Protein AF-A0A015JFB5-F1 (afdb_monomer)

Nearest PDB structures (foldseek):
  8e73-assembly1_S3  TM=3.493E-01  e=9.780E+00  Vigna radiata

pLDDT: mean 80.17, std 15.46, range [28.77, 97.81]

Mean predicted aligned error: 11.9 Å

Organism: Rhizophagus irregularis (strain DAOM 197198w) (NCBI:txid1432141)

Sequence (399 aa):
MDDSTLIASSKRGIEDRLSITAEFYTLNNTQANSAKYILLSSEQFSQTVMFDLSPSPLISSPTLTLKALALSTSFRFLGVWFCLSASSRFVHNQTTSMVKDMAALLSPKKLLAQHVAYLYNIVLLLRLEFRLQTTLFAESTINRMVSPMLSLIRQKAGFVSVTPLSALFTLLPFSIQQAFGRFLSSHVASWQKIFSHPSYKLFANYMITYLQGFLDCDACPSTIDLESWSHTFSLRTHSLFNSLLFSSRLNFTWSLLFRPPRKDLHPAIPLRSILPKELFTSMKNVRKNFGTHFLAQLVTPCSSRLLSWKDLRFLKRVSNKGSVPAWFNYLFNFVVISNSSFFVLPQFRIPNSHTVASISFIDISRNYLFNPQWAISFNRNTNSFLVGRVIIKDPGNSI

Structure (mmCIF, N/CA/C/O backbone):
data_AF-A0A015JFB5-F1
#
_entry.id   AF-A0A015JFB5-F1
#
loop_
_atom_site.group_PDB
_atom_site.id
_atom_site.type_symbol
_atom_site.label_atom_id
_atom_site.label_alt_id
_atom_site.label_comp_id
_atom_site.label_asym_id
_atom_site.label_entity_id
_atom_site.label_seq_id
_atom_site.pdbx_PDB_ins_code
_atom_site.Cartn_x
_atom_site.Cartn_y
_atom_site.Cartn_z
_atom_site.occupancy
_atom_site.B_iso_or_equiv
_atom_site.auth_seq_id
_atom_site.auth_comp_id
_atom_site.auth_asym_id
_atom_site.auth_atom_id
_atom_site.pdbx_PDB_model_num
ATOM 1 N N . MET A 1 1 ? -7.478 25.020 6.096 1.00 69.38 1 MET A N 1
ATOM 2 C CA . MET A 1 1 ? -6.453 23.998 6.397 1.00 69.38 1 MET A CA 1
ATOM 3 C C . MET A 1 1 ? -5.099 24.648 6.209 1.00 69.38 1 MET A C 1
ATOM 5 O O . MET A 1 1 ? -4.966 25.429 5.278 1.00 69.38 1 MET A O 1
ATOM 9 N N . ASP A 1 2 ? -4.164 24.373 7.107 1.00 82.75 2 ASP A N 1
ATOM 10 C CA . ASP A 1 2 ? -2.807 24.931 7.173 1.00 82.75 2 ASP A CA 1
ATOM 11 C C . ASP A 1 2 ? -1.736 23.963 6.632 1.00 82.75 2 ASP A C 1
ATOM 13 O O . ASP A 1 2 ? -0.718 24.401 6.095 1.00 82.75 2 ASP A O 1
ATOM 17 N N . ASP A 1 3 ? -1.982 22.651 6.708 1.00 84.31 3 ASP A N 1
ATOM 18 C CA . ASP A 1 3 ? -1.095 21.622 6.152 1.00 84.31 3 ASP A CA 1
ATOM 19 C C . ASP A 1 3 ? -0.935 21.775 4.625 1.00 84.31 3 ASP A C 1
ATOM 21 O O . ASP A 1 3 ? -1.873 21.560 3.855 1.00 84.31 3 ASP A O 1
ATOM 25 N N . SER A 1 4 ? 0.284 22.101 4.186 1.00 88.19 4 SER A N 1
ATOM 26 C CA . SER A 1 4 ? 0.643 22.303 2.776 1.00 88.19 4 SER A CA 1
ATOM 27 C C . SER A 1 4 ? 1.738 21.331 2.333 1.00 88.19 4 SER A C 1
ATOM 29 O O . SER A 1 4 ? 2.554 20.878 3.134 1.00 88.19 4 SER A O 1
ATOM 31 N N . THR A 1 5 ? 1.768 20.976 1.047 1.00 91.06 5 THR A N 1
ATOM 32 C CA . THR A 1 5 ? 2.774 20.060 0.482 1.00 91.06 5 THR A CA 1
ATOM 33 C C . THR A 1 5 ? 3.370 20.639 -0.791 1.00 91.06 5 THR A C 1
ATOM 35 O O . THR A 1 5 ? 2.648 20.989 -1.721 1.00 91.06 5 THR A O 1
ATOM 38 N N . LEU A 1 6 ? 4.700 20.703 -0.839 1.00 92.00 6 LEU A N 1
ATOM 39 C CA . LEU A 1 6 ? 5.461 21.137 -2.006 1.00 92.00 6 LEU A CA 1
ATOM 40 C C . LEU A 1 6 ? 6.078 19.912 -2.686 1.00 92.00 6 LEU A C 1
ATOM 42 O O . LEU A 1 6 ? 6.686 19.073 -2.027 1.00 92.00 6 LEU A O 1
ATOM 46 N N . ILE A 1 7 ? 5.911 19.806 -4.004 1.00 92.69 7 ILE A N 1
ATOM 47 C CA . ILE A 1 7 ? 6.423 18.690 -4.806 1.00 92.69 7 ILE A CA 1
ATOM 48 C C . ILE A 1 7 ? 7.187 19.269 -5.988 1.00 92.69 7 ILE A C 1
ATOM 50 O O . ILE A 1 7 ? 6.615 20.018 -6.774 1.00 92.69 7 ILE A O 1
ATOM 54 N N . ALA A 1 8 ? 8.451 18.895 -6.152 1.00 92.94 8 ALA A N 1
ATOM 55 C CA . ALA A 1 8 ? 9.225 19.202 -7.347 1.00 92.94 8 ALA A CA 1
ATOM 56 C C . ALA A 1 8 ? 10.105 18.009 -7.726 1.00 92.94 8 ALA A C 1
ATOM 58 O O . ALA A 1 8 ? 10.381 17.139 -6.904 1.00 92.94 8 ALA A O 1
ATOM 59 N N . SER A 1 9 ? 10.534 17.976 -8.985 1.00 91.12 9 SER A N 1
ATOM 60 C CA . SER A 1 9 ? 11.420 16.939 -9.521 1.00 91.12 9 SER A CA 1
ATOM 61 C C . SER A 1 9 ? 12.900 17.173 -9.201 1.00 91.12 9 SER A C 1
ATOM 63 O O . SER A 1 9 ? 13.720 16.317 -9.510 1.00 91.12 9 SER A O 1
ATOM 65 N N . SER A 1 10 ? 13.260 18.324 -8.625 1.00 91.44 10 SER A N 1
ATOM 66 C CA . SER A 1 10 ? 14.645 18.695 -8.331 1.00 91.44 10 SER A CA 1
ATOM 67 C C . SER A 1 10 ? 14.747 19.571 -7.083 1.00 91.44 10 SER A C 1
ATOM 69 O O . SER A 1 10 ? 13.777 20.226 -6.692 1.00 91.44 10 SER A O 1
ATOM 71 N N . LYS A 1 11 ? 15.948 19.619 -6.489 1.00 91.25 11 LYS A N 1
ATOM 72 C CA . LYS A 1 11 ? 16.266 20.515 -5.365 1.00 91.25 11 LYS A CA 1
ATOM 73 C C . LYS A 1 11 ? 15.951 21.971 -5.710 1.00 91.25 11 LYS A C 1
ATOM 75 O O . LYS A 1 11 ? 15.215 22.611 -4.971 1.00 91.25 11 LYS A O 1
ATOM 80 N N . ARG A 1 12 ? 16.415 22.438 -6.873 1.00 91.69 12 ARG A N 1
ATOM 81 C CA . ARG A 1 12 ? 16.170 23.800 -7.365 1.00 91.69 12 ARG A CA 1
ATOM 82 C C . ARG A 1 12 ? 14.680 24.122 -7.466 1.00 91.69 12 ARG A C 1
ATOM 84 O O . ARG A 1 12 ? 14.242 25.168 -7.021 1.00 91.69 12 ARG A O 1
ATOM 91 N N . GLY A 1 13 ? 13.876 23.179 -7.959 1.00 93.56 13 GLY A N 1
ATOM 92 C CA . GLY A 1 13 ? 12.427 23.368 -8.006 1.00 93.56 13 GLY A CA 1
ATOM 93 C C . GLY A 1 13 ? 11.766 23.440 -6.622 1.00 93.56 13 GLY A C 1
ATOM 94 O O . GLY A 1 13 ? 10.714 24.062 -6.490 1.00 93.56 13 GLY A O 1
ATOM 95 N N . ILE A 1 14 ? 12.345 22.811 -5.590 1.00 93.38 14 ILE A N 1
ATOM 96 C CA . ILE A 1 14 ? 11.908 22.992 -4.197 1.00 93.38 14 ILE A CA 1
ATOM 97 C C . ILE A 1 14 ? 12.354 24.355 -3.659 1.00 93.38 14 ILE A C 1
ATOM 99 O O . ILE A 1 14 ? 11.543 25.005 -3.008 1.00 93.38 14 ILE A O 1
ATOM 103 N N . GLU A 1 15 ? 13.579 24.801 -3.946 1.00 93.56 15 GLU A N 1
ATOM 104 C CA . GLU A 1 15 ? 14.087 26.136 -3.575 1.00 93.56 15 GLU A CA 1
ATOM 105 C C . GLU A 1 15 ? 13.179 27.237 -4.128 1.00 93.56 15 GLU A C 1
ATOM 107 O O . GLU A 1 15 ? 12.653 28.034 -3.354 1.00 93.56 15 GLU A O 1
ATOM 112 N N . ASP A 1 16 ? 12.868 27.188 -5.426 1.00 93.19 16 ASP A N 1
ATOM 113 C CA . ASP A 1 16 ? 11.967 28.142 -6.083 1.00 93.19 16 ASP A CA 1
ATOM 114 C C . ASP A 1 16 ? 10.581 28.168 -5.410 1.00 93.19 16 ASP A C 1
ATOM 116 O O . ASP A 1 16 ? 10.011 29.225 -5.133 1.00 93.19 16 ASP A O 1
ATOM 120 N N . ARG A 1 17 ? 10.022 26.991 -5.094 1.00 94.25 17 ARG A N 1
ATOM 121 C CA . ARG A 1 17 ? 8.718 26.886 -4.419 1.00 94.25 17 ARG A CA 1
ATOM 122 C C . ARG A 1 17 ? 8.766 27.394 -2.985 1.00 94.25 17 ARG A C 1
ATOM 124 O O . ARG A 1 17 ? 7.794 28.003 -2.541 1.00 94.25 17 ARG A O 1
ATOM 131 N N . LEU A 1 18 ? 9.848 27.131 -2.255 1.00 92.69 18 LEU A N 1
ATOM 132 C CA . LEU A 1 18 ? 10.040 27.630 -0.897 1.00 92.69 18 LEU A CA 1
ATOM 133 C C . LEU A 1 18 ? 10.179 29.153 -0.893 1.00 92.69 18 LEU A C 1
ATOM 135 O O . LEU A 1 18 ? 9.577 29.780 -0.028 1.00 92.69 18 LEU A O 1
ATOM 139 N N . SER A 1 19 ? 10.875 29.740 -1.873 1.00 91.81 19 SER A N 1
ATOM 140 C CA . SER A 1 19 ? 10.961 31.194 -2.049 1.00 91.81 19 SER A CA 1
ATOM 141 C C . SER A 1 19 ? 9.584 31.820 -2.225 1.00 91.81 19 SER A C 1
ATOM 143 O O . SER A 1 19 ? 9.193 32.673 -1.434 1.00 91.81 19 SER A O 1
ATOM 145 N N . ILE A 1 20 ? 8.811 31.333 -3.203 1.00 91.38 20 ILE A N 1
ATOM 146 C CA . ILE A 1 20 ? 7.451 31.828 -3.473 1.00 91.38 20 ILE A CA 1
ATOM 147 C C . ILE A 1 20 ? 6.571 31.688 -2.225 1.00 91.38 20 ILE A C 1
ATOM 149 O O . ILE A 1 20 ? 5.802 32.581 -1.882 1.00 91.38 20 ILE A O 1
ATOM 153 N N . THR A 1 21 ? 6.696 30.559 -1.527 1.00 91.06 21 THR A N 1
ATOM 154 C CA . THR A 1 21 ? 5.931 30.284 -0.308 1.00 91.06 21 THR A CA 1
ATOM 155 C C . THR A 1 21 ? 6.319 31.237 0.827 1.00 91.06 21 THR A C 1
ATOM 157 O O . THR A 1 21 ? 5.443 31.719 1.541 1.00 91.06 21 THR A O 1
ATOM 160 N N . ALA A 1 22 ? 7.610 31.533 0.993 1.00 89.56 22 ALA A N 1
ATOM 161 C CA . ALA A 1 22 ? 8.101 32.464 2.002 1.00 89.56 22 ALA A CA 1
ATOM 162 C C . ALA A 1 22 ? 7.602 33.891 1.736 1.00 89.56 22 ALA A C 1
ATOM 164 O O . ALA A 1 22 ? 7.057 34.515 2.642 1.00 89.56 22 ALA A O 1
ATOM 165 N N . GLU A 1 23 ? 7.698 34.370 0.493 1.00 90.69 23 GLU A N 1
ATOM 166 C CA . GLU A 1 23 ? 7.167 35.681 0.099 1.00 90.69 23 GLU A CA 1
ATOM 167 C C . GLU A 1 23 ? 5.657 35.766 0.319 1.00 90.69 23 GLU A C 1
ATOM 169 O O . GLU A 1 23 ? 5.168 36.727 0.913 1.00 90.69 23 GLU A O 1
ATOM 174 N N . PHE A 1 24 ? 4.917 34.734 -0.097 1.00 90.56 24 PHE A N 1
ATOM 175 C CA . PHE A 1 24 ? 3.476 34.657 0.112 1.00 90.56 24 PHE A CA 1
ATOM 176 C C . PHE A 1 24 ? 3.116 34.732 1.599 1.00 90.56 24 PHE A C 1
ATOM 178 O O . PHE A 1 24 ? 2.200 35.466 1.971 1.00 90.56 24 PHE A O 1
ATOM 185 N N . TYR A 1 25 ? 3.829 34.010 2.465 1.00 89.94 25 TYR A N 1
ATOM 186 C CA . TYR A 1 25 ? 3.555 34.044 3.898 1.00 89.94 25 TYR A CA 1
ATOM 187 C C . TYR A 1 25 ? 3.854 35.408 4.519 1.00 89.94 25 TYR A C 1
ATOM 189 O O . TYR A 1 25 ? 3.000 35.915 5.252 1.00 89.94 25 TYR A O 1
ATOM 197 N N . THR A 1 26 ? 4.979 36.035 4.158 1.00 89.75 26 THR A N 1
ATOM 198 C CA . THR A 1 26 ? 5.319 37.394 4.603 1.00 89.75 26 THR A CA 1
ATOM 199 C C . THR A 1 26 ? 4.257 38.405 4.167 1.00 89.75 26 THR A C 1
ATOM 201 O O . THR A 1 26 ? 3.778 39.172 4.997 1.00 89.75 26 THR A O 1
ATOM 204 N N . LEU A 1 27 ? 3.825 38.376 2.899 1.00 91.56 27 LEU A N 1
ATOM 205 C CA . LEU A 1 27 ? 2.796 39.289 2.376 1.00 91.56 27 LEU A CA 1
ATOM 206 C C . LEU A 1 27 ? 1.452 39.155 3.100 1.00 91.56 27 LEU A C 1
ATOM 208 O O . LEU A 1 27 ? 0.731 40.136 3.257 1.00 91.56 27 LEU A O 1
ATOM 212 N N . ASN A 1 28 ? 1.116 37.945 3.547 1.00 91.31 28 ASN A N 1
ATOM 213 C CA . ASN A 1 28 ? -0.134 37.668 4.249 1.00 91.31 28 ASN A CA 1
ATOM 214 C C . ASN A 1 28 ? -0.016 37.784 5.778 1.00 91.31 28 ASN A C 1
ATOM 216 O O . ASN A 1 28 ? -0.959 37.418 6.477 1.00 91.31 28 ASN A O 1
ATOM 220 N N . ASN A 1 29 ? 1.112 38.268 6.316 1.00 89.38 29 ASN A N 1
ATOM 221 C CA . ASN A 1 29 ? 1.380 38.313 7.760 1.00 89.38 29 ASN A CA 1
ATOM 222 C C . ASN A 1 29 ? 1.165 36.952 8.449 1.00 89.38 29 ASN A C 1
ATOM 224 O O . ASN A 1 29 ? 0.634 36.855 9.556 1.00 89.38 29 ASN A O 1
ATOM 228 N N . THR A 1 30 ? 1.575 35.882 7.773 1.00 88.00 30 THR A N 1
ATOM 229 C CA . THR A 1 30 ? 1.537 34.511 8.289 1.00 88.00 30 THR A CA 1
ATOM 230 C C . THR A 1 30 ? 2.953 33.969 8.410 1.00 88.00 30 THR A C 1
ATOM 232 O O . THR A 1 30 ? 3.861 34.406 7.709 1.00 88.00 30 THR A O 1
ATOM 235 N N . GLN A 1 31 ? 3.165 33.007 9.307 1.00 83.19 31 GLN A N 1
ATOM 236 C CA . GLN A 1 31 ? 4.473 32.386 9.490 1.00 83.19 31 GLN A CA 1
ATOM 237 C C . GLN A 1 31 ? 4.342 30.869 9.466 1.00 83.19 31 GLN A C 1
ATOM 239 O O . GLN A 1 31 ? 3.556 30.280 10.209 1.00 83.19 31 GLN A O 1
ATOM 244 N N . ALA A 1 32 ? 5.154 30.226 8.632 1.00 83.12 32 ALA A N 1
ATOM 245 C CA . ALA A 1 32 ? 5.254 28.780 8.632 1.00 83.12 32 ALA A CA 1
ATOM 246 C C . ALA A 1 32 ? 6.200 28.285 9.724 1.00 83.12 32 ALA A C 1
ATOM 248 O O . ALA A 1 32 ? 7.299 28.804 9.922 1.00 83.12 32 ALA A O 1
ATOM 249 N N . ASN A 1 33 ? 5.790 27.216 10.404 1.00 86.56 33 ASN A N 1
ATOM 250 C CA . ASN A 1 33 ? 6.630 26.538 11.377 1.00 86.56 33 ASN A CA 1
ATOM 251 C C . ASN A 1 33 ? 7.601 25.589 10.657 1.00 86.56 33 ASN A C 1
ATOM 253 O O . ASN A 1 33 ? 7.277 24.425 10.407 1.00 86.56 33 ASN A O 1
ATOM 257 N N . SER A 1 34 ? 8.799 26.087 10.351 1.00 82.69 34 SER A N 1
ATOM 258 C CA . SER A 1 34 ? 9.862 25.326 9.682 1.00 82.69 34 SER A CA 1
ATOM 259 C C . SER A 1 34 ? 10.282 24.063 10.446 1.00 82.69 34 SER A C 1
ATOM 261 O O . SER A 1 34 ? 10.664 23.078 9.820 1.00 82.69 34 SER A O 1
ATOM 263 N N . ALA A 1 35 ? 10.127 24.021 11.776 1.00 85.06 35 ALA A N 1
ATOM 264 C CA . ALA A 1 35 ? 10.430 22.831 12.578 1.00 85.06 35 ALA A CA 1
ATOM 265 C C . ALA A 1 35 ? 9.459 21.663 12.325 1.00 85.06 35 ALA A C 1
ATOM 267 O O . ALA A 1 35 ? 9.771 20.518 12.650 1.00 85.06 35 ALA A O 1
ATOM 268 N N . LYS A 1 36 ? 8.282 21.931 11.742 1.00 87.88 36 LYS A N 1
ATOM 269 C CA . LYS A 1 36 ? 7.314 20.897 11.341 1.00 87.88 36 LYS A CA 1
ATOM 270 C C . LYS A 1 36 ? 7.528 20.389 9.915 1.00 87.88 36 LYS A C 1
ATOM 272 O O . LYS A 1 36 ? 6.840 19.452 9.511 1.00 87.88 36 LYS A O 1
ATOM 277 N N . TYR A 1 37 ? 8.436 20.986 9.144 1.00 89.94 37 TYR A N 1
ATOM 278 C CA . TYR A 1 37 ? 8.673 20.561 7.770 1.00 89.94 37 TYR A CA 1
ATOM 279 C C . TYR A 1 37 ? 9.312 19.175 7.734 1.00 89.94 37 TYR A C 1
ATOM 281 O O . TYR A 1 37 ? 10.240 18.864 8.478 1.00 89.94 37 TYR A O 1
ATOM 289 N N . ILE A 1 38 ? 8.814 18.338 6.827 1.00 90.19 38 ILE A N 1
ATOM 290 C CA . ILE A 1 38 ? 9.340 16.998 6.586 1.00 90.19 38 ILE A CA 1
ATOM 291 C C . ILE A 1 38 ? 9.849 16.966 5.152 1.00 90.19 38 ILE A C 1
ATOM 293 O O . ILE A 1 38 ? 9.070 17.119 4.212 1.00 90.19 38 ILE A O 1
ATOM 297 N N . LEU A 1 39 ? 11.153 16.744 4.984 1.00 91.94 39 LEU A N 1
ATOM 298 C CA . LEU A 1 39 ? 11.756 16.580 3.668 1.00 91.94 39 LEU A CA 1
ATOM 299 C C . LEU A 1 39 ? 11.725 15.108 3.252 1.00 91.94 39 LEU A C 1
ATOM 301 O O . LEU A 1 39 ? 12.311 14.245 3.910 1.00 91.94 39 LEU A O 1
ATOM 305 N N . LEU A 1 40 ? 11.081 14.841 2.120 1.00 90.69 40 LEU A N 1
ATOM 306 C CA . LEU A 1 40 ? 11.119 13.555 1.435 1.00 90.69 40 LEU A CA 1
ATOM 307 C C . LEU A 1 40 ? 11.966 13.711 0.173 1.00 90.69 40 LEU A C 1
ATOM 309 O O . LEU A 1 40 ? 11.692 14.582 -0.648 1.00 90.69 40 LEU A O 1
ATOM 313 N N . SER A 1 41 ? 12.982 12.868 0.018 1.00 85.69 41 SER A N 1
ATOM 314 C CA . SER A 1 41 ? 13.833 12.826 -1.173 1.00 85.69 41 SER A CA 1
ATOM 315 C C . SER A 1 41 ? 13.999 11.383 -1.630 1.00 85.69 41 SER A C 1
ATOM 317 O O . SER A 1 41 ? 13.978 10.459 -0.818 1.00 85.69 41 SER A O 1
ATOM 319 N N . SER A 1 42 ? 14.116 11.196 -2.942 1.00 79.38 42 SER A N 1
ATOM 320 C CA . SER A 1 42 ? 14.409 9.914 -3.588 1.00 79.38 42 SER A CA 1
ATOM 321 C C . SER A 1 42 ? 15.907 9.651 -3.757 1.00 79.38 42 SER A C 1
ATOM 323 O O . SER A 1 42 ? 16.278 8.534 -4.102 1.00 79.38 42 SER A O 1
ATOM 325 N N . GLU A 1 43 ? 16.756 10.658 -3.543 1.00 77.31 43 GLU A N 1
ATOM 326 C CA . GLU A 1 43 ? 18.205 10.581 -3.783 1.00 77.31 43 GLU A CA 1
ATOM 327 C C . GLU A 1 43 ? 19.012 10.673 -2.486 1.00 77.31 43 GLU A C 1
ATOM 329 O O . GLU A 1 43 ? 20.005 9.969 -2.310 1.00 77.31 43 GLU A O 1
ATOM 334 N N . GLN A 1 44 ? 18.571 11.527 -1.560 1.00 77.06 44 GLN A N 1
ATOM 335 C CA . GLN A 1 44 ? 19.266 11.817 -0.309 1.00 77.06 44 GLN A CA 1
ATOM 336 C C . GLN A 1 44 ? 18.432 11.321 0.871 1.00 77.06 44 GLN A C 1
ATOM 338 O O . GLN A 1 44 ? 17.271 11.692 1.027 1.00 77.06 44 GLN A O 1
ATOM 343 N N . PHE A 1 45 ? 19.028 10.494 1.730 1.00 80.06 45 PHE A N 1
ATOM 344 C CA . PHE A 1 45 ? 18.334 9.870 2.860 1.00 80.06 45 PHE A CA 1
ATOM 345 C C . PHE A 1 45 ? 19.085 10.120 4.158 1.00 80.06 45 PHE A C 1
ATOM 347 O O . PHE A 1 45 ? 20.302 9.952 4.205 1.00 80.06 45 PHE A O 1
ATOM 354 N N . SER A 1 46 ? 18.369 10.490 5.224 1.00 81.00 46 SER A N 1
ATOM 355 C CA . SER A 1 46 ? 18.945 10.793 6.549 1.00 81.00 46 SER A CA 1
ATOM 356 C C . SER A 1 46 ? 19.975 11.934 6.569 1.00 81.00 46 SER A C 1
ATOM 358 O O . SER A 1 46 ? 20.581 12.180 7.613 1.00 81.00 46 SER A O 1
ATOM 360 N N . GLN A 1 47 ? 20.172 12.619 5.442 1.00 85.06 47 GLN A N 1
ATOM 361 C CA . GLN A 1 47 ? 21.138 13.696 5.264 1.00 85.06 47 GLN A CA 1
ATOM 362 C C . GLN A 1 47 ? 20.489 15.051 5.517 1.00 85.06 47 GLN A C 1
ATOM 364 O O . GLN A 1 47 ? 19.306 15.259 5.247 1.00 85.06 47 GLN A O 1
ATOM 369 N N . THR A 1 48 ? 21.283 15.977 6.037 1.00 88.50 48 THR A N 1
ATOM 370 C CA . THR A 1 48 ? 20.884 17.372 6.176 1.00 88.50 48 THR A CA 1
ATOM 371 C C . THR A 1 48 ? 21.091 18.076 4.843 1.00 88.50 48 THR A C 1
ATOM 373 O O . THR A 1 48 ? 22.190 18.051 4.295 1.00 88.50 48 THR A O 1
ATOM 376 N N . VAL A 1 49 ? 20.032 18.688 4.327 1.00 88.75 49 VAL A N 1
ATOM 377 C CA . VAL A 1 49 ? 20.018 19.401 3.052 1.00 88.75 49 VAL A CA 1
ATOM 378 C C . VAL A 1 49 ? 19.774 20.875 3.336 1.00 88.75 49 VAL A C 1
ATOM 380 O O . VAL A 1 49 ? 18.814 21.230 4.023 1.00 88.75 49 VAL A O 1
ATOM 383 N N . MET A 1 50 ? 20.660 21.718 2.817 1.00 91.06 50 MET A N 1
ATOM 384 C CA . MET A 1 50 ? 20.519 23.169 2.851 1.00 91.06 50 MET A CA 1
ATOM 385 C C . MET A 1 50 ? 19.838 23.631 1.565 1.00 91.06 50 MET A C 1
ATOM 387 O O . MET A 1 50 ? 20.251 23.230 0.475 1.00 91.06 50 MET A O 1
ATOM 391 N N . PHE A 1 51 ? 18.791 24.433 1.704 1.00 90.50 51 PHE A N 1
ATOM 392 C CA . PHE A 1 51 ? 18.055 25.069 0.620 1.00 90.50 51 PHE A CA 1
ATOM 393 C C . PHE A 1 51 ? 18.349 26.559 0.642 1.00 90.50 51 PHE A C 1
ATOM 395 O O . PHE A 1 51 ? 18.165 27.203 1.680 1.00 90.50 51 PHE A O 1
ATOM 402 N N . ASP A 1 52 ? 18.766 27.075 -0.506 1.00 91.00 52 ASP A N 1
ATOM 403 C CA . ASP A 1 52 ? 19.052 28.491 -0.685 1.00 91.00 52 ASP A CA 1
ATOM 404 C C . ASP A 1 52 ? 17.836 29.149 -1.334 1.00 91.00 52 ASP A C 1
ATOM 406 O O . ASP A 1 52 ? 17.410 28.770 -2.425 1.00 91.00 52 ASP A O 1
ATOM 410 N N . LEU A 1 53 ? 17.236 30.102 -0.629 1.00 88.56 53 LEU A N 1
ATOM 411 C CA . LEU A 1 53 ? 16.115 30.887 -1.118 1.00 88.56 53 LEU A CA 1
ATOM 412 C C . LEU A 1 53 ? 16.643 32.048 -1.955 1.00 88.56 53 LEU A C 1
ATOM 414 O O . LEU A 1 53 ? 17.673 32.656 -1.655 1.00 88.56 53 LEU A O 1
ATOM 418 N N . SER A 1 54 ? 15.897 32.380 -3.001 1.00 87.31 54 SER A N 1
ATOM 419 C CA . SER A 1 54 ? 16.151 33.570 -3.809 1.00 87.31 54 SER A CA 1
ATOM 420 C C . SER A 1 54 ? 16.157 34.833 -2.935 1.00 87.31 54 SER A C 1
ATOM 422 O O . SER A 1 54 ? 15.256 35.003 -2.109 1.00 87.31 54 SER A O 1
ATOM 424 N N . PRO A 1 55 ? 17.128 35.743 -3.120 1.00 81.62 55 PRO A N 1
ATOM 425 C CA . PRO A 1 55 ? 17.200 36.971 -2.342 1.00 81.62 55 PRO A CA 1
ATOM 426 C C . PRO A 1 55 ? 15.971 37.842 -2.621 1.00 81.62 55 PRO A C 1
ATOM 428 O O . PRO A 1 55 ? 15.675 38.163 -3.769 1.00 81.62 55 PRO A O 1
ATOM 431 N N . SER A 1 56 ? 15.262 38.220 -1.560 1.00 82.56 56 SER A N 1
ATOM 432 C CA . SER A 1 56 ? 14.048 39.032 -1.624 1.00 82.56 56 SER A CA 1
ATOM 433 C C . SER A 1 56 ? 13.945 39.883 -0.358 1.00 82.56 56 SER A C 1
ATOM 435 O O . SER A 1 56 ? 14.247 39.376 0.725 1.00 82.56 56 SER A O 1
ATOM 437 N N . PRO A 1 57 ? 13.504 41.153 -0.442 1.00 81.69 57 PRO A N 1
ATOM 438 C CA . PRO A 1 57 ? 13.338 42.008 0.738 1.00 81.69 57 PRO A CA 1
ATOM 439 C C . PRO A 1 57 ? 12.281 41.471 1.716 1.00 81.69 57 PRO A C 1
ATOM 441 O O . PRO A 1 57 ? 12.254 41.867 2.877 1.00 81.69 57 PRO A O 1
ATOM 444 N N . LEU A 1 58 ? 11.421 40.559 1.254 1.00 81.25 58 LEU A N 1
ATOM 445 C CA . LEU A 1 58 ? 10.370 39.913 2.040 1.00 81.25 58 LEU A CA 1
ATOM 446 C C . LEU A 1 58 ? 10.857 38.658 2.787 1.00 81.25 58 LEU A C 1
ATOM 448 O O . LEU A 1 58 ? 10.085 38.053 3.534 1.00 81.25 58 LEU A O 1
ATOM 452 N N . ILE A 1 59 ? 12.112 38.243 2.586 1.00 79.69 59 ILE A N 1
ATOM 453 C CA . ILE A 1 59 ? 12.692 37.036 3.180 1.00 79.69 59 ILE A CA 1
ATOM 454 C C . ILE A 1 59 ? 13.810 37.447 4.142 1.00 79.69 59 ILE A C 1
ATOM 456 O O . ILE A 1 59 ? 14.876 37.895 3.733 1.00 79.69 59 ILE A O 1
ATOM 460 N N . SER A 1 60 ? 13.578 37.264 5.441 1.00 71.62 60 SER A N 1
ATOM 461 C CA . SER A 1 60 ? 14.535 37.607 6.502 1.00 71.62 60 SER A CA 1
ATOM 462 C C . SER A 1 60 ? 15.661 36.581 6.672 1.00 71.62 60 SER A C 1
ATOM 464 O O . SER A 1 60 ? 16.777 36.946 7.032 1.00 71.62 60 SER A O 1
ATOM 466 N N . SER A 1 61 ? 15.395 35.301 6.393 1.00 76.00 61 SER A N 1
ATOM 467 C CA . SER A 1 61 ? 16.383 34.216 6.437 1.00 76.00 61 SER A CA 1
ATOM 468 C C . SER A 1 61 ? 16.485 33.536 5.066 1.00 76.00 61 SER A C 1
ATOM 470 O O . SER A 1 61 ? 15.572 32.788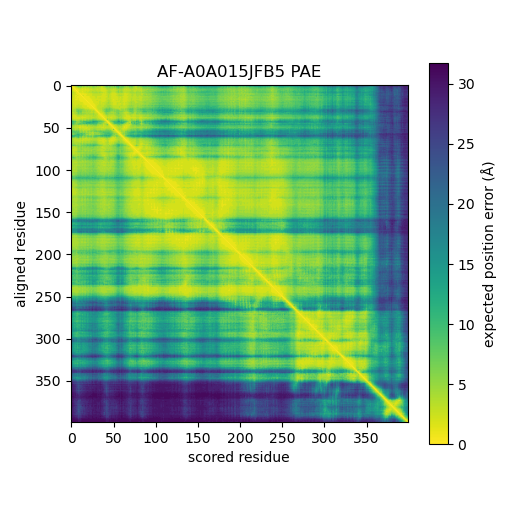 4.709 1.00 76.00 61 SER A O 1
ATOM 472 N N . PRO A 1 62 ? 17.565 33.752 4.294 1.00 82.56 62 PRO A N 1
ATOM 473 C CA . PRO A 1 62 ? 17.676 33.240 2.928 1.00 82.56 62 PRO A CA 1
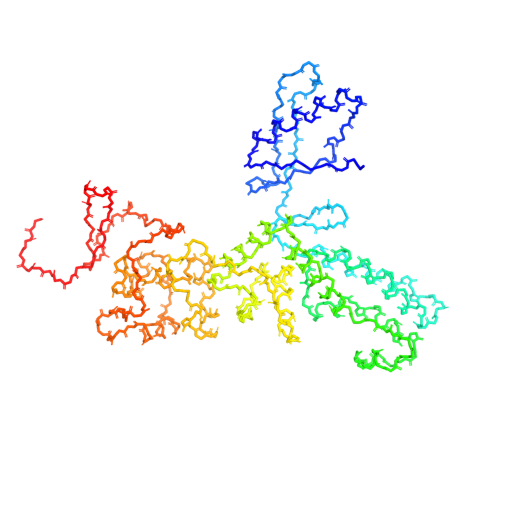ATOM 474 C C . PRO A 1 62 ? 18.032 31.750 2.861 1.00 82.56 62 PRO A C 1
ATOM 476 O O . PRO A 1 62 ? 18.097 31.195 1.773 1.00 82.56 62 PRO A O 1
ATOM 479 N N . THR A 1 63 ? 18.275 31.082 3.989 1.00 87.12 63 THR A N 1
ATOM 480 C CA . THR A 1 63 ? 18.643 29.664 4.014 1.00 87.12 63 THR A CA 1
ATOM 481 C C . THR A 1 63 ? 17.707 28.864 4.909 1.00 87.12 63 THR A C 1
ATOM 483 O O . THR A 1 63 ? 17.323 29.290 6.000 1.00 87.12 63 THR A O 1
ATOM 486 N N . LEU A 1 64 ? 17.344 27.667 4.448 1.00 89.19 64 LEU A N 1
ATOM 487 C CA . LEU A 1 64 ? 16.541 26.710 5.199 1.00 89.19 64 LEU A CA 1
ATOM 488 C C . LEU A 1 64 ? 17.249 25.361 5.222 1.00 89.19 64 LEU A C 1
ATOM 490 O O . LEU A 1 64 ? 17.557 24.783 4.185 1.00 89.19 64 LEU A O 1
ATOM 494 N N . THR A 1 65 ? 17.469 24.823 6.415 1.00 90.00 65 THR A N 1
ATOM 495 C CA . THR A 1 65 ? 18.123 23.523 6.582 1.00 90.00 65 THR A CA 1
ATOM 496 C C . THR A 1 65 ? 17.107 22.488 7.044 1.00 90.00 65 THR A C 1
ATOM 498 O O . THR A 1 65 ? 16.485 22.654 8.091 1.00 90.00 65 THR A O 1
ATOM 501 N N . LEU A 1 66 ? 16.943 21.407 6.278 1.00 90.06 66 LEU A N 1
ATOM 502 C CA . LEU A 1 66 ? 16.020 20.316 6.594 1.00 90.06 66 LEU A CA 1
ATOM 503 C C . LEU A 1 66 ? 16.751 18.980 6.598 1.00 90.06 66 LEU A C 1
ATOM 505 O O . LEU A 1 66 ? 17.605 18.709 5.757 1.00 90.06 66 LEU A O 1
ATOM 509 N N . LYS A 1 67 ? 16.371 18.099 7.522 1.00 88.69 67 LYS A N 1
ATOM 510 C CA . LYS A 1 67 ? 16.853 16.720 7.524 1.00 88.69 67 LYS A CA 1
ATOM 511 C C . LYS A 1 67 ? 15.950 15.859 6.648 1.00 88.69 67 LYS A C 1
ATOM 513 O O . LYS A 1 67 ? 14.759 15.724 6.928 1.00 88.69 67 LYS A O 1
ATOM 518 N N . ALA A 1 68 ? 16.523 15.260 5.609 1.00 89.81 68 ALA A N 1
ATOM 519 C CA . ALA A 1 68 ? 15.834 14.299 4.765 1.00 89.81 68 ALA A CA 1
ATOM 520 C C . ALA A 1 68 ? 15.447 13.058 5.574 1.00 89.81 68 ALA A C 1
ATOM 522 O O . ALA A 1 68 ? 16.245 12.504 6.338 1.00 89.81 68 ALA A O 1
ATOM 523 N N . LEU A 1 69 ? 14.211 12.608 5.388 1.00 90.31 69 LEU A N 1
ATOM 524 C CA . LEU A 1 69 ? 13.682 11.429 6.053 1.00 90.31 69 LEU A CA 1
ATOM 525 C C . LEU A 1 69 ? 14.390 10.153 5.551 1.00 90.31 69 LEU A C 1
ATOM 527 O O . LEU A 1 69 ? 14.740 10.035 4.376 1.00 90.31 69 LEU A O 1
ATOM 531 N N . ALA A 1 70 ? 14.601 9.174 6.432 1.00 87.31 70 ALA A N 1
ATOM 532 C CA . ALA A 1 70 ? 15.164 7.888 6.031 1.00 87.31 70 ALA A CA 1
ATOM 533 C C . ALA A 1 70 ? 14.139 7.060 5.231 1.00 87.31 70 ALA A C 1
ATOM 535 O O . ALA A 1 70 ? 12.933 7.121 5.481 1.00 87.31 70 ALA A O 1
ATOM 536 N N . LEU A 1 71 ? 14.612 6.194 4.328 1.00 83.62 71 LEU A N 1
ATOM 537 C CA . LEU A 1 71 ? 13.744 5.317 3.522 1.00 83.62 71 LEU A CA 1
ATOM 538 C C . LEU A 1 71 ? 12.812 4.431 4.360 1.00 83.62 71 LEU A C 1
ATOM 540 O O . LEU A 1 71 ? 11.671 4.166 3.978 1.00 83.62 71 LEU A O 1
ATOM 544 N N . SER A 1 72 ? 13.319 3.926 5.483 1.00 83.31 72 SER A N 1
ATOM 545 C CA . SER A 1 72 ? 12.613 3.004 6.375 1.00 83.31 72 SER A CA 1
ATOM 546 C C . SER A 1 72 ? 11.717 3.700 7.396 1.00 83.31 72 SER A C 1
ATOM 548 O O . SER A 1 72 ? 10.904 3.034 8.040 1.00 83.31 72 SER A O 1
ATOM 550 N N . THR A 1 73 ? 11.843 5.018 7.557 1.00 87.12 73 THR A N 1
ATOM 551 C CA . THR A 1 73 ? 11.016 5.768 8.501 1.00 87.12 73 THR A CA 1
ATOM 552 C C . THR A 1 73 ? 9.682 6.125 7.871 1.00 87.12 73 THR A C 1
ATOM 554 O O . THR A 1 73 ? 9.585 6.423 6.679 1.00 87.12 73 THR A O 1
ATOM 557 N N . SER A 1 74 ? 8.632 6.049 8.680 1.00 88.62 74 SER A N 1
ATOM 558 C CA . SER A 1 74 ? 7.283 6.396 8.263 1.00 88.62 74 SER A CA 1
ATOM 559 C C . SER A 1 74 ? 6.970 7.847 8.595 1.00 88.62 74 SER A C 1
ATOM 561 O O . SER A 1 74 ? 7.315 8.314 9.679 1.00 88.62 74 SER A O 1
ATOM 563 N N . PHE A 1 75 ? 6.249 8.528 7.713 1.00 89.62 75 PHE A N 1
ATOM 564 C CA . PHE A 1 75 ? 5.725 9.871 7.951 1.00 89.62 75 PHE A CA 1
ATOM 565 C C . PHE A 1 75 ? 4.200 9.872 7.903 1.00 89.62 75 PHE A C 1
ATOM 567 O O . PHE A 1 75 ? 3.579 8.969 7.341 1.00 89.62 75 PHE A O 1
ATOM 574 N N . ARG A 1 76 ? 3.596 10.885 8.523 1.00 89.81 76 ARG A N 1
ATOM 575 C CA . ARG A 1 76 ? 2.146 11.038 8.630 1.00 89.81 76 ARG A CA 1
ATOM 576 C C . ARG A 1 76 ? 1.676 12.135 7.683 1.00 89.81 76 ARG A C 1
ATOM 578 O O . ARG A 1 76 ? 2.180 13.247 7.763 1.00 89.81 76 ARG A O 1
ATOM 585 N N . PHE A 1 77 ? 0.669 11.844 6.871 1.00 88.12 77 PHE A N 1
ATOM 586 C CA . PHE A 1 77 ? -0.016 12.815 6.024 1.00 88.12 77 PHE A CA 1
ATOM 587 C C . PHE A 1 77 ? -1.527 12.659 6.203 1.00 88.12 77 PHE A C 1
ATOM 589 O O . PHE A 1 77 ? -2.053 11.557 6.052 1.00 88.12 77 PHE A O 1
ATOM 596 N N . LEU A 1 78 ? -2.207 13.734 6.622 1.00 88.19 78 LEU A N 1
ATOM 597 C CA . LEU A 1 78 ? -3.644 13.749 6.945 1.00 88.19 78 LEU A CA 1
ATOM 598 C C . LEU A 1 78 ? -4.094 12.599 7.869 1.00 88.19 78 LEU A C 1
ATOM 600 O O . LEU A 1 78 ? -5.195 12.076 7.763 1.00 88.19 78 LEU A O 1
ATOM 604 N N . GLY A 1 79 ? -3.226 12.163 8.787 1.00 85.00 79 GLY A N 1
ATOM 605 C CA . GLY A 1 79 ? -3.519 11.050 9.694 1.00 85.00 79 GLY A CA 1
ATOM 606 C C . GLY A 1 79 ? -3.286 9.647 9.115 1.00 85.00 79 GLY A C 1
ATOM 607 O O . GLY A 1 79 ? -3.399 8.677 9.863 1.00 85.00 79 GLY A O 1
ATOM 608 N N . VAL A 1 80 ? -2.878 9.504 7.860 1.00 89.44 80 VAL A N 1
ATOM 609 C CA . VAL A 1 80 ? -2.445 8.225 7.275 1.00 89.44 80 VAL A CA 1
ATOM 610 C C . VAL A 1 80 ? -0.919 8.160 7.268 1.00 89.44 80 VAL A C 1
ATOM 612 O O . VAL A 1 80 ? -0.247 9.185 7.160 1.00 89.44 80 VAL A O 1
ATOM 615 N N . TRP A 1 81 ? -0.355 6.967 7.452 1.00 89.75 81 TRP A N 1
ATOM 616 C CA . TRP A 1 81 ? 1.093 6.776 7.524 1.00 89.75 81 TRP A CA 1
ATOM 617 C C . TRP A 1 81 ? 1.640 6.169 6.236 1.00 89.75 81 TRP A C 1
ATOM 619 O O . TRP A 1 81 ? 1.104 5.192 5.716 1.00 89.75 81 TRP A O 1
ATOM 629 N N . PHE A 1 82 ? 2.738 6.741 5.760 1.00 87.75 82 PHE A N 1
ATOM 630 C CA . PHE A 1 82 ? 3.420 6.383 4.522 1.00 87.75 82 PHE A CA 1
ATOM 631 C C . PHE A 1 82 ? 4.883 6.065 4.807 1.00 87.75 82 PHE A C 1
ATOM 633 O O . PHE A 1 82 ? 5.445 6.536 5.794 1.00 87.75 82 PHE A O 1
ATOM 640 N N . CYS A 1 83 ? 5.515 5.273 3.945 1.00 86.69 83 CYS A N 1
ATOM 641 C CA . CYS A 1 83 ? 6.932 4.944 4.038 1.00 86.69 83 CYS A CA 1
ATOM 642 C C . CYS A 1 83 ? 7.532 4.868 2.631 1.00 86.69 83 CYS A C 1
ATOM 644 O O . CYS A 1 83 ? 6.962 4.211 1.760 1.00 86.69 83 CYS A O 1
ATOM 646 N N . LEU A 1 84 ? 8.685 5.509 2.417 1.00 82.12 84 LEU A N 1
ATOM 647 C CA . LEU A 1 84 ? 9.337 5.572 1.102 1.00 82.12 84 LEU A CA 1
ATOM 648 C C . LEU A 1 84 ? 9.833 4.195 0.631 1.00 82.12 84 LEU A C 1
ATOM 650 O O . LEU A 1 84 ? 9.796 3.893 -0.555 1.00 82.12 84 LEU A O 1
ATOM 654 N N . SER A 1 85 ? 10.223 3.320 1.562 1.00 79.19 85 SER A N 1
ATOM 655 C CA . SER A 1 85 ? 10.599 1.925 1.274 1.00 79.19 85 SER A CA 1
ATOM 656 C C . SER A 1 85 ? 9.410 0.977 1.055 1.00 79.19 85 SER A C 1
ATOM 658 O O . SER A 1 85 ? 9.602 -0.238 1.011 1.00 79.19 85 SER A O 1
ATOM 660 N N . ALA A 1 86 ? 8.180 1.503 0.969 1.00 76.75 86 ALA A N 1
ATOM 661 C CA . ALA A 1 86 ? 6.938 0.727 0.900 1.00 76.75 86 ALA A CA 1
ATOM 662 C C . ALA A 1 86 ? 6.752 -0.274 2.066 1.00 76.75 86 ALA A C 1
ATOM 664 O O . ALA A 1 86 ? 6.017 -1.256 1.958 1.00 76.75 86 ALA A O 1
ATOM 665 N N . SER A 1 87 ? 7.407 -0.033 3.207 1.00 84.56 87 SER A N 1
ATOM 666 C CA . SER A 1 87 ? 7.255 -0.856 4.407 1.00 84.56 87 SER A CA 1
ATOM 667 C C . SER A 1 87 ? 5.917 -0.592 5.096 1.00 84.56 87 SER A C 1
ATOM 669 O O . SER A 1 87 ? 5.608 0.531 5.492 1.00 84.56 87 SER A O 1
ATOM 671 N N . SER A 1 88 ? 5.147 -1.653 5.332 1.00 88.19 88 SER A N 1
ATOM 672 C CA . SER A 1 88 ? 3.879 -1.605 6.067 1.00 88.19 88 SER A CA 1
ATOM 673 C C . SER A 1 88 ? 4.033 -1.884 7.568 1.00 88.19 88 SER A C 1
ATOM 675 O O . SER A 1 88 ? 3.034 -2.013 8.277 1.00 88.19 88 SER A O 1
ATOM 677 N N . ARG A 1 89 ? 5.269 -2.043 8.070 1.00 90.31 89 ARG A N 1
ATOM 678 C CA . ARG A 1 89 ? 5.538 -2.497 9.449 1.00 90.31 89 ARG A CA 1
ATOM 679 C C . ARG A 1 89 ? 4.982 -1.530 10.488 1.00 90.31 89 ARG A C 1
ATOM 681 O O . ARG A 1 89 ? 4.375 -1.968 11.461 1.00 90.31 89 ARG A O 1
ATOM 688 N N . PHE A 1 90 ? 5.164 -0.230 10.265 1.00 91.44 90 PHE A N 1
ATOM 689 C CA . PHE A 1 90 ? 4.642 0.795 11.162 1.00 91.44 90 PHE A CA 1
ATOM 690 C C . PHE A 1 90 ? 3.111 0.738 11.236 1.00 91.44 90 PHE A C 1
ATOM 692 O O . PHE A 1 90 ? 2.557 0.629 12.326 1.00 91.44 90 PHE A O 1
ATOM 699 N N . VAL A 1 91 ? 2.435 0.725 10.080 1.00 92.25 91 VAL A N 1
ATOM 700 C CA . VAL A 1 91 ? 0.966 0.668 10.001 1.00 92.25 91 VAL A CA 1
ATOM 701 C C . VAL A 1 91 ? 0.431 -0.614 10.640 1.00 92.25 91 VAL A C 1
ATOM 703 O O . VAL A 1 91 ? -0.515 -0.563 11.424 1.00 92.25 91 VAL A O 1
ATOM 706 N N . HIS A 1 92 ? 1.071 -1.759 10.384 1.00 93.88 92 HIS A N 1
ATOM 707 C CA . HIS A 1 92 ? 0.727 -3.033 11.019 1.00 93.88 92 HIS A CA 1
ATOM 708 C C . HIS A 1 92 ? 0.847 -2.962 12.550 1.00 93.88 92 HIS A C 1
ATOM 710 O O . HIS A 1 92 ? -0.052 -3.398 13.269 1.00 93.88 92 HIS A O 1
ATOM 716 N N . ASN A 1 93 ? 1.947 -2.412 13.066 1.00 94.75 93 ASN A N 1
ATOM 717 C CA . ASN A 1 93 ? 2.168 -2.300 14.507 1.00 94.75 93 ASN A CA 1
ATOM 718 C C . ASN A 1 93 ? 1.176 -1.332 15.158 1.00 94.75 93 ASN A C 1
ATOM 720 O O . ASN A 1 93 ? 0.599 -1.660 16.191 1.00 94.75 93 ASN A O 1
ATOM 724 N N . GLN A 1 94 ? 0.934 -0.182 14.529 1.00 94.12 94 GLN A N 1
ATOM 725 C CA . GLN A 1 94 ? -0.027 0.813 14.995 1.00 94.12 94 GLN A CA 1
ATOM 726 C C . GLN A 1 94 ? -1.436 0.225 15.090 1.00 94.12 94 GLN A C 1
ATOM 728 O O . GLN A 1 94 ? -2.079 0.325 16.130 1.00 94.12 94 GLN A O 1
ATOM 733 N N . THR A 1 95 ? -1.911 -0.407 14.020 1.00 95.31 95 THR A N 1
ATOM 734 C CA . THR A 1 95 ? -3.251 -1.009 13.978 1.00 95.31 95 THR A CA 1
ATOM 735 C C . THR A 1 95 ? -3.386 -2.156 14.977 1.00 95.31 95 THR A C 1
ATOM 737 O O . THR A 1 95 ? -4.376 -2.222 15.701 1.00 95.31 95 THR A O 1
ATOM 740 N N . THR A 1 96 ? -2.358 -2.998 15.111 1.00 96.88 96 THR A N 1
ATOM 741 C CA . THR A 1 96 ? -2.327 -4.061 16.127 1.00 96.88 96 THR A CA 1
ATOM 742 C C . THR A 1 96 ? -2.376 -3.498 17.550 1.00 96.88 96 THR A C 1
ATOM 744 O O . THR A 1 96 ? -3.110 -4.033 18.379 1.00 96.88 96 THR A O 1
ATOM 747 N N . SER A 1 97 ? -1.629 -2.425 17.842 1.00 97.12 97 SER A N 1
ATOM 748 C CA . SER A 1 97 ? -1.688 -1.743 19.144 1.00 97.12 97 SER A CA 1
ATOM 749 C C . SER A 1 97 ? -3.088 -1.207 19.399 1.00 97.12 97 SER A C 1
ATOM 751 O O . SER A 1 97 ? -3.692 -1.567 20.396 1.00 97.12 97 SER A O 1
ATOM 753 N N . MET A 1 98 ? -3.671 -0.473 18.445 1.00 96.69 98 MET A N 1
ATOM 754 C CA . MET A 1 98 ? -5.013 0.102 18.587 1.00 96.69 98 MET A CA 1
ATOM 755 C C . MET A 1 98 ? -6.083 -0.944 18.930 1.00 96.69 98 MET A C 1
ATOM 757 O O . MET A 1 98 ? -6.947 -0.683 19.767 1.00 96.69 98 MET A O 1
ATOM 761 N N . VAL A 1 99 ? -6.033 -2.126 18.302 1.00 97.81 99 VAL A N 1
ATOM 762 C CA . VAL A 1 99 ? -6.952 -3.227 18.627 1.00 97.81 99 VAL A CA 1
ATOM 763 C C . VAL A 1 99 ? -6.711 -3.739 20.047 1.00 97.81 99 VAL A C 1
ATOM 765 O O . VAL A 1 99 ? -7.669 -3.929 20.797 1.00 97.81 99 VAL A O 1
ATOM 768 N N . LYS A 1 100 ? -5.447 -3.970 20.423 1.00 97.62 100 LYS A N 1
ATOM 769 C CA . LYS A 1 100 ? -5.078 -4.462 21.758 1.00 97.62 100 LYS A CA 1
ATOM 770 C C . LYS A 1 100 ? -5.464 -3.474 22.855 1.00 97.62 100 LYS A C 1
ATOM 772 O O . LYS A 1 100 ? -6.053 -3.891 23.845 1.00 97.62 100 LYS A O 1
ATOM 777 N N . ASP A 1 101 ? -5.199 -2.191 22.648 1.00 97.50 101 ASP A N 1
ATOM 778 C CA . ASP A 1 101 ? -5.492 -1.116 23.594 1.00 97.50 101 ASP A CA 1
ATOM 779 C C . ASP A 1 101 ? -7.003 -1.004 23.825 1.00 97.50 101 ASP A C 1
ATOM 781 O O . ASP A 1 101 ? -7.466 -0.914 24.962 1.00 97.50 101 ASP A O 1
ATOM 785 N N . MET A 1 102 ? -7.801 -1.096 22.756 1.00 97.06 102 MET A N 1
ATOM 786 C CA . MET A 1 102 ? -9.259 -1.100 22.867 1.00 97.06 102 MET A CA 1
ATOM 787 C C . MET A 1 102 ? -9.787 -2.357 23.569 1.00 97.06 102 MET A C 1
ATOM 789 O O . MET A 1 102 ? -10.668 -2.249 24.422 1.00 97.06 102 MET A O 1
ATOM 793 N N . ALA A 1 103 ? -9.238 -3.535 23.260 1.00 96.81 103 ALA A N 1
ATOM 794 C CA . ALA A 1 103 ? -9.611 -4.774 23.937 1.00 96.81 103 ALA A CA 1
ATOM 795 C C . ALA A 1 103 ? -9.280 -4.715 25.437 1.00 96.81 103 ALA A C 1
ATOM 797 O O . ALA A 1 103 ? -10.129 -5.043 26.264 1.00 96.81 103 ALA A O 1
ATOM 798 N N . ALA A 1 104 ? -8.089 -4.229 25.796 1.00 97.25 104 ALA A N 1
ATOM 799 C CA . ALA A 1 104 ? -7.665 -4.045 27.182 1.00 97.25 104 ALA A CA 1
ATOM 800 C C . ALA A 1 104 ? -8.561 -3.044 27.926 1.00 97.25 104 ALA A C 1
ATOM 802 O O . ALA A 1 104 ? -8.979 -3.308 29.050 1.00 97.25 104 ALA A O 1
ATOM 803 N N . LEU A 1 105 ? -8.930 -1.936 27.276 1.00 97.12 105 LEU A N 1
ATOM 804 C CA . LEU A 1 105 ? -9.806 -0.913 27.847 1.00 97.12 105 LEU A CA 1
ATOM 805 C C . LEU A 1 105 ? -11.236 -1.419 28.089 1.00 97.12 105 LEU A C 1
ATOM 807 O O . LEU A 1 105 ? -11.881 -1.004 29.053 1.00 97.12 105 LEU A O 1
ATOM 811 N N . LEU A 1 106 ? -11.761 -2.281 27.215 1.00 96.50 106 LEU A N 1
ATOM 812 C CA . LEU A 1 106 ? -13.132 -2.798 27.310 1.00 96.50 106 LEU A CA 1
ATOM 813 C C . LEU A 1 106 ? -13.247 -4.067 28.163 1.00 96.50 106 LEU A C 1
ATOM 815 O O . LEU A 1 106 ? -14.313 -4.317 28.724 1.00 96.50 106 LEU A O 1
ATOM 819 N N . SER A 1 107 ? -12.170 -4.844 28.291 1.00 95.38 107 SER A N 1
ATOM 820 C CA . SER A 1 107 ? -12.135 -6.104 29.044 1.00 95.38 107 SER A CA 1
ATOM 821 C C . SER A 1 107 ? -12.700 -6.004 30.473 1.00 95.38 107 SER A C 1
ATOM 823 O O . SER A 1 107 ? -13.658 -6.732 30.773 1.00 95.38 107 SER A O 1
ATOM 825 N N . PRO A 1 108 ? -12.240 -5.071 31.337 1.00 96.25 108 PRO A N 1
ATOM 826 C CA . PRO A 1 108 ? -12.722 -4.985 32.718 1.00 96.25 108 PRO A CA 1
ATOM 827 C C . PRO A 1 108 ? -14.138 -4.401 32.835 1.00 96.25 108 PRO A C 1
ATOM 829 O O . PRO A 1 108 ? -14.746 -4.454 33.902 1.00 96.25 108 PRO A O 1
ATOM 832 N N . LYS A 1 109 ? -14.695 -3.828 31.760 1.00 94.75 109 LYS A N 1
ATOM 833 C CA . LYS A 1 109 ? -15.990 -3.146 31.819 1.00 94.75 109 LYS A CA 1
ATOM 834 C C . LYS A 1 109 ? -17.143 -4.154 31.830 1.00 94.75 109 LYS A C 1
ATOM 836 O O . LYS A 1 109 ? -17.140 -5.145 31.088 1.00 94.75 109 LYS A O 1
ATOM 841 N N . LYS A 1 110 ? -18.173 -3.875 32.637 1.00 93.62 110 LYS A N 1
ATOM 842 C CA . LYS A 1 110 ? -19.437 -4.635 32.691 1.00 93.62 110 LYS A CA 1
ATOM 843 C C . LYS A 1 110 ? -20.321 -4.304 31.478 1.00 93.62 110 LYS A C 1
ATOM 845 O O . LYS A 1 110 ? -21.359 -3.668 31.601 1.00 93.62 110 LYS A O 1
ATOM 850 N N . LEU A 1 111 ? -19.857 -4.677 30.288 1.00 93.88 111 LEU A N 1
ATOM 851 C CA . LEU A 1 111 ? -20.550 -4.468 29.018 1.00 93.88 111 LEU A CA 1
ATOM 852 C C . LEU A 1 111 ? -21.127 -5.785 28.501 1.00 93.88 111 LEU A C 1
ATOM 854 O O . LEU A 1 111 ? -20.462 -6.818 28.561 1.00 93.88 111 LEU A O 1
ATOM 858 N N . LEU A 1 112 ? -22.329 -5.719 27.929 1.00 93.00 112 LEU A N 1
ATOM 859 C CA . LEU A 1 112 ? -22.902 -6.812 27.150 1.00 93.00 112 LEU A CA 1
ATOM 860 C C . LEU A 1 112 ? -22.123 -7.003 25.842 1.00 93.00 112 LEU A C 1
ATOM 862 O O . LEU A 1 112 ? -21.584 -6.044 25.281 1.00 93.00 112 LEU A O 1
ATOM 866 N N . ALA A 1 113 ? -22.120 -8.230 25.318 1.00 92.31 113 ALA A N 1
ATOM 867 C CA . ALA A 1 113 ? -21.451 -8.561 24.061 1.00 92.31 113 ALA A CA 1
ATOM 868 C C . ALA A 1 113 ? -21.916 -7.683 22.886 1.00 92.31 113 ALA A C 1
ATOM 870 O O . ALA A 1 113 ? -21.086 -7.242 22.093 1.00 92.31 113 ALA A O 1
ATOM 871 N N . GLN A 1 114 ? -23.207 -7.332 22.837 1.00 93.19 114 GLN A N 1
ATOM 872 C CA . GLN A 1 114 ? -23.772 -6.429 21.829 1.00 93.19 114 GLN A CA 1
ATOM 873 C C . GLN A 1 114 ? -23.147 -5.022 21.859 1.00 93.19 114 GLN A C 1
ATOM 875 O O . GLN A 1 114 ? -22.885 -4.440 20.809 1.00 93.19 114 GLN A O 1
ATOM 880 N N . HIS A 1 115 ? -22.829 -4.486 23.046 1.00 94.00 115 HIS A N 1
ATOM 881 C CA . HIS A 1 115 ? -22.189 -3.172 23.173 1.00 94.00 115 HIS A CA 1
ATOM 882 C C . HIS A 1 115 ? -20.744 -3.222 22.666 1.00 94.00 115 HIS A C 1
ATOM 884 O O . HIS A 1 115 ? -20.283 -2.305 21.987 1.00 94.00 115 HIS A O 1
ATOM 890 N N . VAL A 1 116 ? -20.028 -4.314 22.952 1.00 95.12 116 VAL A N 1
ATOM 891 C CA . VAL A 1 116 ? -18.663 -4.520 22.446 1.00 95.12 116 VAL A CA 1
ATOM 892 C C . VAL A 1 116 ? -18.672 -4.724 20.928 1.00 95.12 116 VAL A C 1
ATOM 894 O O . VAL A 1 116 ? -17.835 -4.144 20.239 1.00 95.12 116 VAL A O 1
ATOM 897 N N . ALA A 1 117 ? -19.636 -5.479 20.394 1.00 94.19 117 ALA A N 1
ATOM 898 C CA . ALA A 1 117 ? -19.815 -5.675 18.956 1.00 94.19 117 ALA A CA 1
ATOM 899 C C . ALA A 1 117 ? -20.142 -4.361 18.228 1.00 94.19 117 ALA A C 1
ATOM 901 O O . ALA A 1 117 ? -19.569 -4.083 17.176 1.00 94.19 117 ALA A O 1
ATOM 902 N N . TYR A 1 118 ? -20.986 -3.509 18.817 1.00 94.69 118 TYR A N 1
ATOM 903 C CA . TYR A 1 118 ? -21.255 -2.169 18.297 1.00 94.69 118 TYR A CA 1
ATOM 904 C C . TYR A 1 118 ? -19.978 -1.320 18.226 1.00 94.69 118 TYR A C 1
ATOM 906 O O . TYR A 1 118 ? -19.646 -0.779 17.170 1.00 94.69 118 TYR A O 1
ATOM 914 N N . LEU A 1 119 ? -19.214 -1.252 19.321 1.00 95.56 119 LEU A N 1
ATOM 915 C CA . LEU A 1 119 ? -17.951 -0.508 19.363 1.00 95.56 119 LEU A CA 1
ATOM 916 C C . LEU A 1 119 ? -16.920 -1.063 18.372 1.00 95.56 119 LEU A C 1
ATOM 918 O O . LEU A 1 119 ? -16.187 -0.297 17.748 1.00 95.56 119 LEU A O 1
ATOM 922 N N . TYR A 1 120 ? -16.877 -2.381 18.194 1.00 95.69 120 TYR A N 1
ATOM 923 C CA . TYR A 1 120 ? -16.053 -3.023 17.179 1.00 95.69 120 TYR A CA 1
ATOM 924 C C . TYR A 1 120 ? -16.449 -2.565 15.765 1.00 95.69 120 TYR A C 1
ATOM 926 O O . TYR A 1 120 ? -15.612 -2.026 15.041 1.00 95.69 120 TYR A O 1
ATOM 934 N N . ASN A 1 121 ? -17.724 -2.704 15.395 1.00 94.06 121 ASN A N 1
ATOM 935 C CA . ASN A 1 121 ? -18.210 -2.401 14.049 1.00 94.06 121 ASN A CA 1
ATOM 936 C C . ASN A 1 121 ? -18.142 -0.910 13.702 1.00 94.06 121 ASN A C 1
ATOM 938 O O . ASN A 1 121 ? -17.753 -0.547 12.593 1.00 94.06 121 ASN A O 1
ATOM 942 N N . ILE A 1 122 ? -18.562 -0.041 14.620 1.00 93.88 122 ILE A N 1
ATOM 943 C CA . ILE A 1 122 ? -18.721 1.386 14.333 1.00 93.88 122 ILE A CA 1
ATOM 944 C C . ILE A 1 122 ? -17.447 2.152 14.653 1.00 93.88 122 ILE A C 1
ATOM 946 O O . ILE A 1 122 ? -17.017 2.964 13.850 1.00 93.88 122 ILE A O 1
ATOM 950 N N . VAL A 1 123 ? -16.784 1.888 15.778 1.00 95.06 123 VAL A N 1
ATOM 951 C CA . VAL A 1 123 ? -15.623 2.695 16.180 1.00 95.06 123 VAL A CA 1
ATOM 952 C C . VAL A 1 123 ? -14.325 2.085 15.669 1.00 95.06 123 VAL A C 1
ATOM 954 O O . VAL A 1 123 ? -13.549 2.754 14.985 1.00 95.06 123 VAL A O 1
ATOM 957 N N . LEU A 1 124 ? -14.057 0.821 16.000 1.00 96.44 124 LEU A N 1
ATOM 958 C CA . LEU A 1 124 ? -12.754 0.225 15.718 1.00 96.44 124 LEU A CA 1
ATOM 959 C C . LEU A 1 124 ? -12.536 0.009 14.226 1.00 96.44 124 LEU A C 1
ATOM 961 O O . LEU A 1 124 ? -11.505 0.431 13.706 1.00 96.44 124 LEU A O 1
ATOM 965 N N . LEU A 1 125 ? -13.492 -0.621 13.538 1.00 95.94 125 LEU A N 1
ATOM 966 C CA . LEU A 1 125 ? -13.349 -0.900 12.113 1.00 95.94 125 LEU A CA 1
ATOM 967 C C . LEU A 1 125 ? -13.213 0.386 11.294 1.00 95.94 125 LEU A C 1
ATOM 969 O O . LEU A 1 125 ? -12.322 0.431 10.456 1.00 95.94 125 LEU A O 1
ATOM 973 N N . LEU A 1 126 ? -13.979 1.448 11.585 1.00 95.25 126 LEU A N 1
ATOM 974 C CA . LEU A 1 126 ? -13.808 2.747 10.912 1.00 95.25 126 LEU A CA 1
ATOM 975 C C . LEU A 1 126 ? -12.409 3.334 11.138 1.00 95.25 126 LEU A C 1
ATOM 977 O O . LEU A 1 126 ? -11.767 3.811 10.204 1.00 95.25 126 LEU A O 1
ATOM 981 N N . ARG A 1 127 ? -11.902 3.279 12.376 1.00 95.38 127 ARG A N 1
ATOM 982 C CA . ARG A 1 127 ? -10.554 3.778 12.686 1.00 95.38 127 ARG A CA 1
ATOM 983 C C . ARG A 1 127 ? -9.471 2.968 11.981 1.00 95.38 127 ARG A C 1
ATOM 985 O O . ARG A 1 127 ? -8.494 3.554 11.523 1.00 95.38 127 ARG A O 1
ATOM 992 N N . LEU A 1 128 ? -9.616 1.647 11.911 1.00 95.94 128 LEU A N 1
ATOM 993 C CA . LEU A 1 128 ? -8.677 0.777 11.203 1.00 95.94 128 LEU A CA 1
ATOM 994 C C . LEU A 1 128 ? -8.737 1.008 9.694 1.00 95.94 128 LEU A C 1
ATOM 996 O O . LEU A 1 128 ? -7.692 1.178 9.078 1.00 95.94 128 LEU A O 1
ATOM 1000 N N . GLU A 1 129 ? -9.937 1.087 9.126 1.00 94.50 129 GLU A N 1
ATOM 1001 C CA . GLU A 1 129 ? -10.185 1.377 7.713 1.00 94.50 129 GLU A CA 1
ATOM 1002 C C . GLU A 1 129 ? -9.489 2.677 7.297 1.00 94.50 129 GLU A C 1
ATOM 1004 O O . GLU A 1 129 ? -8.728 2.686 6.333 1.00 94.50 129 GLU A O 1
ATOM 1009 N N . PHE A 1 130 ? -9.633 3.736 8.099 1.00 94.38 130 PHE A N 1
ATOM 1010 C CA . PHE A 1 130 ? -8.940 5.005 7.882 1.00 94.38 130 PHE A CA 1
ATOM 1011 C C . PHE A 1 130 ? -7.407 4.868 7.903 1.00 94.38 130 PHE A C 1
ATOM 1013 O O . PHE A 1 130 ? -6.719 5.409 7.041 1.00 94.38 130 PHE A O 1
ATOM 1020 N N . ARG A 1 131 ? -6.836 4.121 8.859 1.00 92.25 131 ARG A N 1
ATOM 1021 C CA . ARG A 1 131 ? -5.371 3.924 8.936 1.00 92.25 131 ARG A CA 1
ATOM 1022 C C . ARG A 1 131 ? -4.830 3.016 7.829 1.00 92.25 131 ARG A C 1
ATOM 1024 O O . ARG A 1 131 ? -3.659 3.134 7.479 1.00 92.25 131 ARG A O 1
ATOM 1031 N N . LEU A 1 132 ? -5.665 2.129 7.292 1.00 93.38 132 LEU A N 1
ATOM 1032 C CA . LEU A 1 132 ? -5.326 1.136 6.271 1.00 93.38 132 LEU A CA 1
ATOM 1033 C C . LEU A 1 132 ? -5.662 1.586 4.842 1.00 93.38 132 LEU A C 1
ATOM 1035 O O . LEU A 1 132 ? -5.514 0.795 3.914 1.00 93.38 132 LEU A O 1
ATOM 1039 N N . GLN A 1 133 ? -6.055 2.844 4.620 1.00 89.88 133 GLN A N 1
ATOM 1040 C CA . GLN A 1 133 ? -6.448 3.358 3.296 1.00 89.88 133 GLN A CA 1
ATOM 1041 C C . GLN A 1 133 ? -5.417 3.112 2.185 1.00 89.88 133 GLN A C 1
ATOM 1043 O O . GLN A 1 133 ? -5.771 2.968 1.020 1.00 89.88 133 GLN A O 1
ATOM 1048 N N . THR A 1 134 ? -4.132 3.041 2.526 1.00 86.94 134 THR A N 1
ATOM 1049 C CA . THR A 1 134 ? -3.034 2.870 1.561 1.00 86.94 134 THR A CA 1
ATOM 1050 C C . THR A 1 134 ? -2.422 1.473 1.591 1.00 86.94 134 THR A C 1
ATOM 1052 O O . THR A 1 134 ? -1.603 1.144 0.736 1.00 86.94 134 THR A O 1
ATOM 1055 N N . THR A 1 135 ? -2.821 0.631 2.551 1.00 91.31 135 THR A N 1
ATOM 1056 C CA . THR A 1 135 ? -2.239 -0.696 2.775 1.00 91.31 135 THR A CA 1
ATOM 1057 C C . THR A 1 135 ? -3.329 -1.738 2.989 1.00 91.31 135 THR A C 1
ATOM 1059 O O . THR A 1 135 ? -4.039 -1.731 3.990 1.00 91.31 135 THR A O 1
ATOM 1062 N N . LEU A 1 136 ? -3.442 -2.676 2.052 1.00 93.56 136 LEU A N 1
ATOM 1063 C CA . LEU A 1 136 ? -4.377 -3.792 2.165 1.00 93.56 136 LEU A CA 1
ATOM 1064 C C . LEU A 1 136 ? -3.596 -5.054 2.525 1.00 93.56 136 LEU A C 1
ATOM 1066 O O . LEU A 1 136 ? -2.747 -5.488 1.755 1.00 93.56 136 LEU A O 1
ATOM 1070 N N . PHE A 1 137 ? -3.843 -5.628 3.699 1.00 94.00 137 PHE A N 1
ATOM 1071 C CA . PHE A 1 137 ? -3.181 -6.856 4.147 1.00 94.00 137 PHE A CA 1
ATOM 1072 C C . PHE A 1 137 ? -3.932 -8.111 3.682 1.00 94.00 137 PHE A C 1
ATOM 1074 O O . PHE A 1 137 ? -5.116 -8.057 3.366 1.00 94.00 137 PHE A O 1
ATOM 1081 N N . ALA A 1 138 ? -3.250 -9.261 3.686 1.00 92.75 138 ALA A N 1
ATOM 1082 C CA . ALA A 1 138 ? -3.903 -10.552 3.482 1.00 92.75 138 ALA A CA 1
ATOM 1083 C C . ALA A 1 138 ? -4.882 -10.874 4.623 1.00 92.75 138 ALA A C 1
ATOM 1085 O O . ALA A 1 138 ? -4.650 -10.499 5.777 1.00 92.75 138 ALA A O 1
ATOM 1086 N N . GLU A 1 139 ? -5.925 -11.640 4.310 1.00 93.75 139 GLU A N 1
ATOM 1087 C CA . GLU A 1 139 ? -6.995 -12.006 5.242 1.00 93.75 139 GLU A CA 1
ATOM 1088 C C . GLU A 1 139 ? -6.479 -12.599 6.560 1.00 93.75 139 GLU A C 1
ATOM 1090 O O . GLU A 1 139 ? -6.873 -12.153 7.635 1.00 93.75 139 GLU A O 1
ATOM 1095 N N . SER A 1 140 ? -5.519 -13.527 6.507 1.00 92.75 140 SER A N 1
ATOM 1096 C CA . SER A 1 140 ? -4.920 -14.128 7.707 1.00 92.75 140 SER A CA 1
ATOM 1097 C C . SER A 1 140 ? -4.263 -13.096 8.631 1.00 92.75 140 SER A C 1
ATOM 1099 O O . SER A 1 140 ? -4.360 -13.195 9.855 1.00 92.75 140 SER A O 1
ATOM 1101 N N . THR A 1 141 ? -3.633 -12.067 8.056 1.00 94.44 141 THR A N 1
ATOM 1102 C CA . THR A 1 141 ? -3.020 -10.969 8.816 1.00 94.44 141 THR A CA 1
ATOM 1103 C C . THR A 1 141 ? -4.088 -10.108 9.482 1.00 94.44 141 THR A C 1
ATOM 1105 O O . THR A 1 141 ? -3.946 -9.778 10.659 1.00 94.44 141 THR A O 1
ATOM 1108 N N . ILE A 1 142 ? -5.167 -9.780 8.763 1.00 95.19 142 ILE A N 1
ATOM 1109 C CA . ILE A 1 142 ? -6.281 -8.982 9.296 1.00 95.19 142 ILE A CA 1
ATOM 1110 C C . ILE A 1 142 ? -7.018 -9.746 10.395 1.00 95.19 142 ILE A C 1
ATOM 1112 O O . ILE A 1 142 ? -7.219 -9.197 11.475 1.00 95.19 142 ILE A O 1
ATOM 1116 N N . ASN A 1 143 ? -7.329 -11.025 10.180 1.00 94.19 143 ASN A N 1
ATOM 1117 C CA . ASN A 1 143 ? -7.990 -11.869 11.174 1.00 94.19 143 ASN A CA 1
ATOM 1118 C C . ASN A 1 143 ? -7.146 -11.994 12.450 1.00 94.19 143 ASN A C 1
ATOM 1120 O O . ASN A 1 143 ? -7.669 -11.852 13.554 1.00 94.19 143 ASN A O 1
ATOM 1124 N N . ARG A 1 144 ? -5.821 -12.156 12.320 1.00 95.19 144 ARG A N 1
ATOM 1125 C CA . ARG A 1 144 ? -4.904 -12.137 13.470 1.00 95.19 144 ARG A CA 1
ATOM 1126 C C . ARG A 1 144 ? -4.886 -10.780 14.177 1.00 95.19 144 ARG A C 1
ATOM 1128 O O . ARG A 1 144 ? -4.837 -10.741 15.402 1.00 95.19 144 ARG A O 1
ATOM 1135 N N . MET A 1 145 ? -4.926 -9.685 13.421 1.00 96.44 145 MET A N 1
ATOM 1136 C CA . MET A 1 145 ? -4.918 -8.323 13.957 1.00 96.44 145 MET A CA 1
ATOM 1137 C C . MET A 1 145 ? -6.168 -8.027 14.790 1.00 96.44 145 MET A C 1
ATOM 1139 O O . MET A 1 145 ? -6.033 -7.484 15.881 1.00 96.44 145 MET A O 1
ATOM 1143 N N . VAL A 1 146 ? -7.363 -8.406 14.317 1.00 96.00 146 VAL A N 1
ATOM 1144 C CA . VAL A 1 146 ? -8.636 -8.143 15.020 1.00 96.00 146 VAL A CA 1
ATOM 1145 C C . VAL A 1 146 ? -9.005 -9.200 16.068 1.00 96.00 146 VAL A C 1
ATOM 1147 O O . VAL A 1 146 ? -9.910 -8.973 16.872 1.00 96.00 146 VAL A O 1
ATOM 1150 N N . SER A 1 147 ? -8.289 -10.329 16.096 1.00 94.19 147 SER A N 1
ATOM 1151 C CA . SER A 1 147 ? -8.523 -11.454 17.010 1.00 94.19 147 SER A CA 1
ATOM 1152 C C . SER A 1 147 ? -8.710 -11.058 18.486 1.00 94.19 147 SER A C 1
ATOM 1154 O O . SER A 1 147 ? -9.662 -11.554 19.087 1.00 94.19 147 SER A O 1
ATOM 1156 N N . PRO A 1 148 ? -7.926 -10.129 19.083 1.00 95.88 148 PRO A N 1
ATOM 1157 C CA . PRO A 1 148 ? -8.126 -9.743 20.484 1.00 95.88 148 PRO A CA 1
ATOM 1158 C C . PRO A 1 148 ? -9.538 -9.216 20.780 1.00 95.88 148 PRO A C 1
ATOM 1160 O O . PRO A 1 148 ? -10.131 -9.559 21.800 1.00 95.88 148 PRO A O 1
ATOM 1163 N N . MET A 1 149 ? -10.112 -8.432 19.865 1.00 95.44 149 MET A N 1
ATOM 1164 C CA . MET A 1 149 ? -11.470 -7.905 20.015 1.00 95.44 149 MET A CA 1
ATOM 1165 C C . MET A 1 149 ? -12.537 -8.969 19.768 1.00 95.44 149 MET A C 1
ATOM 1167 O O . MET A 1 149 ? -13.520 -9.024 20.500 1.00 95.44 149 MET A O 1
ATOM 1171 N N . LEU A 1 150 ? -12.333 -9.848 18.783 1.00 93.12 150 LEU A N 1
ATOM 1172 C CA . LEU A 1 150 ? -13.252 -10.963 18.532 1.00 93.12 150 LEU A CA 1
ATOM 1173 C C . LEU A 1 150 ? -13.263 -11.955 19.705 1.00 93.12 150 LEU A C 1
ATOM 1175 O O . LEU A 1 150 ? -14.324 -12.442 20.091 1.00 93.12 150 LEU A O 1
ATOM 1179 N N . SER A 1 151 ? -12.105 -12.190 20.327 1.00 92.75 151 SER A N 1
ATOM 1180 C CA . SER A 1 151 ? -11.980 -12.978 21.555 1.00 92.75 151 SER A CA 1
ATOM 1181 C C . SER A 1 151 ? -12.725 -12.333 22.722 1.00 92.75 151 SER A C 1
ATOM 1183 O O . SER A 1 151 ? -13.395 -13.033 23.477 1.00 92.75 151 SER A O 1
ATOM 1185 N N . LEU A 1 152 ? -12.650 -11.006 22.864 1.00 93.75 152 LEU A N 1
ATOM 1186 C CA . LEU A 1 152 ? -13.393 -10.292 23.900 1.00 93.75 152 LEU A CA 1
ATOM 1187 C C . LEU A 1 152 ? -14.909 -10.404 23.687 1.00 93.75 152 LEU A C 1
ATOM 1189 O O . LEU A 1 152 ? -15.639 -10.679 24.636 1.00 93.75 152 LEU A O 1
ATOM 1193 N N . ILE A 1 153 ? -15.392 -10.233 22.452 1.00 92.81 153 ILE A N 1
ATOM 1194 C CA . ILE A 1 153 ? -16.822 -10.384 22.142 1.00 92.81 153 ILE A CA 1
ATOM 1195 C C . ILE A 1 153 ? -17.286 -11.811 22.451 1.00 92.81 153 ILE A C 1
ATOM 1197 O O . ILE A 1 153 ? -18.312 -11.988 23.103 1.00 92.81 153 ILE A O 1
ATOM 1201 N N . ARG A 1 154 ? -16.494 -12.817 22.060 1.00 91.31 154 ARG A N 1
ATOM 1202 C CA . ARG A 1 154 ? -16.744 -14.232 22.369 1.00 91.31 154 ARG A CA 1
ATOM 1203 C C . ARG A 1 154 ? -16.873 -14.468 23.874 1.00 91.31 154 ARG A C 1
ATOM 1205 O O . ARG A 1 154 ? -17.850 -15.067 24.310 1.00 91.31 154 ARG A O 1
ATOM 1212 N N . GLN A 1 155 ? -15.931 -13.943 24.659 1.00 91.75 155 GLN A N 1
ATOM 1213 C CA . GLN A 1 155 ? -15.941 -14.060 26.117 1.00 91.75 155 GLN A CA 1
ATOM 1214 C C . GLN A 1 155 ? -17.183 -13.401 26.731 1.00 91.75 155 GLN A C 1
ATOM 1216 O O . GLN A 1 155 ? -17.840 -13.996 27.579 1.00 91.75 155 GLN A O 1
ATOM 1221 N N . LYS A 1 156 ? -17.535 -12.185 26.293 1.00 91.62 156 LYS A N 1
ATOM 1222 C CA . LYS A 1 156 ? -18.714 -11.461 26.801 1.00 91.62 156 LYS A CA 1
ATOM 1223 C C . LYS A 1 156 ? -20.036 -12.105 26.371 1.00 91.62 156 LYS A C 1
ATOM 1225 O O . LYS A 1 156 ? -21.046 -11.873 27.024 1.00 91.62 156 LYS A O 1
ATOM 1230 N N . ALA A 1 157 ? -20.039 -12.881 25.287 1.00 89.75 157 ALA A N 1
ATOM 1231 C CA . ALA A 1 157 ? -21.198 -13.636 24.813 1.00 89.75 157 ALA A CA 1
ATOM 1232 C C . ALA A 1 157 ? -21.365 -14.999 25.512 1.00 89.75 157 ALA A C 1
ATOM 1234 O O . ALA A 1 157 ? -22.340 -15.692 25.246 1.00 89.75 157 ALA A O 1
ATOM 1235 N N . GLY A 1 158 ? -20.430 -15.396 26.385 1.00 88.56 158 GLY A N 1
ATOM 1236 C CA . GLY A 1 158 ? -20.477 -16.686 27.081 1.00 88.56 158 GLY A CA 1
ATOM 1237 C C . GLY A 1 158 ? -20.041 -17.884 26.231 1.00 88.56 158 GLY A C 1
ATOM 1238 O O . GLY A 1 158 ? -20.258 -19.025 26.626 1.00 88.56 158 GLY A O 1
ATOM 1239 N N . PHE A 1 159 ? -19.413 -17.656 25.075 1.00 87.12 159 PHE A N 1
ATOM 1240 C CA . PHE A 1 159 ? -18.916 -18.736 24.225 1.00 87.12 159 PHE A CA 1
ATOM 1241 C C . PHE A 1 159 ? -17.562 -19.279 24.691 1.00 87.12 159 PHE A C 1
ATOM 1243 O O . PHE A 1 159 ? -16.704 -18.545 25.187 1.00 87.12 159 PHE A O 1
ATOM 1250 N N . VAL A 1 160 ? -17.326 -20.567 24.427 1.00 83.12 160 VAL A N 1
ATOM 1251 C CA . VAL A 1 160 ? -16.045 -21.233 24.702 1.00 83.12 160 VAL A CA 1
ATOM 1252 C C . VAL A 1 160 ? -14.955 -20.682 23.781 1.00 83.12 160 VAL A C 1
ATOM 1254 O O . VAL A 1 160 ? -15.204 -20.413 22.604 1.00 83.12 160 VAL A O 1
ATOM 1257 N N . SER A 1 161 ? -13.724 -20.555 24.280 1.00 76.81 161 SER A N 1
ATOM 1258 C CA . SER A 1 161 ? -12.571 -20.005 23.549 1.00 76.81 161 SER A CA 1
ATOM 1259 C C . SER A 1 161 ? -12.300 -20.666 22.190 1.00 76.81 161 SER A C 1
ATOM 1261 O O . SER A 1 161 ? -11.832 -19.978 21.285 1.00 76.81 161 SER A O 1
ATOM 1263 N N . VAL A 1 162 ? -12.642 -21.946 22.015 1.00 82.00 162 VAL A N 1
ATOM 1264 C CA . VAL A 1 162 ? -12.456 -22.725 20.773 1.00 82.00 162 VAL A CA 1
ATOM 1265 C C . VAL A 1 162 ? -13.546 -22.517 19.715 1.00 82.00 162 VAL A C 1
ATOM 1267 O O . VAL A 1 162 ? -13.455 -23.089 18.632 1.00 82.00 162 VAL A O 1
ATOM 1270 N N . THR A 1 163 ? -14.560 -21.689 19.986 1.00 82.44 163 THR A N 1
ATOM 1271 C CA . THR A 1 163 ? -15.657 -21.440 19.036 1.00 82.44 163 THR A CA 1
ATOM 1272 C C . THR A 1 163 ? -15.110 -20.932 17.691 1.00 82.44 163 THR A C 1
ATOM 1274 O O . THR A 1 163 ? -14.400 -19.915 17.679 1.00 82.44 163 THR A O 1
ATOM 1277 N N . PRO A 1 164 ? -15.434 -21.594 16.560 1.00 83.06 164 PRO A N 1
ATOM 1278 C CA . PRO A 1 164 ? -14.976 -21.181 15.237 1.00 83.06 164 PRO A CA 1
ATOM 1279 C C . PRO A 1 164 ? -15.338 -19.727 14.918 1.00 83.06 164 PRO A C 1
ATOM 1281 O O . PRO A 1 164 ? -16.378 -19.217 15.333 1.00 83.06 164 PRO A O 1
ATOM 1284 N N . LEU A 1 165 ? -14.492 -19.044 14.144 1.00 81.19 165 LEU A N 1
ATOM 1285 C CA . LEU A 1 165 ? -14.739 -17.648 13.768 1.00 81.19 165 LEU A CA 1
ATOM 1286 C C . LEU A 1 165 ? -16.013 -17.493 12.924 1.00 81.19 165 LEU A C 1
ATOM 1288 O O . LEU A 1 165 ? -16.754 -16.536 13.109 1.00 81.19 165 LEU A O 1
ATOM 1292 N N . SER A 1 166 ? -16.296 -18.464 12.053 1.00 80.19 166 SER A N 1
ATOM 1293 C CA . SER A 1 166 ? -17.531 -18.524 11.264 1.00 80.19 166 SER A CA 1
ATOM 1294 C C . SER A 1 166 ? -18.776 -18.533 12.149 1.00 80.19 166 SER A C 1
ATOM 1296 O O . SER A 1 166 ? -19.704 -17.773 11.896 1.00 80.19 166 SER A O 1
ATOM 1298 N N . ALA A 1 167 ? -18.755 -19.314 13.230 1.00 80.06 167 ALA A N 1
ATOM 1299 C CA . ALA A 1 167 ? -19.846 -19.405 14.192 1.00 80.06 167 ALA A CA 1
ATOM 1300 C C . ALA A 1 167 ? -20.108 -18.068 14.909 1.00 80.06 167 ALA A C 1
ATOM 1302 O O . ALA A 1 167 ? -21.258 -17.730 15.165 1.00 80.06 167 ALA A O 1
ATOM 1303 N N . LEU A 1 168 ? -19.074 -17.256 15.170 1.00 81.00 168 LEU A N 1
ATOM 1304 C CA . LEU A 1 168 ? -19.274 -15.908 15.720 1.00 81.00 168 LEU A CA 1
ATOM 1305 C C . LEU A 1 168 ? -20.040 -14.986 14.766 1.00 81.00 168 LEU A C 1
ATOM 1307 O O . LEU A 1 168 ? -20.790 -14.131 15.226 1.00 81.00 168 LEU A O 1
ATOM 1311 N N . PHE A 1 169 ? -19.842 -15.131 13.457 1.00 81.62 169 PHE A N 1
ATOM 1312 C CA . PHE A 1 169 ? -20.514 -14.287 12.470 1.00 81.62 169 PHE A CA 1
ATOM 1313 C C . PHE A 1 169 ? -21.952 -14.727 12.185 1.00 81.62 169 PHE A C 1
ATOM 1315 O O . PHE A 1 169 ? -22.744 -13.901 11.744 1.00 81.62 169 PHE A O 1
ATOM 1322 N N . THR A 1 170 ? -22.290 -15.998 12.424 1.00 79.25 170 THR A N 1
ATOM 1323 C CA . THR A 1 170 ? -23.602 -16.565 12.077 1.00 79.25 170 THR A CA 1
ATOM 1324 C C . THR A 1 170 ? -24.523 -16.800 13.271 1.00 79.25 170 THR A C 1
ATOM 1326 O O . THR A 1 170 ? -25.732 -16.679 13.117 1.00 79.25 170 THR A O 1
ATOM 1329 N N . LEU A 1 171 ? -23.987 -17.144 14.448 1.00 73.88 171 LEU A N 1
ATOM 1330 C CA . LEU A 1 171 ? -24.793 -17.556 15.607 1.00 73.88 171 LEU A CA 1
ATOM 1331 C C . LEU A 1 171 ? -25.170 -16.406 16.542 1.00 73.88 171 LEU A C 1
ATOM 1333 O O . LEU A 1 171 ? -26.028 -16.576 17.405 1.00 73.88 171 LEU A O 1
ATOM 1337 N N . LEU A 1 172 ? -24.509 -15.253 16.430 1.00 77.56 172 LEU A N 1
ATOM 1338 C CA . LEU A 1 172 ? -24.804 -1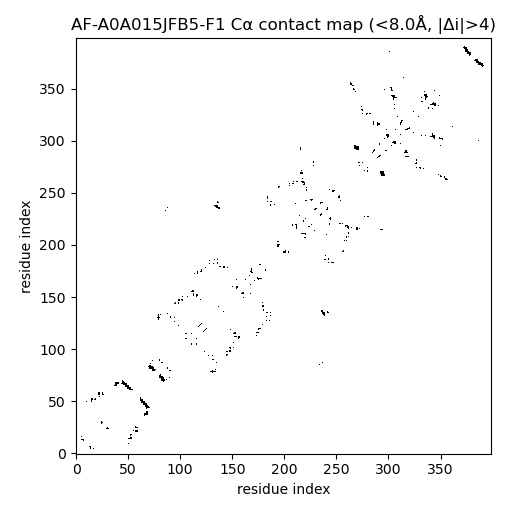4.118 17.295 1.00 77.56 172 LEU A CA 1
ATOM 1339 C C . LEU A 1 172 ? -26.016 -13.338 16.774 1.00 77.56 172 LEU A C 1
ATOM 1341 O O . LEU A 1 172 ? -26.052 -12.998 15.592 1.00 77.56 172 LEU A O 1
ATOM 1345 N N . PRO A 1 173 ? -26.975 -12.975 17.650 1.00 71.19 173 PRO A N 1
ATOM 1346 C CA . PRO A 1 173 ? -28.161 -12.216 17.249 1.00 71.19 173 PRO A CA 1
ATOM 1347 C C . PRO A 1 173 ? -27.830 -10.772 16.839 1.00 71.19 173 PRO A C 1
ATOM 1349 O O . PRO A 1 173 ? -28.660 -10.079 16.260 1.00 71.19 173 PRO A O 1
ATOM 1352 N N . PHE A 1 174 ? -26.613 -10.307 17.131 1.00 77.88 174 PHE A N 1
ATOM 1353 C CA . PHE A 1 174 ? -26.084 -9.020 16.699 1.00 77.88 174 PHE A CA 1
ATOM 1354 C C . PHE A 1 174 ? -24.973 -9.233 15.664 1.00 77.88 174 PHE A C 1
ATOM 1356 O O . PHE A 1 174 ? -24.031 -9.994 15.882 1.00 77.88 174 PHE A O 1
ATOM 1363 N N . SER A 1 175 ? -25.068 -8.533 14.530 1.00 80.56 175 SER A N 1
ATOM 1364 C CA . SER A 1 175 ? -24.173 -8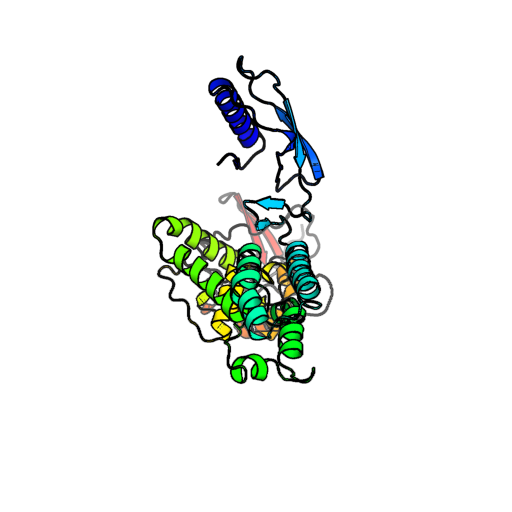.730 13.387 1.00 80.56 175 SER A CA 1
ATOM 1365 C C . SER A 1 175 ? -22.754 -8.242 13.691 1.00 80.56 175 SER A C 1
ATOM 1367 O O . SER A 1 175 ? -22.536 -7.037 13.830 1.00 80.56 175 SER A O 1
ATOM 1369 N N . ILE A 1 176 ? -21.767 -9.136 13.738 1.00 88.31 176 ILE A N 1
ATOM 1370 C CA . ILE A 1 176 ? -20.346 -8.759 13.739 1.00 88.31 176 ILE A CA 1
ATOM 1371 C C . ILE A 1 176 ? -19.857 -8.724 12.293 1.00 88.31 176 ILE A C 1
ATOM 1373 O O . ILE A 1 176 ? -20.015 -9.693 11.555 1.00 88.31 176 ILE A O 1
ATOM 1377 N N . GLN A 1 177 ? -19.242 -7.618 11.881 1.00 88.81 177 GLN A N 1
ATOM 1378 C CA . GLN A 1 177 ? -18.724 -7.498 10.523 1.00 88.81 177 GLN A CA 1
ATOM 1379 C C . GLN A 1 177 ? -17.384 -8.218 10.353 1.00 88.81 177 GLN A C 1
ATOM 1381 O O . GLN A 1 177 ? -16.500 -8.143 11.208 1.00 88.81 177 GLN A O 1
ATOM 1386 N N . GLN A 1 178 ? -17.196 -8.862 9.201 1.00 91.06 178 GLN A N 1
ATOM 1387 C CA . GLN A 1 178 ? -15.904 -9.425 8.825 1.00 91.06 178 GLN A CA 1
ATOM 1388 C C . GLN A 1 178 ? -14.937 -8.303 8.425 1.00 91.06 178 GLN A C 1
ATOM 1390 O O . GLN A 1 178 ? -15.136 -7.623 7.416 1.00 91.06 178 GLN A O 1
ATOM 1395 N N . ALA A 1 179 ? -13.867 -8.123 9.204 1.00 93.88 179 ALA A N 1
ATOM 1396 C CA . ALA A 1 179 ? -12.898 -7.046 8.992 1.00 93.88 179 ALA A CA 1
ATOM 1397 C C . ALA A 1 179 ? -12.261 -7.075 7.593 1.00 93.88 179 ALA A C 1
ATOM 1399 O O . ALA A 1 179 ? -12.162 -6.035 6.947 1.00 93.88 179 ALA A O 1
ATOM 1400 N N . PHE A 1 180 ? -11.860 -8.258 7.108 1.00 94.44 180 PHE A N 1
ATOM 1401 C CA . PHE A 1 180 ? -11.246 -8.391 5.785 1.00 94.44 180 PHE A CA 1
ATOM 1402 C C . PHE A 1 180 ? -12.196 -7.953 4.669 1.00 94.44 180 PHE A C 1
ATOM 1404 O O . PHE A 1 180 ? -11.824 -7.105 3.860 1.00 94.44 180 PHE A O 1
ATOM 1411 N N . GLY A 1 181 ? -13.430 -8.467 4.669 1.00 92.56 181 GLY A N 1
ATOM 1412 C CA . GLY A 1 181 ? -14.445 -8.103 3.679 1.00 92.56 181 GLY A CA 1
ATOM 1413 C C . GLY A 1 181 ? -14.740 -6.604 3.676 1.00 92.56 181 GLY A C 1
ATOM 1414 O O . GLY A 1 181 ? -14.787 -5.989 2.613 1.00 92.56 181 GLY A O 1
ATOM 1415 N N . ARG A 1 182 ? -14.834 -5.982 4.860 1.00 92.75 182 ARG A N 1
ATOM 1416 C CA . ARG A 1 182 ? -15.026 -4.531 4.975 1.00 92.75 182 ARG A CA 1
ATOM 1417 C C . ARG A 1 182 ? -13.861 -3.738 4.386 1.00 92.75 182 ARG A C 1
ATOM 1419 O O . ARG A 1 182 ? -14.085 -2.816 3.605 1.00 92.75 182 ARG A O 1
ATOM 1426 N N . PHE A 1 183 ? -12.623 -4.084 4.739 1.00 95.31 183 PHE A N 1
ATOM 1427 C CA . PHE A 1 183 ? -11.453 -3.371 4.225 1.00 95.31 183 PHE A CA 1
ATOM 1428 C C . PHE A 1 183 ? -11.298 -3.568 2.717 1.00 95.31 183 PHE A C 1
ATOM 1430 O O . PHE A 1 183 ? -11.053 -2.596 2.007 1.00 95.31 183 PHE A O 1
ATOM 1437 N N . LEU A 1 184 ? -11.512 -4.786 2.211 1.00 94.88 184 LEU A N 1
ATOM 1438 C CA . LEU A 1 184 ? -11.509 -5.050 0.776 1.00 94.88 184 LEU A CA 1
ATOM 1439 C C . LEU A 1 184 ? -12.577 -4.213 0.062 1.00 94.88 184 LEU A C 1
ATOM 1441 O O . LEU A 1 184 ? -12.253 -3.532 -0.903 1.00 94.88 184 LEU A O 1
ATOM 1445 N N . SER A 1 185 ? -13.812 -4.189 0.571 1.00 93.06 185 SER A N 1
ATOM 1446 C CA . SER A 1 185 ? -14.900 -3.387 0.000 1.00 93.06 185 SER A CA 1
ATOM 1447 C C . SER A 1 185 ? -14.561 -1.895 -0.051 1.00 93.06 185 SER A C 1
ATOM 1449 O O . SER A 1 185 ? -14.830 -1.244 -1.058 1.00 93.06 185 SER A O 1
ATOM 1451 N N . SER A 1 186 ? -13.954 -1.350 1.005 1.00 93.44 186 SER A N 1
ATOM 1452 C CA . SER A 1 186 ? -13.548 0.061 1.069 1.00 93.44 186 SER A CA 1
ATOM 1453 C C . SER A 1 186 ? -12.465 0.403 0.038 1.00 93.44 186 SER A C 1
ATOM 1455 O O . SER A 1 186 ? -12.562 1.398 -0.690 1.00 93.44 186 SER A O 1
ATOM 1457 N N . HIS A 1 187 ? -11.459 -0.467 -0.098 1.00 94.25 187 HIS A N 1
ATOM 1458 C CA . HIS A 1 187 ? -10.410 -0.330 -1.112 1.00 94.25 187 HIS A CA 1
ATOM 1459 C C . HIS A 1 187 ? -10.970 -0.449 -2.534 1.00 94.25 187 HIS A C 1
ATOM 1461 O O . HIS A 1 187 ? -10.651 0.382 -3.385 1.00 94.25 187 HIS A O 1
ATOM 1467 N N . VAL A 1 188 ? -11.838 -1.435 -2.784 1.00 92.62 188 VAL A N 1
ATOM 1468 C CA . VAL A 1 188 ? -12.497 -1.641 -4.082 1.00 92.62 188 VAL A CA 1
ATOM 1469 C C . VAL A 1 188 ? -13.310 -0.406 -4.467 1.00 92.62 188 VAL A C 1
ATOM 1471 O O . VAL A 1 188 ? -13.111 0.134 -5.553 1.00 92.62 188 VAL A O 1
ATOM 1474 N N . ALA A 1 189 ? -14.153 0.100 -3.563 1.00 92.38 189 ALA A N 1
ATOM 1475 C CA . ALA A 1 189 ? -14.961 1.295 -3.799 1.00 92.38 189 ALA A CA 1
ATOM 1476 C C . ALA A 1 189 ? -14.096 2.535 -4.088 1.00 92.38 189 ALA A C 1
ATOM 1478 O O . ALA A 1 189 ? -14.399 3.315 -4.994 1.00 92.38 189 ALA A O 1
ATOM 1479 N N . SER A 1 190 ? -12.984 2.696 -3.364 1.00 92.00 190 SER A N 1
ATOM 1480 C CA . SER A 1 190 ? -12.042 3.802 -3.569 1.00 92.00 190 SER A CA 1
ATOM 1481 C C . SER A 1 190 ? -11.395 3.749 -4.957 1.00 92.00 190 SER A C 1
ATOM 1483 O O . SER A 1 190 ? -11.393 4.746 -5.681 1.00 92.00 190 SER A O 1
ATOM 1485 N N . TRP A 1 191 ? -10.903 2.578 -5.371 1.00 91.62 191 TRP A N 1
ATOM 1486 C CA . TRP A 1 191 ? -10.329 2.386 -6.705 1.00 91.62 191 TRP A CA 1
ATOM 1487 C C . TRP A 1 191 ? -11.368 2.513 -7.815 1.00 91.62 191 TRP A C 1
ATOM 1489 O O . TRP A 1 191 ? -11.090 3.131 -8.838 1.00 91.62 191 TRP A O 1
ATOM 1499 N N . GLN A 1 192 ? -12.582 2.008 -7.609 1.00 90.44 192 GLN A N 1
ATOM 1500 C CA . GLN A 1 192 ? -13.668 2.155 -8.571 1.00 90.44 192 GLN A CA 1
ATOM 1501 C C . GLN A 1 192 ? -14.034 3.628 -8.783 1.00 90.44 192 GLN A C 1
ATOM 1503 O O . GLN A 1 192 ? -14.198 4.056 -9.922 1.00 90.44 192 GLN A O 1
ATOM 1508 N N . LYS A 1 193 ? -14.067 4.440 -7.719 1.00 90.81 193 LYS A N 1
ATOM 1509 C CA . LYS A 1 193 ? -14.269 5.892 -7.837 1.00 90.81 193 LYS A CA 1
ATOM 1510 C C . LYS A 1 193 ? -13.165 6.557 -8.669 1.00 90.81 193 LYS A C 1
ATOM 1512 O O . LYS A 1 193 ? -13.466 7.391 -9.519 1.00 90.81 193 LYS A O 1
ATOM 1517 N N . ILE A 1 194 ? -11.906 6.164 -8.463 1.00 90.38 194 ILE A N 1
ATOM 1518 C CA . ILE A 1 194 ? -10.756 6.658 -9.240 1.00 90.38 194 ILE A CA 1
ATOM 1519 C C . ILE A 1 194 ? -10.867 6.250 -10.715 1.00 90.38 194 ILE A C 1
ATOM 1521 O O . ILE A 1 194 ? -10.583 7.051 -11.600 1.00 90.38 194 ILE A O 1
ATOM 1525 N N . PHE A 1 195 ? -11.285 5.017 -10.992 1.00 88.19 195 PHE A N 1
ATOM 1526 C CA . PHE A 1 195 ? -11.368 4.484 -12.351 1.00 88.19 195 PHE A CA 1
ATOM 1527 C C . PHE A 1 195 ? -12.574 4.995 -13.143 1.00 88.19 195 PHE A C 1
ATOM 1529 O O . PHE A 1 195 ? -12.484 5.115 -14.364 1.00 88.19 195 PHE A O 1
ATOM 1536 N N . SER A 1 196 ? -13.674 5.332 -12.474 1.00 87.75 196 SER A N 1
ATOM 1537 C CA . SER A 1 196 ? -14.881 5.833 -13.136 1.00 87.75 196 SER A CA 1
ATOM 1538 C C . SER A 1 196 ? -14.871 7.347 -13.355 1.00 87.75 196 SER A C 1
ATOM 1540 O O . SER A 1 196 ? -15.487 7.829 -14.302 1.00 87.75 196 SER A O 1
ATOM 1542 N N . HIS A 1 197 ? -14.203 8.120 -12.494 1.00 88.62 197 HIS A N 1
ATOM 1543 C CA . HIS A 1 197 ? -14.297 9.579 -12.545 1.00 88.62 197 HIS A CA 1
ATOM 1544 C C . HIS A 1 197 ? -13.400 10.186 -13.647 1.00 88.62 197 HIS A C 1
ATOM 1546 O O . HIS A 1 197 ? -12.184 9.960 -13.633 1.00 88.62 197 HIS A O 1
ATOM 1552 N N . PRO A 1 198 ? -13.931 11.036 -14.553 1.00 87.00 198 PRO A N 1
ATOM 1553 C CA . PRO A 1 198 ? -13.173 11.588 -15.683 1.00 87.00 198 PRO A CA 1
ATOM 1554 C C . PRO A 1 198 ? -11.883 12.318 -15.284 1.00 87.00 198 PRO A C 1
ATOM 1556 O O . PRO A 1 198 ? -10.839 12.100 -15.898 1.00 87.00 198 PRO A O 1
ATOM 1559 N N . SER A 1 199 ? -11.920 13.122 -14.215 1.00 89.31 199 SER A N 1
ATOM 1560 C CA . SER A 1 199 ? -10.759 13.897 -13.742 1.00 89.31 199 SER A CA 1
ATOM 1561 C C . SER A 1 199 ? -9.579 13.033 -13.290 1.00 89.31 199 SER A C 1
ATOM 1563 O O . SER A 1 199 ? -8.441 13.492 -13.313 1.00 89.31 199 SER A O 1
ATOM 1565 N N . TYR A 1 200 ? -9.823 11.779 -12.898 1.00 88.19 200 TYR A N 1
ATOM 1566 C CA . TYR A 1 200 ? -8.771 10.866 -12.450 1.00 88.19 200 TYR A CA 1
ATOM 1567 C C . TYR A 1 200 ? -8.302 9.914 -13.549 1.00 88.19 200 TYR A C 1
ATOM 1569 O O . TYR A 1 200 ? -7.387 9.133 -13.308 1.00 88.19 200 TYR A O 1
ATOM 1577 N N . LYS A 1 201 ? -8.844 9.999 -14.772 1.00 86.00 201 LYS A N 1
ATOM 1578 C CA . LYS A 1 201 ? -8.497 9.097 -15.882 1.00 86.00 201 LYS A CA 1
ATOM 1579 C C . LYS A 1 201 ? -6.993 9.058 -16.171 1.00 86.00 201 LYS A C 1
ATOM 1581 O O . LYS A 1 201 ? -6.446 7.986 -16.418 1.00 86.00 201 LYS A O 1
ATOM 1586 N N . LEU A 1 202 ? -6.308 10.205 -16.119 1.00 85.75 202 LEU A N 1
ATOM 1587 C CA . LEU A 1 202 ? -4.856 10.270 -16.329 1.00 85.75 202 LEU A CA 1
ATOM 1588 C C . LEU A 1 202 ? -4.093 9.516 -15.231 1.00 85.75 202 LEU A C 1
ATOM 1590 O O . LEU A 1 202 ? -3.239 8.685 -15.531 1.00 85.75 202 LEU A O 1
ATOM 1594 N N . PHE A 1 203 ? -4.445 9.765 -13.969 1.00 88.44 203 PHE A N 1
ATOM 1595 C CA . PHE A 1 203 ? -3.856 9.082 -12.819 1.00 88.44 203 PHE A CA 1
ATOM 1596 C C . PHE A 1 203 ? -4.149 7.577 -12.842 1.00 88.44 203 PHE A C 1
ATOM 1598 O O . PHE A 1 203 ? -3.256 6.761 -12.646 1.00 88.44 203 PHE A O 1
ATOM 1605 N N . ALA A 1 204 ? -5.385 7.198 -13.150 1.00 88.00 204 ALA A N 1
ATOM 1606 C CA . ALA A 1 204 ? -5.819 5.818 -13.281 1.00 88.00 204 ALA A CA 1
ATOM 1607 C C . ALA A 1 204 ? -5.027 5.061 -14.361 1.00 88.00 204 ALA A C 1
ATOM 1609 O O . ALA A 1 204 ? -4.504 3.976 -14.102 1.00 88.00 204 ALA A O 1
ATOM 1610 N N . ASN A 1 205 ? -4.872 5.666 -15.545 1.00 85.38 205 ASN A N 1
ATOM 1611 C CA . ASN A 1 205 ? -4.023 5.139 -16.613 1.00 85.38 205 ASN A CA 1
ATOM 1612 C C . ASN A 1 205 ? -2.574 4.979 -16.147 1.00 85.38 205 ASN A C 1
ATOM 1614 O O . ASN A 1 205 ? -1.968 3.940 -16.405 1.00 85.38 205 ASN A O 1
ATOM 1618 N N . TYR A 1 206 ? -2.029 5.979 -15.450 1.00 85.31 206 TYR A N 1
ATOM 1619 C CA . TYR A 1 206 ? -0.673 5.923 -14.912 1.00 85.31 206 TYR A CA 1
ATOM 1620 C C . TYR A 1 206 ? -0.507 4.777 -13.910 1.00 85.31 206 TYR A C 1
ATOM 1622 O O . TYR A 1 206 ? 0.420 3.993 -14.053 1.00 85.31 206 TYR A O 1
ATOM 1630 N N . MET A 1 207 ? -1.422 4.614 -12.951 1.00 87.00 207 MET A N 1
ATOM 1631 C CA . MET A 1 207 ? -1.353 3.544 -11.948 1.00 87.00 207 MET A CA 1
ATOM 1632 C C . MET A 1 207 ? -1.440 2.150 -12.572 1.00 87.00 207 MET A C 1
ATOM 1634 O O . MET A 1 207 ? -0.698 1.251 -12.176 1.00 87.00 207 MET A O 1
ATOM 1638 N N . ILE A 1 208 ? -2.316 1.963 -13.566 1.00 86.31 208 ILE A N 1
ATOM 1639 C CA . ILE A 1 208 ? -2.405 0.702 -14.311 1.00 86.31 208 ILE A CA 1
ATOM 1640 C C . ILE A 1 208 ? -1.128 0.464 -15.119 1.00 86.31 208 ILE A C 1
ATOM 1642 O O . ILE A 1 208 ? -0.574 -0.628 -15.035 1.00 86.31 208 ILE A O 1
ATOM 1646 N N . THR A 1 209 ? -0.615 1.479 -15.818 1.00 81.94 209 THR A N 1
ATOM 1647 C CA . THR A 1 209 ? 0.624 1.373 -16.611 1.00 81.94 209 THR A CA 1
ATOM 1648 C C . THR A 1 209 ? 1.839 1.112 -15.725 1.00 81.94 209 THR A C 1
ATOM 1650 O O . THR A 1 209 ? 2.686 0.297 -16.070 1.00 81.94 209 THR A O 1
ATOM 1653 N N . TYR A 1 210 ? 1.906 1.739 -14.551 1.00 83.88 210 TYR A N 1
ATOM 1654 C CA . TYR A 1 210 ? 2.925 1.491 -13.535 1.00 83.88 210 TYR A CA 1
ATOM 1655 C C . TYR A 1 210 ? 2.863 0.044 -13.040 1.00 83.88 210 TYR A C 1
ATOM 1657 O O . TYR A 1 210 ? 3.890 -0.629 -12.964 1.00 83.88 210 TYR A O 1
ATOM 1665 N N . LEU A 1 211 ? 1.661 -0.466 -12.754 1.00 84.81 211 LEU A N 1
ATOM 1666 C CA . LEU A 1 211 ? 1.482 -1.843 -12.304 1.00 84.81 211 LEU A CA 1
ATOM 1667 C C . LEU A 1 211 ? 1.795 -2.853 -13.421 1.00 84.81 211 LEU A C 1
ATOM 1669 O O . LEU A 1 211 ? 2.465 -3.844 -13.156 1.00 84.81 211 LEU A O 1
ATOM 1673 N N . GLN A 1 212 ? 1.393 -2.586 -14.666 1.00 82.12 212 GLN A N 1
ATOM 1674 C CA . GLN A 1 212 ? 1.809 -3.356 -15.849 1.00 82.12 212 GLN A CA 1
ATOM 1675 C C . GLN A 1 212 ? 3.329 -3.355 -15.996 1.00 82.12 212 GLN A C 1
ATOM 1677 O O . GLN A 1 212 ? 3.938 -4.403 -16.206 1.00 82.12 212 GLN A O 1
ATOM 1682 N N . GLY A 1 213 ? 3.913 -2.167 -15.814 1.00 76.88 213 GLY A N 1
ATOM 1683 C CA . GLY A 1 213 ? 5.318 -1.859 -15.594 1.00 76.88 213 GLY A CA 1
ATOM 1684 C C . GLY A 1 213 ? 6.012 -2.889 -14.729 1.00 76.88 213 GLY A C 1
ATOM 1685 O O . GLY A 1 213 ? 6.879 -3.630 -15.180 1.00 76.88 213 GLY A O 1
ATOM 1686 N N . PHE A 1 214 ? 5.549 -2.914 -13.488 1.00 78.19 214 PHE A N 1
ATOM 1687 C CA . PHE A 1 214 ? 6.091 -3.680 -12.384 1.00 78.19 214 PHE A CA 1
ATOM 1688 C C . PHE A 1 214 ? 5.863 -5.195 -12.507 1.00 78.19 214 PHE A C 1
ATOM 1690 O O . PHE A 1 214 ? 6.666 -5.988 -12.016 1.00 78.19 214 PHE A O 1
ATOM 1697 N N . LEU A 1 215 ? 4.744 -5.608 -13.108 1.00 78.88 215 LEU A N 1
ATOM 1698 C CA . LEU A 1 215 ? 4.380 -7.017 -13.281 1.00 78.88 215 LEU A CA 1
ATOM 1699 C C . LEU A 1 215 ? 4.965 -7.638 -14.552 1.00 78.88 215 LEU A C 1
ATOM 1701 O O . LEU A 1 215 ? 4.927 -8.862 -14.682 1.00 78.88 215 LEU A O 1
ATOM 1705 N N . ASP A 1 216 ? 5.494 -6.820 -15.462 1.00 74.44 216 ASP A N 1
ATOM 1706 C CA . ASP A 1 216 ? 5.950 -7.232 -16.792 1.00 74.44 216 ASP A CA 1
ATOM 1707 C C . ASP A 1 216 ? 4.838 -7.859 -17.637 1.00 74.44 216 ASP A C 1
ATOM 1709 O O . ASP A 1 216 ? 5.036 -8.867 -18.318 1.00 74.44 216 ASP A O 1
ATOM 1713 N N . CYS A 1 217 ? 3.637 -7.288 -17.553 1.00 74.31 217 CYS A N 1
ATOM 1714 C CA . CYS A 1 217 ? 2.499 -7.725 -18.348 1.00 74.31 217 CYS A CA 1
ATOM 1715 C C . CYS A 1 217 ? 2.087 -6.665 -19.373 1.00 74.31 217 CYS A C 1
ATOM 1717 O O . CYS A 1 217 ? 2.038 -5.470 -19.079 1.00 74.31 217 CYS A O 1
ATOM 1719 N N . ASP A 1 218 ? 1.750 -7.133 -20.574 1.00 70.38 218 ASP A N 1
ATOM 1720 C CA . ASP A 1 218 ? 1.225 -6.283 -21.649 1.00 70.38 218 ASP A CA 1
ATOM 1721 C C . ASP A 1 218 ? -0.276 -6.034 -21.461 1.00 70.38 218 ASP A C 1
ATOM 1723 O O . ASP A 1 218 ? -0.799 -4.962 -21.766 1.00 70.38 218 ASP A O 1
ATOM 1727 N N . ALA A 1 219 ? -0.971 -7.046 -20.933 1.00 75.81 219 ALA A N 1
ATOM 1728 C CA . ALA A 1 219 ? -2.396 -7.013 -20.651 1.00 75.81 219 ALA A CA 1
ATOM 1729 C C . ALA A 1 219 ? -2.705 -6.230 -19.370 1.00 75.81 219 ALA A C 1
ATOM 1731 O O . ALA A 1 219 ? -1.849 -6.013 -18.510 1.00 75.81 219 ALA A O 1
ATOM 1732 N N . CYS A 1 220 ? -3.961 -5.813 -19.222 1.00 80.62 220 CYS A N 1
ATOM 1733 C CA . CYS A 1 220 ? -4.396 -5.122 -18.018 1.00 80.62 220 CYS A CA 1
ATOM 1734 C C . CYS A 1 220 ? -4.281 -6.055 -16.790 1.00 80.62 220 CYS A C 1
ATOM 1736 O O . CYS A 1 220 ? -4.719 -7.205 -16.867 1.00 80.62 220 CYS A O 1
ATOM 1738 N N . PRO A 1 221 ? -3.768 -5.592 -15.633 1.00 83.25 221 PRO A N 1
ATOM 1739 C CA . PRO A 1 221 ? -3.644 -6.418 -14.431 1.00 83.25 221 PRO A CA 1
ATOM 1740 C C . PRO A 1 221 ? -4.980 -6.983 -13.919 1.00 83.25 221 PRO A C 1
ATOM 1742 O O . PRO A 1 221 ? -4.985 -7.953 -13.174 1.00 83.25 221 PRO A O 1
ATOM 1745 N N . SER A 1 222 ? -6.113 -6.403 -14.330 1.00 81.50 222 SER A N 1
ATOM 1746 C CA . SER A 1 222 ? -7.461 -6.885 -14.000 1.00 81.50 222 SER A CA 1
ATOM 1747 C C . SER A 1 222 ? -7.880 -8.157 -14.744 1.00 81.50 222 SER A C 1
ATOM 1749 O O . SER A 1 222 ? -8.808 -8.828 -14.302 1.00 81.50 222 SER A O 1
ATOM 1751 N N . THR A 1 223 ? -7.236 -8.491 -15.868 1.00 79.06 223 THR A N 1
ATOM 1752 C CA . THR A 1 223 ? -7.623 -9.623 -16.731 1.00 79.06 223 THR A CA 1
ATOM 1753 C C . THR A 1 223 ? -6.695 -10.828 -16.605 1.00 79.06 223 THR A C 1
ATOM 1755 O O . THR A 1 223 ? -6.915 -11.835 -17.269 1.00 79.06 223 THR A O 1
ATOM 1758 N N . ILE A 1 224 ? -5.629 -10.725 -15.809 1.00 78.88 224 ILE A N 1
ATOM 1759 C CA . ILE A 1 224 ? -4.600 -11.762 -15.676 1.00 78.88 224 ILE A CA 1
ATOM 1760 C C . ILE A 1 224 ? -4.653 -12.422 -14.297 1.00 78.88 224 ILE A C 1
ATOM 1762 O O . ILE A 1 224 ? -5.032 -11.794 -13.311 1.00 78.88 224 ILE A O 1
ATOM 1766 N N . ASP A 1 225 ? -4.201 -13.676 -14.211 1.00 82.81 225 ASP A N 1
ATOM 1767 C CA . ASP A 1 225 ? -3.963 -14.325 -12.917 1.00 82.81 225 ASP A CA 1
ATOM 1768 C C . ASP A 1 225 ? -2.761 -13.672 -12.213 1.00 82.81 225 ASP A C 1
ATOM 1770 O O . ASP A 1 225 ? -1.607 -13.888 -12.596 1.00 82.81 225 ASP A O 1
ATOM 1774 N N . LEU A 1 226 ? -3.042 -12.879 -11.175 1.00 86.00 226 LEU A N 1
ATOM 1775 C CA . LEU A 1 226 ? -2.053 -12.146 -10.381 1.00 86.00 226 LEU A CA 1
ATOM 1776 C C . LEU A 1 226 ? -1.330 -13.009 -9.332 1.00 86.00 226 LEU A C 1
ATOM 1778 O O . LEU A 1 226 ? -0.362 -12.544 -8.720 1.00 86.00 226 LEU A O 1
ATOM 1782 N N . GLU A 1 227 ? -1.731 -14.267 -9.130 1.00 85.00 227 GLU A N 1
ATOM 1783 C CA . GLU A 1 227 ? -1.158 -15.129 -8.089 1.00 85.00 227 GLU A CA 1
ATOM 1784 C C . GLU A 1 227 ? 0.352 -15.344 -8.234 1.00 85.00 227 GLU A C 1
ATOM 1786 O O . GLU A 1 227 ? 1.056 -15.477 -7.233 1.00 85.00 227 GLU A O 1
ATOM 1791 N N . SER A 1 228 ? 0.892 -15.318 -9.458 1.00 80.00 228 SER A N 1
ATOM 1792 C CA . SER A 1 228 ? 2.338 -15.471 -9.690 1.00 80.00 228 SER A CA 1
ATOM 1793 C C . SER A 1 228 ? 3.199 -14.389 -9.026 1.00 80.00 228 SER A C 1
ATOM 1795 O O . SER A 1 228 ? 4.404 -14.587 -8.858 1.00 80.00 228 SER A O 1
ATOM 1797 N N . TRP A 1 229 ? 2.612 -13.255 -8.632 1.00 81.81 229 TRP A N 1
ATOM 1798 C CA . TRP A 1 229 ? 3.324 -12.156 -7.976 1.00 81.81 229 TRP A CA 1
ATOM 1799 C C . TRP A 1 229 ? 2.952 -11.977 -6.499 1.00 81.81 229 TRP A C 1
ATOM 1801 O O . TRP A 1 229 ? 3.518 -11.096 -5.851 1.00 81.81 229 TRP A O 1
ATOM 1811 N N . SER A 1 230 ? 2.100 -12.835 -5.928 1.00 80.38 230 SER A N 1
ATOM 1812 C CA . SER A 1 230 ? 1.676 -12.754 -4.518 1.00 80.38 230 SER A CA 1
ATOM 1813 C C . SER A 1 230 ? 2.852 -12.853 -3.527 1.00 80.38 230 SER A C 1
ATOM 1815 O O . SER A 1 230 ? 2.857 -12.231 -2.463 1.00 80.38 230 SER A O 1
ATOM 1817 N N . HIS A 1 231 ? 3.919 -13.569 -3.899 1.00 76.94 231 HIS A N 1
ATOM 1818 C CA . HIS A 1 231 ? 5.139 -13.708 -3.097 1.00 76.94 231 HIS A CA 1
ATOM 1819 C C . HIS A 1 231 ? 6.115 -12.521 -3.212 1.00 76.94 231 HIS A C 1
ATOM 1821 O O . HIS A 1 231 ? 7.189 -12.539 -2.590 1.00 76.94 231 HIS A O 1
ATOM 1827 N N . THR A 1 232 ? 5.808 -11.510 -4.026 1.00 77.50 232 THR A N 1
ATOM 1828 C CA . THR A 1 232 ? 6.677 -10.349 -4.246 1.00 77.50 232 THR A CA 1
ATOM 1829 C C . THR A 1 232 ? 6.560 -9.377 -3.080 1.00 77.50 232 THR A C 1
ATOM 1831 O O . THR A 1 232 ? 5.494 -8.829 -2.827 1.00 77.50 232 THR A O 1
ATOM 1834 N N . PHE A 1 233 ? 7.666 -9.155 -2.363 1.00 73.94 233 PHE A N 1
ATOM 1835 C CA . PHE A 1 233 ? 7.674 -8.394 -1.109 1.00 73.94 233 PHE A CA 1
ATOM 1836 C C . PHE A 1 233 ? 7.080 -6.984 -1.247 1.00 73.94 233 PHE A C 1
ATOM 1838 O O . PHE A 1 233 ? 6.257 -6.607 -0.422 1.00 73.94 233 PHE A O 1
ATOM 1845 N N . SER A 1 234 ? 7.428 -6.250 -2.308 1.00 74.00 234 SER A N 1
ATOM 1846 C CA . SER A 1 234 ? 6.934 -4.887 -2.564 1.00 74.00 234 SER A CA 1
ATOM 1847 C C . SER A 1 234 ? 5.433 -4.810 -2.862 1.00 74.00 234 SER A C 1
ATOM 1849 O O . SER A 1 234 ? 4.826 -3.767 -2.650 1.00 74.00 234 SER A O 1
ATOM 1851 N N . LEU A 1 235 ? 4.824 -5.901 -3.339 1.00 82.00 235 LEU A N 1
ATOM 1852 C CA . LEU A 1 235 ? 3.399 -5.952 -3.676 1.00 82.00 235 LEU A CA 1
ATOM 1853 C C . LEU A 1 235 ? 2.529 -6.469 -2.530 1.00 82.00 235 LEU A C 1
ATOM 1855 O O . LEU A 1 235 ? 1.317 -6.287 -2.571 1.00 82.00 235 LEU A O 1
ATOM 1859 N N . ARG A 1 236 ? 3.127 -7.062 -1.484 1.00 81.44 236 ARG A N 1
ATOM 1860 C CA . ARG A 1 236 ? 2.396 -7.721 -0.384 1.00 81.44 236 ARG A CA 1
ATOM 1861 C C . ARG A 1 236 ? 1.349 -6.845 0.290 1.00 81.44 236 ARG A C 1
ATOM 1863 O O . ARG A 1 236 ? 0.404 -7.388 0.852 1.00 81.44 236 ARG A O 1
ATOM 1870 N N . THR A 1 237 ? 1.528 -5.530 0.271 1.00 80.19 237 THR A N 1
ATOM 1871 C CA . THR A 1 237 ? 0.600 -4.563 0.874 1.00 80.19 237 THR A CA 1
ATOM 1872 C C . THR A 1 237 ? 0.146 -3.479 -0.093 1.00 80.19 237 THR A C 1
ATOM 1874 O O . THR A 1 237 ? -0.476 -2.508 0.334 1.00 80.19 237 THR A O 1
ATOM 1877 N N . HIS A 1 238 ? 0.458 -3.614 -1.384 1.00 88.00 238 HIS A N 1
ATOM 1878 C CA . HIS A 1 238 ? 0.103 -2.619 -2.386 1.00 88.00 238 HIS A CA 1
ATOM 1879 C C . HIS A 1 238 ? -1.416 -2.611 -2.583 1.00 88.00 238 HIS A C 1
ATOM 1881 O O . HIS A 1 238 ? -1.989 -3.611 -3.010 1.00 88.00 238 HIS A O 1
ATOM 1887 N N . SER A 1 239 ? -2.068 -1.474 -2.320 1.00 90.75 239 SER A N 1
ATOM 1888 C CA . SER A 1 239 ? -3.535 -1.370 -2.304 1.00 90.75 239 SER A CA 1
ATOM 1889 C C . SER A 1 239 ? -4.182 -1.810 -3.619 1.00 90.75 239 SER A C 1
ATOM 1891 O O . SER A 1 239 ? -5.025 -2.699 -3.595 1.00 90.75 239 SER A O 1
ATOM 1893 N N . LEU A 1 240 ? -3.758 -1.267 -4.770 1.00 91.50 240 LEU A N 1
ATOM 1894 C CA . LEU A 1 240 ? -4.329 -1.639 -6.075 1.00 91.50 240 LEU A CA 1
ATOM 1895 C C . LEU A 1 240 ? -4.131 -3.124 -6.405 1.00 91.50 240 LEU A C 1
ATOM 1897 O O . LEU A 1 240 ? -5.100 -3.824 -6.680 1.00 91.50 240 LEU A O 1
ATOM 1901 N N . PHE A 1 241 ? -2.886 -3.610 -6.351 1.00 91.44 241 PHE A N 1
ATOM 1902 C CA . PHE A 1 241 ? -2.564 -5.011 -6.630 1.00 91.44 241 PHE A CA 1
ATOM 1903 C C . PHE A 1 241 ? -3.369 -5.971 -5.748 1.00 91.44 241 PHE A C 1
ATOM 1905 O O . PHE A 1 241 ? -4.008 -6.881 -6.267 1.00 91.44 241 PHE A O 1
ATOM 1912 N N . ASN A 1 242 ? -3.400 -5.739 -4.433 1.00 92.50 242 ASN A N 1
ATOM 1913 C CA . ASN A 1 242 ? -4.151 -6.591 -3.516 1.00 92.50 242 ASN A CA 1
ATOM 1914 C C . ASN A 1 242 ? -5.664 -6.456 -3.695 1.00 92.50 242 ASN A C 1
ATOM 1916 O O . ASN A 1 242 ? -6.370 -7.442 -3.520 1.00 92.50 242 ASN A O 1
ATOM 1920 N N . SER A 1 243 ? -6.170 -5.282 -4.082 1.00 93.00 243 SER A N 1
ATOM 1921 C CA . SER A 1 243 ? -7.593 -5.118 -4.405 1.00 93.00 243 SER A CA 1
ATOM 1922 C C . SER A 1 243 ? -7.970 -5.988 -5.598 1.00 93.00 243 SER A C 1
ATOM 1924 O O . SER A 1 243 ? -8.948 -6.723 -5.519 1.00 93.00 243 SER A O 1
ATOM 1926 N N . LEU A 1 244 ? -7.171 -5.972 -6.669 1.00 91.88 244 LEU A N 1
ATOM 1927 C CA . LEU A 1 244 ? -7.389 -6.816 -7.847 1.00 91.88 244 LEU A CA 1
ATOM 1928 C C . LEU A 1 244 ? -7.250 -8.311 -7.509 1.00 91.88 244 LEU A C 1
ATOM 1930 O O . LEU A 1 244 ? -8.142 -9.091 -7.831 1.00 91.88 244 LEU A O 1
ATOM 1934 N N . LEU A 1 245 ? -6.176 -8.698 -6.811 1.00 92.31 245 LEU A N 1
ATOM 1935 C CA . LEU A 1 245 ? -5.887 -10.090 -6.446 1.00 92.31 245 LEU A CA 1
ATOM 1936 C C . LEU A 1 245 ? -6.940 -10.686 -5.502 1.00 92.31 245 LEU A C 1
ATOM 1938 O O . LEU A 1 245 ? -7.374 -11.817 -5.682 1.00 92.31 245 LEU A O 1
ATOM 1942 N N . PHE A 1 246 ? -7.345 -9.963 -4.459 1.00 92.19 246 PHE A N 1
ATOM 1943 C CA . PHE A 1 246 ? -8.325 -10.488 -3.509 1.00 92.19 246 PHE A CA 1
ATOM 1944 C C . PHE A 1 246 ? -9.745 -10.452 -4.068 1.00 92.19 246 PHE A C 1
ATOM 1946 O O . PHE A 1 246 ? -10.525 -11.349 -3.766 1.00 92.19 246 PHE A O 1
ATOM 1953 N N . SER A 1 247 ? -10.063 -9.485 -4.935 1.00 90.62 247 SER A N 1
ATOM 1954 C CA . SER A 1 247 ? -11.327 -9.499 -5.680 1.00 90.62 247 SER A CA 1
ATOM 1955 C C . SER A 1 247 ? -11.421 -10.719 -6.593 1.00 90.62 247 SER A C 1
ATOM 1957 O O . SER A 1 247 ? -12.450 -11.389 -6.598 1.00 90.62 247 SER A O 1
ATOM 1959 N N . SER A 1 248 ? -10.345 -11.059 -7.316 1.00 89.38 248 SER A N 1
ATOM 1960 C CA . SER A 1 248 ? -10.363 -12.207 -8.229 1.00 89.38 248 SER A CA 1
ATOM 1961 C C . SER A 1 248 ? -10.536 -13.539 -7.495 1.00 89.38 248 SER A C 1
ATOM 1963 O O . SER A 1 248 ? -11.265 -14.398 -7.978 1.00 89.38 248 SER A O 1
ATOM 1965 N N . ARG A 1 249 ? -9.964 -13.692 -6.291 1.00 88.75 249 ARG A N 1
ATOM 1966 C CA . ARG A 1 249 ? -10.195 -14.866 -5.421 1.00 88.75 249 ARG A CA 1
ATOM 1967 C C . ARG A 1 249 ? -11.652 -15.036 -4.994 1.00 88.75 249 ARG A C 1
ATOM 1969 O O . ARG A 1 249 ? -12.070 -16.150 -4.701 1.00 88.75 249 ARG A O 1
ATOM 1976 N N . LEU A 1 250 ? -12.405 -13.940 -4.945 1.00 86.12 250 LEU A N 1
ATOM 1977 C CA . LEU A 1 250 ? -13.836 -13.921 -4.640 1.00 86.12 250 LEU A CA 1
ATOM 1978 C C . LEU A 1 250 ? -14.708 -13.944 -5.909 1.00 86.12 250 LEU A C 1
ATOM 1980 O O . LEU A 1 250 ? -15.910 -13.720 -5.821 1.00 86.12 250 LEU A O 1
ATOM 1984 N N . ASN A 1 251 ? -14.117 -14.197 -7.083 1.00 85.69 251 ASN A N 1
ATOM 1985 C CA . ASN A 1 251 ? -14.773 -14.160 -8.395 1.00 85.69 251 ASN A CA 1
ATOM 1986 C C . ASN A 1 251 ? -15.376 -12.791 -8.774 1.00 85.69 251 ASN A C 1
ATOM 1988 O O . ASN A 1 251 ? -16.242 -12.714 -9.644 1.00 85.69 251 ASN A O 1
ATOM 1992 N N . PHE A 1 252 ? -14.899 -11.693 -8.177 1.00 83.88 252 PHE A N 1
ATOM 1993 C CA . PHE A 1 252 ? -15.266 -10.342 -8.602 1.00 83.88 252 PHE A CA 1
ATOM 1994 C C . PHE A 1 252 ? -14.387 -9.883 -9.767 1.00 83.88 252 PHE A C 1
ATOM 1996 O O . PHE A 1 252 ? -13.166 -9.751 -9.644 1.00 83.88 252 PHE A O 1
ATOM 2003 N N . THR A 1 253 ? -15.020 -9.590 -10.902 1.00 79.31 253 THR A N 1
ATOM 2004 C CA . THR A 1 253 ? -14.349 -9.077 -12.099 1.00 79.31 253 THR A CA 1
ATOM 2005 C C . THR A 1 253 ? -14.390 -7.557 -12.159 1.00 79.31 253 THR A C 1
ATOM 2007 O O . THR A 1 253 ? -15.438 -6.944 -11.964 1.00 79.31 253 THR A O 1
ATOM 2010 N N . TRP A 1 254 ? -13.267 -6.941 -12.519 1.00 80.56 254 TRP A N 1
ATOM 2011 C CA . TRP A 1 254 ? -13.177 -5.496 -12.710 1.00 80.56 254 TRP A CA 1
ATOM 2012 C C . TRP A 1 254 ? -13.469 -5.116 -14.166 1.00 80.56 254 TRP A C 1
ATOM 2014 O O . TRP A 1 254 ? -12.686 -5.419 -15.069 1.00 80.56 254 TRP A O 1
ATOM 2024 N N . SER A 1 255 ? -14.567 -4.399 -14.409 1.00 71.75 255 SER A N 1
ATOM 2025 C CA . SER A 1 255 ? -14.855 -3.787 -15.711 1.00 71.75 255 SER A CA 1
ATOM 2026 C C . SER A 1 255 ? -14.229 -2.393 -15.787 1.00 71.75 255 SER A C 1
ATOM 2028 O O . SER A 1 255 ? -14.866 -1.384 -15.483 1.00 71.75 255 SER A O 1
ATOM 2030 N N . LEU A 1 256 ? -12.954 -2.321 -16.165 1.00 74.25 256 LEU A N 1
ATOM 2031 C CA . LEU A 1 256 ? -12.304 -1.034 -16.409 1.00 74.25 256 LEU A CA 1
ATOM 2032 C C . LEU A 1 256 ? -12.746 -0.483 -17.771 1.00 74.25 256 LEU A C 1
ATOM 2034 O O . LEU A 1 256 ? -12.555 -1.143 -18.792 1.00 74.25 256 LEU A O 1
ATOM 2038 N N . LEU A 1 257 ? -13.291 0.741 -17.782 1.00 64.56 257 LEU A N 1
ATOM 2039 C CA . LEU A 1 257 ? -13.672 1.487 -18.998 1.00 64.56 257 LEU A CA 1
ATOM 2040 C C . LEU A 1 257 ? -12.470 1.801 -19.907 1.00 64.56 257 LEU A C 1
ATOM 2042 O O . LEU A 1 257 ? -12.629 2.204 -21.055 1.00 64.56 257 LEU A O 1
ATOM 2046 N N . PHE A 1 258 ? -11.257 1.633 -19.384 1.00 66.81 258 PHE A N 1
ATOM 2047 C CA . PHE A 1 258 ? -10.001 1.808 -20.088 1.00 66.81 258 PHE A CA 1
ATOM 2048 C C . PHE A 1 258 ? -9.120 0.581 -19.822 1.00 66.81 258 PHE A C 1
ATOM 2050 O O . PHE A 1 258 ? -8.882 0.193 -18.679 1.00 66.81 258 PHE A O 1
ATOM 2057 N N . ARG A 1 259 ? -8.628 -0.042 -20.894 1.00 66.81 259 ARG A N 1
ATOM 2058 C CA . ARG A 1 259 ? -7.637 -1.127 -20.841 1.00 66.81 259 ARG A CA 1
ATOM 2059 C C . ARG A 1 259 ? -6.415 -0.684 -21.634 1.00 66.81 259 ARG A C 1
ATOM 2061 O O . ARG A 1 259 ? -6.267 -1.097 -22.781 1.00 66.81 259 ARG A O 1
ATOM 2068 N N . PRO A 1 260 ? -5.601 0.231 -21.083 1.00 65.94 260 PRO A N 1
ATOM 2069 C CA . PRO A 1 260 ? -4.473 0.765 -21.812 1.00 65.94 260 PRO A CA 1
ATOM 2070 C C . PRO A 1 260 ? -3.506 -0.396 -22.072 1.00 65.94 260 PRO A C 1
ATOM 2072 O O . PRO A 1 260 ? -3.076 -1.052 -21.115 1.00 65.94 260 PRO A O 1
ATOM 2075 N N . PRO A 1 261 ? -3.189 -0.703 -23.341 1.00 62.97 261 PRO A N 1
ATOM 2076 C CA . PRO A 1 261 ? -2.039 -1.539 -23.617 1.00 62.97 261 PRO A CA 1
ATOM 2077 C C . PRO A 1 261 ? -0.791 -0.782 -23.158 1.00 62.97 261 PRO A C 1
ATOM 2079 O O . PRO A 1 261 ? -0.744 0.455 -23.189 1.00 62.97 261 PRO A O 1
ATOM 2082 N N . ARG A 1 262 ? 0.219 -1.515 -22.691 1.00 64.19 262 ARG A N 1
ATOM 2083 C CA . ARG A 1 262 ? 1.467 -0.899 -22.247 1.00 64.19 262 ARG A CA 1
ATOM 2084 C C . ARG A 1 262 ? 2.163 -0.243 -23.448 1.00 64.19 262 ARG A C 1
ATOM 2086 O O . ARG A 1 262 ? 2.584 -0.926 -24.376 1.00 64.19 262 ARG A O 1
ATOM 2093 N N . LYS A 1 263 ? 2.267 1.090 -23.418 1.00 56.06 263 LYS A N 1
ATOM 2094 C CA . LYS A 1 263 ? 2.700 1.912 -24.565 1.00 56.06 263 LYS A CA 1
ATOM 2095 C C . LYS A 1 263 ? 4.148 1.661 -25.002 1.00 56.06 263 LYS A C 1
ATOM 2097 O O . LYS A 1 263 ? 4.446 1.810 -26.179 1.00 56.06 263 LYS A O 1
ATOM 2102 N N . ASP A 1 264 ? 5.009 1.231 -24.081 1.00 55.09 264 ASP A N 1
ATOM 2103 C CA . ASP A 1 264 ? 6.455 1.080 -24.315 1.00 55.09 264 ASP A CA 1
ATOM 2104 C C . ASP A 1 264 ? 6.854 -0.298 -24.881 1.00 55.09 264 ASP A C 1
ATOM 2106 O O . ASP A 1 264 ? 8.036 -0.554 -25.095 1.00 55.09 264 ASP A O 1
ATOM 2110 N N . LEU A 1 265 ? 5.897 -1.222 -25.050 1.00 55.88 265 LEU A N 1
ATOM 2111 C CA . LEU A 1 265 ? 6.178 -2.651 -25.263 1.00 55.88 265 LEU A CA 1
ATOM 2112 C C . LEU A 1 265 ? 5.638 -3.247 -26.556 1.00 55.88 265 LEU A C 1
ATOM 2114 O O . LEU A 1 265 ? 5.836 -4.436 -26.778 1.00 55.88 265 LEU A O 1
ATOM 2118 N N . HIS A 1 266 ? 4.971 -2.492 -27.421 1.00 53.53 266 HIS A N 1
ATOM 2119 C CA . HIS A 1 266 ? 4.571 -3.038 -28.717 1.00 53.53 266 HIS A CA 1
ATOM 2120 C C . HIS A 1 266 ? 5.838 -3.263 -29.541 1.00 53.53 266 HIS A C 1
ATOM 2122 O O . HIS A 1 266 ? 6.305 -2.286 -30.129 1.00 53.53 266 HIS A O 1
ATOM 2128 N N . PRO A 1 267 ? 6.467 -4.464 -29.546 1.00 57.78 267 PRO A N 1
ATOM 2129 C CA . PRO A 1 267 ? 5.929 -5.835 -29.699 1.00 57.78 267 PRO A CA 1
ATOM 2130 C C . PRO A 1 267 ? 6.647 -6.965 -28.875 1.00 57.78 267 PRO A C 1
ATOM 2132 O O . PRO A 1 267 ? 6.845 -8.074 -29.372 1.00 57.78 267 PRO A O 1
ATOM 2135 N N . ALA A 1 268 ? 7.124 -6.729 -27.650 1.00 65.69 268 ALA A N 1
ATOM 2136 C CA . ALA A 1 268 ? 7.919 -7.706 -26.892 1.00 65.69 268 ALA A CA 1
ATOM 2137 C C . ALA A 1 268 ? 7.054 -8.729 -26.128 1.00 65.69 268 ALA A C 1
ATOM 2139 O O . ALA A 1 268 ? 6.304 -8.368 -25.234 1.00 65.69 268 ALA A O 1
ATOM 2140 N N . ILE A 1 269 ? 7.214 -10.025 -26.423 1.00 75.69 269 ILE A N 1
ATOM 2141 C CA . ILE A 1 269 ? 6.432 -11.097 -25.783 1.00 75.69 269 ILE A CA 1
ATOM 2142 C C . ILE A 1 269 ? 6.922 -11.329 -24.337 1.00 75.69 269 ILE A C 1
ATOM 2144 O O . ILE A 1 269 ? 8.096 -11.677 -24.149 1.00 75.69 269 ILE A O 1
ATOM 2148 N N . PRO A 1 270 ? 6.072 -11.177 -23.306 1.00 78.31 270 PRO A N 1
ATOM 2149 C CA . PRO A 1 270 ? 6.456 -11.363 -21.914 1.00 78.31 270 PRO A CA 1
ATOM 2150 C C . PRO A 1 270 ? 6.688 -12.841 -21.622 1.00 78.31 270 PRO A C 1
ATOM 2152 O O . PRO A 1 270 ? 5.917 -13.709 -22.022 1.00 78.31 270 PRO A O 1
ATOM 2155 N N . LEU A 1 271 ? 7.715 -13.154 -20.832 1.00 82.31 271 LEU A N 1
ATOM 2156 C CA . LEU A 1 271 ? 8.039 -14.547 -20.497 1.00 82.31 271 LEU A CA 1
ATOM 2157 C C . LEU A 1 271 ? 6.902 -15.247 -19.738 1.00 82.31 271 LEU A C 1
ATOM 2159 O O . LEU A 1 271 ? 6.803 -16.472 -19.761 1.00 82.31 271 LEU A O 1
ATOM 2163 N N . ARG A 1 272 ? 6.009 -14.478 -19.106 1.00 80.44 272 ARG A N 1
ATOM 2164 C CA . ARG A 1 272 ? 4.817 -14.994 -18.430 1.00 80.44 272 ARG A CA 1
ATOM 2165 C C . ARG A 1 272 ? 3.803 -15.639 -19.375 1.00 80.44 272 ARG A C 1
ATOM 2167 O O . ARG A 1 272 ? 3.128 -16.569 -18.938 1.00 80.44 272 ARG A O 1
ATOM 2174 N N . SER A 1 273 ? 3.643 -15.137 -20.601 1.00 80.94 273 SER A N 1
ATOM 2175 C CA . SER A 1 273 ? 2.681 -15.714 -21.553 1.00 80.94 273 SER A CA 1
ATOM 2176 C C . SER A 1 273 ? 3.172 -17.048 -22.119 1.00 80.94 273 SER A C 1
ATOM 2178 O O . SER A 1 273 ? 2.361 -17.872 -22.524 1.00 80.94 273 SER A O 1
ATOM 2180 N N . ILE A 1 274 ? 4.489 -17.272 -22.091 1.00 83.81 274 ILE A N 1
ATOM 2181 C CA . ILE A 1 274 ? 5.148 -18.479 -22.598 1.00 83.81 274 ILE A CA 1
ATOM 2182 C C . ILE A 1 274 ? 5.295 -19.542 -21.499 1.00 83.81 274 ILE A C 1
ATOM 2184 O O . ILE A 1 274 ? 5.078 -20.729 -21.737 1.00 83.81 274 ILE A O 1
ATOM 2188 N N . LEU A 1 275 ? 5.711 -19.135 -20.295 1.00 85.88 275 LEU A N 1
ATOM 2189 C CA . LEU A 1 275 ? 6.102 -20.063 -19.234 1.00 85.88 275 LEU A CA 1
ATOM 2190 C C . LEU A 1 275 ? 4.923 -20.495 -18.344 1.00 85.88 275 LEU A C 1
ATOM 2192 O O . LEU A 1 275 ? 4.154 -19.645 -17.881 1.00 85.88 275 LEU A O 1
ATOM 2196 N N . PRO A 1 276 ? 4.855 -21.789 -17.971 1.00 86.75 276 PRO A N 1
ATOM 2197 C CA . PRO A 1 276 ? 4.017 -22.268 -16.879 1.00 86.75 276 PRO A CA 1
ATOM 2198 C C . PRO A 1 276 ? 4.299 -21.531 -15.562 1.00 86.75 276 PRO A C 1
ATOM 2200 O O . PRO A 1 276 ? 5.426 -21.103 -15.291 1.00 86.75 276 PRO A O 1
ATOM 2203 N N . LYS A 1 277 ? 3.278 -21.431 -14.702 1.00 82.50 277 LYS A N 1
ATOM 2204 C CA . LYS A 1 277 ? 3.308 -20.662 -13.442 1.00 82.50 277 LYS A CA 1
ATOM 2205 C C . LYS A 1 277 ? 4.473 -21.044 -12.520 1.00 82.50 277 LYS A C 1
ATOM 2207 O O . LYS A 1 277 ? 5.131 -20.164 -11.961 1.00 82.50 277 LYS A O 1
ATOM 2212 N N . GLU A 1 278 ? 4.761 -22.335 -12.391 1.00 85.19 278 GLU A N 1
ATOM 2213 C CA . GLU A 1 278 ? 5.851 -22.855 -11.553 1.00 85.19 278 GLU A CA 1
ATOM 2214 C C . GLU A 1 278 ? 7.228 -22.430 -12.082 1.00 85.19 278 GLU A C 1
ATOM 2216 O O . GLU A 1 278 ? 8.047 -21.867 -11.349 1.00 85.19 278 GLU A O 1
ATOM 2221 N N . LEU A 1 279 ? 7.452 -22.595 -13.390 1.00 85.94 279 LEU A N 1
ATOM 2222 C CA . LEU A 1 279 ? 8.701 -22.211 -14.049 1.00 85.94 279 LEU A CA 1
ATOM 2223 C C . LEU A 1 279 ? 8.907 -20.692 -14.027 1.00 85.94 279 LEU A C 1
ATOM 2225 O O . LEU A 1 279 ? 10.008 -20.223 -13.732 1.00 85.94 279 LEU A O 1
ATOM 2229 N N . PHE A 1 280 ? 7.846 -19.911 -14.232 1.00 84.75 280 PHE A N 1
ATOM 2230 C CA . PHE A 1 280 ? 7.890 -18.452 -14.120 1.00 84.75 280 PHE A CA 1
ATOM 2231 C C . PHE A 1 280 ? 8.235 -17.974 -12.696 1.00 84.75 280 PHE A C 1
ATOM 2233 O O . PHE A 1 280 ? 8.952 -16.982 -12.502 1.00 84.75 280 PHE A O 1
ATOM 2240 N N . THR A 1 281 ? 7.766 -18.699 -11.678 1.00 82.31 281 THR A N 1
ATOM 2241 C CA . THR A 1 281 ? 8.093 -18.421 -10.273 1.00 82.31 281 THR A CA 1
ATOM 2242 C C . THR A 1 281 ? 9.559 -18.750 -9.974 1.00 82.31 281 THR A C 1
ATOM 2244 O O . THR A 1 281 ? 10.244 -17.949 -9.336 1.00 82.31 281 THR A O 1
ATOM 2247 N N . SER A 1 282 ? 10.087 -19.855 -10.517 1.00 84.19 282 SER A N 1
ATOM 2248 C CA . SER A 1 282 ? 11.507 -20.233 -10.381 1.00 84.19 282 SER A CA 1
ATOM 2249 C C . SER A 1 282 ? 12.475 -19.176 -10.946 1.00 84.19 282 SER A C 1
ATOM 2251 O O . SER A 1 282 ? 13.571 -18.973 -10.423 1.00 84.19 282 SER A O 1
ATOM 2253 N N . MET A 1 283 ? 12.043 -18.418 -11.961 1.00 82.88 283 MET A N 1
ATOM 2254 C CA . MET A 1 283 ? 12.817 -17.345 -12.597 1.00 82.88 283 MET A CA 1
ATOM 2255 C C . MET A 1 283 ? 12.899 -16.053 -11.753 1.00 82.88 283 MET A C 1
ATOM 2257 O O . MET A 1 283 ? 13.529 -15.082 -12.165 1.00 82.88 283 MET A O 1
ATOM 2261 N N . LYS A 1 284 ? 12.302 -15.989 -10.553 1.00 79.44 284 LYS A N 1
ATOM 2262 C CA . LYS A 1 284 ? 12.244 -14.760 -9.733 1.00 79.44 284 LYS A CA 1
ATOM 2263 C C . LYS A 1 284 ? 13.602 -14.069 -9.539 1.00 79.44 284 LYS A C 1
ATOM 2265 O O . LYS A 1 284 ? 13.677 -12.847 -9.636 1.00 79.44 284 LYS A O 1
ATOM 2270 N N . ASN A 1 285 ? 14.669 -14.832 -9.299 1.00 79.69 285 ASN A N 1
ATOM 2271 C CA . ASN A 1 285 ? 16.013 -14.270 -9.121 1.00 79.69 285 ASN A CA 1
ATOM 2272 C C . ASN A 1 285 ? 16.573 -13.685 -10.419 1.00 79.69 285 ASN A C 1
ATOM 2274 O O . ASN A 1 285 ? 17.251 -12.663 -10.385 1.00 79.69 285 ASN A O 1
ATOM 2278 N N . VAL A 1 286 ? 16.269 -14.312 -11.558 1.00 80.56 286 VAL A N 1
ATOM 2279 C CA . VAL A 1 286 ? 16.729 -13.839 -12.865 1.00 80.56 286 VAL A CA 1
ATOM 2280 C C . VAL A 1 286 ? 16.015 -12.540 -13.241 1.00 80.56 286 VAL A C 1
ATOM 2282 O O . VAL A 1 286 ? 16.673 -11.562 -13.583 1.00 80.56 286 VAL A O 1
ATOM 2285 N N . ARG A 1 287 ? 14.692 -12.487 -13.043 1.00 80.19 287 ARG A N 1
ATOM 2286 C CA . ARG A 1 287 ? 13.889 -11.264 -13.201 1.00 80.19 287 ARG A CA 1
ATOM 2287 C C . ARG A 1 287 ? 14.410 -10.125 -12.331 1.00 80.19 287 ARG A C 1
ATOM 2289 O O . ARG A 1 287 ? 14.662 -9.037 -12.825 1.00 80.19 287 ARG A O 1
ATOM 2296 N N . LYS A 1 288 ? 14.623 -10.386 -11.039 1.00 74.69 288 LYS A N 1
ATOM 2297 C CA . LYS A 1 288 ? 15.029 -9.350 -10.083 1.00 74.69 288 LYS A CA 1
ATOM 2298 C C . LYS A 1 288 ? 16.455 -8.838 -10.311 1.00 74.69 288 LYS A C 1
ATOM 2300 O O . LYS A 1 288 ? 16.681 -7.640 -10.205 1.00 74.69 288 LYS A O 1
ATOM 2305 N N . ASN A 1 289 ? 17.409 -9.732 -10.566 1.00 76.50 289 ASN A N 1
ATOM 2306 C CA . ASN A 1 289 ? 18.828 -9.367 -10.588 1.00 76.50 289 ASN A CA 1
ATOM 2307 C C . ASN A 1 289 ? 19.318 -8.947 -11.977 1.00 76.50 289 ASN A C 1
ATOM 2309 O O . ASN A 1 289 ? 20.288 -8.203 -12.067 1.00 76.50 289 ASN A O 1
ATOM 2313 N N . PHE A 1 290 ? 18.675 -9.432 -13.043 1.00 72.56 290 PHE A N 1
ATOM 2314 C CA . PHE A 1 290 ? 19.118 -9.208 -14.421 1.00 72.56 290 PHE A CA 1
ATOM 2315 C C . PHE A 1 290 ? 18.062 -8.535 -15.302 1.00 72.56 290 PHE A C 1
ATOM 2317 O O . PHE A 1 290 ? 18.277 -8.395 -16.503 1.00 72.56 290 PHE A O 1
ATOM 2324 N N . GLY A 1 291 ? 16.909 -8.152 -14.742 1.00 71.25 291 GLY A N 1
ATOM 2325 C CA . GLY A 1 291 ? 15.866 -7.437 -15.478 1.00 71.25 291 GLY A CA 1
ATOM 2326 C C . GLY A 1 291 ? 15.312 -8.213 -16.677 1.00 71.25 291 GLY A C 1
ATOM 2327 O O . GLY A 1 291 ? 14.928 -7.609 -17.675 1.00 71.25 291 GLY A O 1
ATOM 2328 N N . THR A 1 292 ? 15.349 -9.551 -16.635 1.00 76.75 292 THR A N 1
ATOM 2329 C CA . THR A 1 292 ? 14.936 -10.406 -17.759 1.00 76.75 292 THR A CA 1
ATOM 2330 C C . THR A 1 292 ? 13.464 -10.776 -17.640 1.00 76.75 292 THR A C 1
ATOM 2332 O O . THR A 1 292 ? 13.105 -11.689 -16.902 1.00 76.75 292 THR A O 1
ATOM 2335 N N . HIS A 1 293 ? 12.629 -10.073 -18.386 1.00 75.75 293 HIS A N 1
ATOM 2336 C CA . HIS A 1 293 ? 11.174 -10.090 -18.313 1.00 75.75 293 HIS A CA 1
ATOM 2337 C C . HIS A 1 293 ? 10.512 -10.489 -19.642 1.00 75.75 293 HIS A C 1
ATOM 2339 O O . HIS A 1 293 ? 9.430 -11.080 -19.643 1.00 75.75 293 HIS A O 1
ATOM 2345 N N . PHE A 1 294 ? 11.188 -10.242 -20.768 1.00 78.25 294 PHE A N 1
ATOM 2346 C CA . PHE A 1 294 ? 10.652 -10.426 -22.118 1.00 78.25 294 PHE A CA 1
ATOM 2347 C C . PHE A 1 294 ? 11.518 -11.362 -22.955 1.00 78.25 294 PHE A C 1
ATOM 2349 O O . PHE A 1 294 ? 12.740 -11.416 -22.804 1.00 78.25 294 PHE A O 1
ATOM 2356 N N . LEU A 1 295 ? 10.891 -12.043 -23.915 1.00 79.12 295 LEU A N 1
ATOM 2357 C CA . LEU A 1 295 ? 11.589 -12.889 -24.879 1.00 79.12 295 LEU A CA 1
ATOM 2358 C C . LEU A 1 295 ? 12.607 -12.091 -25.704 1.00 79.12 295 LEU A C 1
ATOM 2360 O O . LEU A 1 295 ? 13.690 -12.599 -25.982 1.00 79.12 295 LEU A O 1
ATOM 2364 N N . ALA A 1 296 ? 12.308 -10.821 -26.005 1.00 76.31 296 ALA A N 1
ATOM 2365 C CA . ALA A 1 296 ? 13.207 -9.892 -26.696 1.00 76.31 296 ALA A CA 1
ATOM 2366 C C . ALA A 1 296 ? 14.605 -9.802 -26.053 1.00 76.31 296 ALA A C 1
ATOM 2368 O O . ALA A 1 296 ? 15.597 -9.550 -26.730 1.00 76.31 296 ALA A O 1
ATOM 2369 N N . GLN A 1 297 ? 14.706 -10.042 -24.743 1.00 77.06 297 GLN A N 1
ATOM 2370 C CA . GLN A 1 297 ? 15.969 -9.988 -24.006 1.00 77.06 297 GLN A CA 1
ATOM 2371 C C . GLN A 1 297 ? 16.762 -11.302 -24.065 1.00 77.06 297 GLN A C 1
ATOM 2373 O O . GLN A 1 297 ? 17.929 -11.336 -23.673 1.00 77.06 297 GLN A O 1
ATOM 2378 N N . LEU A 1 298 ? 16.153 -12.383 -24.544 1.00 80.00 298 LEU A N 1
ATOM 2379 C CA . LEU A 1 298 ? 16.784 -13.695 -24.678 1.00 80.00 298 LEU A CA 1
ATOM 2380 C C . LEU A 1 298 ? 17.127 -14.042 -26.129 1.00 80.00 298 LEU A C 1
ATOM 2382 O O . LEU A 1 298 ? 17.784 -15.051 -26.363 1.00 80.00 298 LEU A O 1
ATOM 2386 N N . VAL A 1 299 ? 16.709 -13.226 -27.095 1.00 76.38 299 VAL A N 1
ATOM 2387 C CA . VAL A 1 299 ? 16.960 -13.435 -28.526 1.00 76.38 299 VAL A CA 1
ATOM 2388 C C . VAL A 1 299 ? 18.031 -12.481 -29.056 1.00 76.38 299 VAL A C 1
ATOM 2390 O O . VAL A 1 299 ? 18.349 -11.458 -28.451 1.00 76.38 299 VAL A O 1
ATOM 2393 N N . THR A 1 300 ? 18.613 -12.831 -30.200 1.00 71.56 300 THR A N 1
ATOM 2394 C CA . THR A 1 300 ? 19.537 -11.970 -30.951 1.00 71.56 300 THR A CA 1
ATOM 2395 C C . THR A 1 300 ? 18.873 -10.645 -31.352 1.00 71.56 300 THR A C 1
ATOM 2397 O O . THR A 1 300 ? 17.659 -10.646 -31.555 1.00 71.56 300 THR A O 1
ATOM 2400 N N . PRO A 1 301 ? 19.633 -9.556 -31.592 1.00 65.88 301 PRO A N 1
ATOM 2401 C CA . PRO A 1 301 ? 19.079 -8.263 -32.020 1.00 65.88 301 PRO A CA 1
ATOM 2402 C C . PRO A 1 301 ? 18.178 -8.329 -33.263 1.00 65.88 301 PRO A C 1
ATOM 2404 O O . PRO A 1 301 ? 17.211 -7.589 -33.363 1.00 65.88 301 PRO A O 1
ATOM 2407 N N . CYS A 1 302 ? 18.451 -9.258 -34.182 1.00 64.00 302 CYS A N 1
ATOM 2408 C CA . CYS A 1 302 ? 17.640 -9.513 -35.377 1.00 64.00 302 CYS A CA 1
ATOM 2409 C C . CYS A 1 302 ? 16.451 -10.469 -35.145 1.00 64.00 302 CYS A C 1
ATOM 2411 O O . CYS A 1 302 ? 15.922 -11.012 -36.110 1.00 64.00 302 CYS A O 1
ATOM 2413 N N . SER A 1 303 ? 16.123 -10.771 -33.880 1.00 69.75 303 SER A N 1
ATOM 2414 C CA . SER A 1 303 ? 15.079 -11.701 -33.403 1.00 69.75 303 SER A CA 1
ATOM 2415 C C . SER A 1 303 ? 15.056 -13.102 -34.041 1.00 69.75 303 SER A C 1
ATOM 2417 O O . SER A 1 303 ? 14.115 -13.869 -33.849 1.00 69.75 303 SER A O 1
ATOM 2419 N N . SER A 1 304 ? 16.117 -13.473 -34.764 1.00 73.12 304 SER A N 1
ATOM 2420 C CA . SER A 1 304 ? 16.177 -14.710 -35.543 1.00 73.12 304 SER A CA 1
ATOM 2421 C C . SER A 1 304 ? 16.530 -15.937 -34.707 1.00 73.12 304 SER A C 1
ATOM 2423 O O . SER A 1 304 ? 16.056 -17.034 -35.011 1.00 73.12 304 SER A O 1
ATOM 2425 N N . ARG A 1 305 ? 17.356 -15.776 -33.664 1.00 77.38 305 ARG A N 1
ATOM 2426 C CA . ARG A 1 305 ? 17.851 -16.885 -32.842 1.00 77.38 305 ARG A CA 1
ATOM 2427 C C . ARG A 1 305 ? 17.723 -16.605 -31.354 1.00 77.38 305 ARG A C 1
ATOM 2429 O O . ARG A 1 305 ? 17.909 -15.475 -30.907 1.00 77.38 305 ARG A O 1
ATOM 2436 N N . LEU A 1 306 ? 17.463 -17.655 -30.584 1.00 82.56 306 LEU A N 1
ATOM 2437 C CA . LEU A 1 306 ? 17.562 -17.620 -29.131 1.00 82.56 306 LEU A CA 1
ATOM 2438 C C . LEU A 1 306 ? 19.043 -17.668 -28.728 1.00 82.56 306 LEU A C 1
ATOM 2440 O O . LEU A 1 306 ? 19.816 -18.460 -29.269 1.00 82.56 306 LEU A O 1
ATOM 2444 N N . LEU A 1 307 ? 19.454 -16.816 -27.792 1.00 81.50 307 LEU A N 1
ATOM 2445 C CA . LEU A 1 307 ? 20.812 -16.811 -27.255 1.00 81.50 307 LEU A CA 1
ATOM 2446 C C . LEU A 1 307 ? 21.053 -18.100 -26.471 1.00 81.50 307 LEU A C 1
ATOM 2448 O O . LEU A 1 307 ? 20.202 -18.529 -25.690 1.00 81.50 307 LEU A O 1
ATOM 2452 N N . SER A 1 308 ? 22.219 -18.722 -26.655 1.00 83.88 308 SER A N 1
ATOM 2453 C CA . SER A 1 308 ? 22.551 -19.907 -25.871 1.00 83.88 308 SER A CA 1
ATOM 2454 C C . SER A 1 308 ? 22.748 -19.536 -24.400 1.00 83.88 308 SER A C 1
ATOM 2456 O O . SER A 1 308 ? 23.060 -18.394 -24.056 1.00 83.88 308 SER A O 1
ATOM 2458 N N . TRP A 1 309 ? 22.642 -20.518 -23.504 1.00 85.25 309 TRP A N 1
ATOM 2459 C CA . TRP A 1 309 ? 22.901 -20.274 -22.083 1.00 85.25 309 TRP A CA 1
ATOM 2460 C C . TRP A 1 309 ? 24.322 -19.741 -21.820 1.00 85.25 309 TRP A C 1
ATOM 2462 O O . TRP A 1 309 ? 24.531 -18.938 -20.910 1.00 85.25 309 TRP A O 1
ATOM 2472 N N . LYS A 1 310 ? 25.301 -20.141 -22.647 1.00 81.50 310 LYS A N 1
ATOM 2473 C CA . LYS A 1 310 ? 26.675 -19.617 -22.596 1.00 81.50 310 LYS A CA 1
ATOM 2474 C C . LYS A 1 310 ? 26.722 -18.135 -22.987 1.00 81.50 310 LYS A C 1
ATOM 2476 O O . LYS A 1 310 ? 27.375 -17.358 -22.295 1.00 81.50 310 LYS A O 1
ATOM 2481 N N . ASP A 1 311 ? 25.981 -17.740 -24.021 1.00 78.94 311 ASP A N 1
ATOM 2482 C CA . ASP A 1 311 ? 25.895 -16.342 -24.465 1.00 78.94 311 ASP A CA 1
ATOM 2483 C C . ASP A 1 311 ? 25.208 -15.463 -23.414 1.00 78.94 311 ASP A C 1
ATOM 2485 O O . ASP A 1 311 ? 25.674 -14.369 -23.113 1.00 78.94 311 ASP A O 1
ATOM 2489 N N . LEU A 1 312 ? 24.140 -15.956 -22.782 1.00 80.94 312 LEU A N 1
ATOM 2490 C CA . LEU A 1 312 ? 23.441 -15.218 -21.725 1.00 80.94 312 LEU A CA 1
ATOM 2491 C C . LEU A 1 312 ? 24.323 -14.979 -20.492 1.00 80.94 312 LEU A C 1
ATOM 2493 O O . LEU A 1 312 ? 24.246 -13.909 -19.884 1.00 80.94 312 LEU A O 1
ATOM 2497 N N . ARG A 1 313 ? 25.170 -15.951 -20.125 1.00 81.38 313 ARG A N 1
ATOM 2498 C CA . ARG A 1 313 ? 26.178 -15.783 -19.061 1.00 81.38 313 ARG A CA 1
ATOM 2499 C C . ARG A 1 313 ? 27.211 -14.738 -19.433 1.00 81.38 313 ARG A C 1
ATOM 2501 O O . ARG A 1 313 ? 27.523 -13.859 -18.637 1.00 81.38 313 ARG A O 1
ATOM 2508 N N . PHE A 1 314 ? 27.714 -14.821 -20.658 1.00 74.50 314 PHE A N 1
ATOM 2509 C CA . PHE A 1 314 ? 28.688 -13.874 -21.175 1.00 74.50 314 PHE A CA 1
ATOM 2510 C C . PHE A 1 314 ? 28.146 -12.438 -21.177 1.00 74.50 314 PHE A C 1
ATOM 2512 O O . PHE A 1 314 ? 28.810 -11.523 -20.697 1.00 74.50 314 PHE A O 1
ATOM 2519 N N . LEU A 1 315 ? 26.894 -12.257 -21.603 1.00 70.94 315 LEU A N 1
ATOM 2520 C CA . LEU A 1 315 ? 26.196 -10.971 -21.595 1.00 70.94 315 LEU A CA 1
ATOM 2521 C C . LEU A 1 315 ? 25.744 -10.522 -20.195 1.00 70.94 315 LEU A C 1
ATOM 2523 O O . LEU A 1 315 ? 25.080 -9.494 -20.078 1.00 70.94 315 LEU A O 1
ATOM 2527 N N . LYS A 1 316 ? 26.062 -11.286 -19.137 1.00 75.12 316 LYS A N 1
ATOM 2528 C CA . LYS A 1 316 ? 25.631 -11.042 -17.751 1.00 75.12 316 LYS A CA 1
ATOM 2529 C C . LYS A 1 316 ? 24.120 -10.809 -17.632 1.00 75.12 316 LYS A C 1
ATOM 2531 O O . LYS A 1 316 ? 23.680 -10.009 -16.815 1.00 75.12 316 LYS A O 1
ATOM 2536 N N . ARG A 1 317 ? 23.322 -11.514 -18.442 1.00 72.38 317 ARG A N 1
ATOM 2537 C CA . ARG A 1 317 ? 21.846 -11.499 -18.380 1.00 72.38 317 ARG A CA 1
ATOM 2538 C C . ARG A 1 317 ? 21.282 -12.602 -17.490 1.00 72.38 317 ARG A C 1
ATOM 2540 O O . ARG A 1 317 ? 20.100 -12.614 -17.175 1.00 72.38 317 ARG A O 1
ATOM 2547 N N . VAL A 1 318 ? 22.124 -13.545 -17.084 1.00 79.62 318 VAL A N 1
ATOM 2548 C CA . VAL A 1 318 ? 21.777 -14.628 -16.163 1.00 79.62 318 VAL A CA 1
ATOM 2549 C C . VAL A 1 318 ? 22.940 -14.890 -15.212 1.00 79.62 318 VAL A C 1
ATOM 2551 O O . VAL A 1 318 ? 24.049 -14.391 -15.396 1.00 79.62 318 VAL A O 1
ATOM 2554 N N . SER A 1 319 ? 22.695 -15.705 -14.187 1.00 78.25 319 SER A N 1
ATOM 2555 C CA . SER A 1 319 ? 23.737 -16.124 -13.249 1.00 78.25 319 SER A CA 1
ATOM 2556 C C . SER A 1 319 ? 24.884 -16.849 -13.961 1.00 78.25 319 SER A C 1
ATOM 2558 O O . SER A 1 319 ? 24.669 -17.821 -14.692 1.00 78.25 319 SER A O 1
ATOM 2560 N N . ASN A 1 320 ? 26.116 -16.448 -13.639 1.00 74.25 320 ASN A N 1
ATOM 2561 C CA . ASN A 1 320 ? 27.334 -17.139 -14.076 1.00 74.25 320 ASN A CA 1
ATOM 2562 C C . ASN A 1 320 ? 27.523 -18.506 -13.394 1.00 74.25 320 ASN A C 1
ATOM 2564 O O . ASN A 1 320 ? 28.319 -19.318 -13.857 1.00 74.25 320 ASN A O 1
ATOM 2568 N N . LYS A 1 321 ? 26.786 -18.776 -12.309 1.00 72.19 321 LYS A N 1
ATOM 2569 C CA . LYS A 1 321 ? 26.845 -20.018 -11.522 1.00 72.19 321 LYS A CA 1
ATOM 2570 C C . LYS A 1 321 ? 25.621 -20.905 -11.778 1.00 72.19 321 LYS A C 1
ATOM 2572 O O . LYS A 1 321 ? 24.527 -20.382 -12.004 1.00 72.19 321 LYS A O 1
ATOM 2577 N N . GLY A 1 322 ? 25.798 -22.224 -11.669 1.00 76.06 322 GLY A N 1
ATOM 2578 C CA . GLY A 1 322 ? 24.724 -23.232 -11.700 1.00 76.06 322 GLY A CA 1
ATOM 2579 C C . GLY A 1 322 ? 24.636 -24.035 -13.002 1.00 76.06 322 GLY A C 1
ATOM 2580 O O . GLY A 1 322 ? 25.456 -23.866 -13.901 1.00 76.06 322 GLY A O 1
ATOM 2581 N N . SER A 1 323 ? 23.644 -24.915 -13.112 1.00 83.25 323 SER A N 1
ATOM 2582 C CA . SER A 1 323 ? 23.274 -25.607 -14.356 1.00 83.25 323 SER A CA 1
ATOM 2583 C C . SER A 1 323 ? 22.296 -24.765 -15.191 1.00 83.25 323 SER A C 1
ATOM 2585 O O . SER A 1 323 ? 21.892 -23.673 -14.779 1.00 83.25 323 SER A O 1
ATOM 2587 N N . VAL A 1 324 ? 21.951 -25.234 -16.395 1.00 85.56 324 VAL A N 1
ATOM 2588 C CA . VAL A 1 324 ? 20.875 -24.626 -17.193 1.00 85.56 324 VAL A CA 1
ATOM 2589 C C . VAL A 1 324 ? 19.544 -24.877 -16.471 1.00 85.56 324 VAL A C 1
ATOM 2591 O O . VAL A 1 324 ? 19.223 -26.034 -16.197 1.00 85.56 324 VAL A O 1
ATOM 2594 N N . PRO A 1 325 ? 18.773 -23.834 -16.127 1.00 87.44 325 PRO A N 1
ATOM 2595 C CA . PRO A 1 325 ? 17.544 -24.002 -15.368 1.00 87.44 325 PRO A CA 1
ATOM 2596 C C . PRO A 1 325 ? 16.419 -24.585 -16.232 1.00 87.44 325 PRO A C 1
ATOM 2598 O O . PRO A 1 325 ? 16.327 -24.314 -17.430 1.00 87.44 325 PRO A O 1
ATOM 2601 N N . ALA A 1 326 ? 15.502 -25.319 -15.596 1.00 88.06 326 ALA A N 1
ATOM 2602 C CA . ALA A 1 326 ? 14.375 -25.973 -16.266 1.00 88.06 326 ALA A CA 1
ATOM 2603 C C . ALA A 1 326 ? 13.496 -25.001 -17.073 1.00 88.06 326 ALA A C 1
ATOM 2605 O O . ALA A 1 326 ? 13.042 -25.345 -18.161 1.00 88.06 326 ALA A O 1
ATOM 2606 N N . TRP A 1 327 ? 13.312 -23.763 -16.592 1.00 89.75 327 TRP A N 1
ATOM 2607 C CA . TRP A 1 327 ? 12.551 -22.747 -17.324 1.00 89.75 327 TRP A CA 1
ATOM 2608 C C . TRP A 1 327 ? 13.183 -22.406 -18.679 1.00 89.75 327 TRP A C 1
ATOM 2610 O O . TRP A 1 327 ? 12.456 -22.135 -19.630 1.00 89.75 327 TRP A O 1
ATOM 2620 N N . PHE A 1 328 ? 14.519 -22.427 -18.785 1.00 88.50 328 PHE A N 1
ATOM 2621 C CA . PHE A 1 328 ? 15.215 -22.101 -20.029 1.00 88.50 328 PHE A CA 1
ATOM 2622 C C . PHE A 1 328 ? 15.122 -23.262 -21.012 1.00 88.50 328 PHE A C 1
ATOM 2624 O O . PHE A 1 328 ? 14.874 -23.032 -22.187 1.00 88.50 328 PHE A O 1
ATOM 2631 N N . ASN A 1 329 ? 15.235 -24.501 -20.526 1.00 88.12 329 ASN A N 1
ATOM 2632 C CA . ASN A 1 329 ? 15.030 -25.689 -21.358 1.00 88.12 329 ASN A CA 1
ATOM 2633 C C . ASN A 1 329 ? 13.596 -25.753 -21.901 1.00 88.12 329 ASN A C 1
ATOM 2635 O O . ASN A 1 329 ? 13.401 -26.025 -23.081 1.00 88.12 329 ASN A O 1
ATOM 2639 N N . TYR A 1 330 ? 12.599 -25.440 -21.068 1.00 89.56 330 TYR A N 1
ATOM 2640 C CA . TYR A 1 330 ? 11.210 -25.336 -21.517 1.00 89.56 330 TYR A CA 1
ATOM 2641 C C . TYR A 1 330 ? 11.054 -24.257 -22.593 1.00 89.56 330 TYR A C 1
ATOM 2643 O O . TYR A 1 330 ? 10.489 -24.515 -23.651 1.00 89.56 330 TYR A O 1
ATOM 2651 N N . LEU A 1 331 ? 11.587 -23.056 -22.343 1.00 87.81 331 LEU A N 1
ATOM 2652 C CA . LEU A 1 331 ? 11.523 -21.951 -23.297 1.00 87.81 331 LEU A CA 1
ATOM 2653 C C . LEU A 1 331 ? 12.204 -22.310 -24.619 1.00 87.81 331 LEU A C 1
ATOM 2655 O O . LEU A 1 331 ? 11.652 -22.037 -25.679 1.00 87.81 331 LEU A O 1
ATOM 2659 N N . PHE A 1 332 ? 13.376 -22.941 -24.554 1.00 85.94 332 PHE A N 1
ATOM 2660 C CA . PHE A 1 332 ? 14.116 -23.414 -25.715 1.00 85.94 332 PHE A CA 1
ATOM 2661 C C . PHE A 1 332 ? 13.260 -24.368 -26.553 1.00 85.94 332 PHE A C 1
ATOM 2663 O O . PHE A 1 332 ? 13.044 -24.104 -27.730 1.00 85.94 332 PHE A O 1
ATOM 2670 N N . ASN A 1 333 ? 12.684 -25.400 -25.934 1.00 85.81 333 ASN A N 1
ATOM 2671 C CA . ASN A 1 333 ? 11.841 -26.377 -26.629 1.00 85.81 333 ASN A CA 1
ATOM 2672 C C . ASN A 1 333 ? 10.557 -25.762 -27.208 1.00 85.81 333 ASN A C 1
ATOM 2674 O O . ASN A 1 333 ? 10.046 -26.243 -28.212 1.00 85.81 333 ASN A O 1
ATOM 2678 N N . PHE A 1 334 ? 10.020 -24.719 -26.571 1.00 85.19 334 PHE A N 1
ATOM 2679 C CA . PHE A 1 334 ? 8.763 -24.097 -26.984 1.00 85.19 334 PHE A CA 1
ATOM 2680 C C . PHE A 1 334 ? 8.933 -23.056 -28.100 1.00 85.19 334 PHE A C 1
ATOM 2682 O O . PHE A 1 334 ? 8.030 -22.852 -28.907 1.00 85.19 334 PHE A O 1
ATOM 2689 N N . VAL A 1 335 ? 10.072 -22.360 -28.129 1.00 82.25 335 VAL A N 1
ATOM 2690 C CA . VAL A 1 335 ? 10.297 -21.199 -29.007 1.00 82.25 335 VAL A CA 1
ATOM 2691 C C . VAL A 1 335 ? 11.140 -21.550 -30.240 1.00 82.25 335 VAL A C 1
ATOM 2693 O O . VAL A 1 335 ? 11.070 -20.837 -31.245 1.00 82.25 335 VAL A O 1
ATOM 2696 N N . VAL A 1 336 ? 11.938 -22.622 -30.188 1.00 83.69 336 VAL A N 1
ATOM 2697 C CA . VAL A 1 336 ? 12.916 -22.9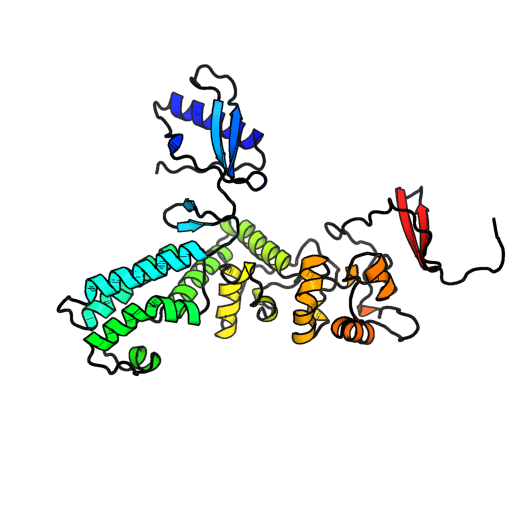76 -31.228 1.00 83.69 336 VAL A CA 1
ATOM 2698 C C . VAL A 1 336 ? 12.359 -24.004 -32.224 1.00 83.69 336 VAL A C 1
ATOM 2700 O O . VAL A 1 336 ? 11.715 -24.969 -31.837 1.00 83.69 336 VAL A O 1
ATOM 2703 N N . ILE A 1 337 ? 12.649 -23.812 -33.518 1.00 74.56 337 ILE A N 1
ATOM 2704 C CA . ILE A 1 337 ? 12.211 -24.678 -34.633 1.00 74.56 337 ILE A CA 1
ATOM 2705 C C . ILE A 1 337 ? 12.927 -26.038 -34.617 1.00 74.56 337 ILE A C 1
ATOM 2707 O O . ILE A 1 337 ? 12.317 -27.074 -34.864 1.00 74.56 337 ILE A O 1
ATOM 2711 N N . SER A 1 338 ? 14.238 -26.042 -34.363 1.00 69.19 338 SER A N 1
ATOM 2712 C CA . SER A 1 338 ? 15.042 -27.263 -34.266 1.00 69.19 338 SER A CA 1
ATOM 2713 C C . SER A 1 338 ? 16.172 -27.113 -33.250 1.00 69.19 338 SER A C 1
ATOM 2715 O O . SER A 1 338 ? 16.878 -26.099 -33.228 1.00 69.19 338 SER A O 1
ATOM 2717 N N . ASN A 1 339 ? 16.376 -28.146 -32.424 1.00 63.59 339 ASN A N 1
ATOM 2718 C CA . ASN A 1 339 ? 17.311 -28.125 -31.289 1.00 63.59 339 ASN A CA 1
ATOM 2719 C C . ASN A 1 339 ? 18.767 -27.798 -31.675 1.00 63.59 339 ASN A C 1
ATOM 2721 O O . ASN A 1 339 ? 19.543 -27.342 -30.840 1.00 63.59 339 ASN A O 1
ATOM 2725 N N . SER A 1 340 ? 19.154 -28.006 -32.933 1.00 61.66 340 SER A N 1
ATOM 2726 C CA . SER A 1 340 ? 20.502 -27.723 -33.432 1.00 61.66 340 SER A CA 1
ATOM 2727 C C . SER A 1 340 ? 20.707 -26.271 -33.880 1.00 61.66 340 SER A C 1
ATOM 2729 O O . SER A 1 340 ? 21.835 -25.782 -33.876 1.00 61.66 340 SER A O 1
ATOM 2731 N N . SER A 1 341 ? 19.644 -25.559 -34.261 1.00 64.75 341 SER A N 1
ATOM 2732 C CA . SER A 1 341 ? 19.768 -24.303 -35.011 1.00 64.75 341 SER A CA 1
ATOM 2733 C C . SER A 1 341 ? 19.527 -23.036 -34.185 1.00 64.75 341 SER A C 1
ATOM 2735 O O . SER A 1 341 ? 19.966 -21.952 -34.582 1.00 64.75 341 SER A O 1
ATOM 2737 N N . PHE A 1 342 ? 18.869 -23.166 -33.023 1.00 73.62 342 PHE A N 1
ATOM 2738 C CA . PHE A 1 342 ? 18.433 -22.053 -32.165 1.00 73.62 342 PHE A CA 1
ATOM 2739 C C . PHE A 1 342 ? 17.499 -21.051 -32.876 1.00 73.62 342 PHE A C 1
ATOM 2741 O O . PHE A 1 342 ? 17.246 -19.976 -32.331 1.00 73.62 342 PHE A O 1
ATOM 2748 N N . PHE A 1 343 ? 16.982 -21.362 -34.074 1.00 78.19 343 PH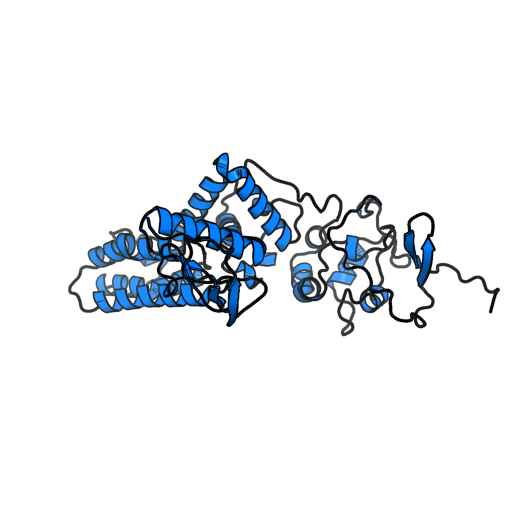E A N 1
ATOM 2749 C CA . PHE A 1 343 ? 16.081 -20.466 -34.803 1.00 78.19 343 PHE A CA 1
ATOM 2750 C C . PHE A 1 343 ? 14.728 -20.353 -34.113 1.00 78.19 343 PHE A C 1
ATOM 2752 O O . PHE A 1 343 ? 14.091 -21.358 -33.812 1.00 78.19 343 PHE A O 1
ATOM 2759 N N . VAL A 1 344 ? 14.285 -19.117 -33.914 1.00 79.00 344 VAL A N 1
ATOM 2760 C CA . VAL A 1 344 ? 13.004 -18.787 -33.290 1.00 79.00 344 VAL A CA 1
ATOM 2761 C C . VAL A 1 344 ? 11.867 -18.989 -34.300 1.00 79.00 344 VAL A C 1
ATOM 2763 O O . VAL A 1 344 ? 11.986 -18.568 -35.460 1.00 79.00 344 VAL A O 1
ATOM 2766 N N . LEU A 1 345 ? 10.770 -19.623 -33.865 1.00 79.75 345 LEU A N 1
ATOM 2767 C CA . L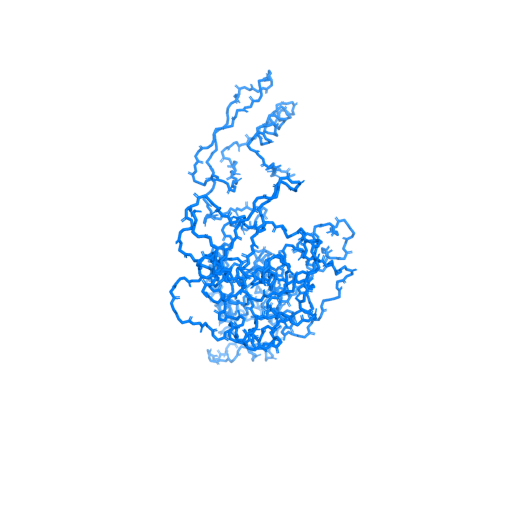EU A 1 345 ? 9.556 -19.802 -34.673 1.00 79.75 345 LEU A CA 1
ATOM 2768 C C . LEU A 1 345 ? 9.030 -18.446 -35.179 1.00 79.75 345 LEU A C 1
ATOM 2770 O O . LEU A 1 345 ? 9.106 -17.457 -34.446 1.00 79.75 345 LEU A O 1
ATOM 2774 N N . PRO A 1 346 ? 8.439 -18.378 -36.388 1.00 76.62 346 PRO A N 1
ATOM 2775 C CA . PRO A 1 346 ? 7.938 -17.126 -36.962 1.00 76.62 346 PRO A CA 1
ATOM 2776 C C . PRO A 1 346 ? 6.996 -16.343 -36.035 1.00 76.62 346 PRO A C 1
ATOM 2778 O O . PRO A 1 346 ? 7.105 -15.125 -35.956 1.00 76.62 346 PRO A O 1
ATOM 2781 N N . GLN A 1 347 ? 6.148 -17.038 -35.270 1.00 75.88 347 GLN A N 1
ATOM 2782 C CA . GLN A 1 347 ? 5.213 -16.449 -34.299 1.00 75.88 347 GLN A CA 1
ATOM 2783 C C . GLN A 1 347 ? 5.878 -15.726 -33.114 1.00 75.88 347 GLN A C 1
ATOM 2785 O O . GLN A 1 347 ? 5.235 -14.931 -32.437 1.00 75.88 347 GLN A O 1
ATOM 2790 N N . PHE A 1 348 ? 7.157 -16.005 -32.852 1.00 74.44 348 PHE A N 1
ATOM 2791 C CA . PHE A 1 348 ? 7.945 -15.386 -31.786 1.00 74.44 348 PHE A CA 1
ATOM 2792 C C . PHE A 1 348 ? 9.000 -14.408 -32.327 1.00 74.44 348 PHE A C 1
ATOM 2794 O O . PHE A 1 348 ? 9.776 -13.851 -31.546 1.00 74.44 348 PHE A O 1
ATOM 2801 N N . ARG A 1 349 ? 9.056 -14.192 -33.651 1.00 71.19 349 ARG A N 1
ATOM 2802 C CA . ARG A 1 349 ? 9.939 -13.186 -34.250 1.00 71.19 349 ARG A CA 1
ATOM 2803 C C . ARG A 1 349 ? 9.390 -11.802 -33.979 1.00 71.19 349 ARG A C 1
ATOM 2805 O O . ARG A 1 349 ? 8.195 -11.554 -34.104 1.00 71.19 349 ARG A O 1
ATOM 2812 N N . ILE A 1 350 ? 10.294 -10.896 -33.640 1.00 67.31 350 ILE A N 1
ATOM 2813 C CA . ILE A 1 350 ? 9.933 -9.556 -33.216 1.00 67.31 350 ILE A CA 1
ATOM 2814 C C . ILE A 1 350 ? 10.442 -8.552 -34.264 1.00 67.31 350 ILE A C 1
ATOM 2816 O O . ILE A 1 350 ? 11.651 -8.531 -34.505 1.00 67.31 350 ILE A O 1
ATOM 2820 N N . PRO A 1 351 ? 9.572 -7.757 -34.920 1.00 59.22 351 PRO A N 1
ATOM 2821 C CA . PRO A 1 351 ? 9.963 -6.885 -36.037 1.00 59.22 351 PRO A CA 1
ATOM 2822 C C . PRO A 1 351 ? 10.949 -5.796 -35.596 1.00 59.22 351 PRO A C 1
ATOM 2824 O O . PRO A 1 351 ? 10.754 -5.214 -34.544 1.00 59.22 351 PRO A O 1
ATOM 2827 N N . ASN A 1 352 ? 11.983 -5.494 -36.394 1.00 53.19 352 ASN A N 1
ATOM 2828 C CA . ASN A 1 352 ? 13.151 -4.663 -36.025 1.00 53.19 352 ASN A CA 1
ATOM 2829 C C . ASN A 1 352 ? 12.866 -3.207 -35.563 1.00 53.19 352 ASN A C 1
ATOM 2831 O O . ASN A 1 352 ? 13.804 -2.501 -35.205 1.00 53.19 352 ASN A O 1
ATOM 2835 N N . SER A 1 353 ? 11.616 -2.737 -35.540 1.00 46.97 353 SER A N 1
ATOM 2836 C CA . SER A 1 353 ? 11.218 -1.372 -35.154 1.00 46.97 353 SER A CA 1
ATOM 2837 C C . SER A 1 353 ? 11.106 -1.164 -33.631 1.00 46.97 353 SER A C 1
ATOM 2839 O O . SER A 1 353 ? 10.158 -0.541 -33.157 1.00 46.97 353 SER A O 1
ATOM 2841 N N . HIS A 1 354 ? 12.029 -1.724 -32.845 1.00 49.00 354 HIS A N 1
ATOM 2842 C CA . HIS A 1 354 ? 11.948 -1.731 -31.380 1.00 49.00 354 HIS A CA 1
ATOM 2843 C C . HIS A 1 354 ? 12.577 -0.509 -30.725 1.00 49.00 354 HIS A C 1
ATOM 2845 O O . HIS A 1 354 ? 13.795 -0.349 -30.740 1.00 49.00 354 HIS A O 1
ATOM 2851 N N . THR A 1 355 ? 11.767 0.249 -29.996 1.00 41.97 355 THR A N 1
ATOM 2852 C CA . THR A 1 355 ? 12.196 1.094 -28.877 1.00 41.97 355 THR A CA 1
ATOM 2853 C C . THR A 1 355 ? 11.829 0.393 -27.574 1.00 41.97 355 THR A C 1
ATOM 2855 O O . THR A 1 355 ? 10.840 0.717 -26.927 1.00 41.97 355 THR A O 1
ATOM 2858 N N . VAL A 1 356 ? 12.628 -0.592 -27.161 1.00 45.41 356 VAL A N 1
ATOM 2859 C CA . VAL A 1 356 ? 12.570 -1.041 -25.765 1.00 45.41 356 VAL A CA 1
ATOM 2860 C C . VAL A 1 356 ? 13.144 0.095 -24.923 1.00 45.41 356 VAL A C 1
ATOM 2862 O O . VAL A 1 356 ? 14.331 0.410 -25.040 1.00 45.41 356 VAL A O 1
ATOM 2865 N N . ALA A 1 357 ? 12.308 0.722 -24.091 1.00 35.91 357 ALA A N 1
ATOM 2866 C CA . ALA A 1 357 ? 12.777 1.625 -23.050 1.00 35.91 357 ALA A CA 1
ATOM 2867 C C . ALA A 1 357 ? 13.834 0.884 -22.211 1.00 35.91 357 ALA A C 1
ATOM 2869 O O . ALA A 1 357 ? 13.547 -0.147 -21.604 1.00 35.91 357 ALA A O 1
ATOM 2870 N N . SER A 1 358 ? 15.070 1.383 -22.301 1.00 36.97 358 SER A N 1
ATOM 2871 C CA . SER A 1 358 ? 16.279 0.897 -21.634 1.00 36.97 358 SER A CA 1
ATOM 2872 C C . SER A 1 358 ? 16.543 -0.614 -21.728 1.00 36.97 358 SER A C 1
ATOM 2874 O O . SER A 1 358 ? 16.588 -1.338 -20.733 1.00 36.97 358 SER A O 1
ATOM 2876 N N . ILE A 1 359 ? 16.924 -1.082 -22.923 1.00 40.44 359 ILE A N 1
ATOM 2877 C CA . ILE A 1 359 ? 17.991 -2.094 -22.957 1.00 40.44 359 ILE A CA 1
ATOM 2878 C C . ILE A 1 359 ? 19.187 -1.420 -22.282 1.00 40.44 359 ILE A C 1
ATOM 2880 O O . ILE A 1 359 ? 19.700 -0.431 -22.802 1.00 40.44 359 ILE A O 1
ATOM 2884 N N . SER A 1 360 ? 19.600 -1.897 -21.107 1.00 37.59 360 SER A N 1
ATOM 2885 C CA . SER A 1 360 ? 20.912 -1.550 -20.571 1.00 37.59 360 SER A CA 1
ATOM 2886 C C . SER A 1 360 ? 21.922 -1.877 -21.666 1.00 37.59 360 SER A C 1
ATOM 2888 O O . SER A 1 360 ? 22.107 -3.044 -22.029 1.00 37.59 360 SER A O 1
ATOM 2890 N N . PHE A 1 361 ? 22.465 -0.825 -22.284 1.00 37.88 361 PHE A N 1
ATOM 2891 C CA . PHE A 1 361 ? 23.443 -0.962 -23.346 1.00 37.88 361 PHE A CA 1
ATOM 2892 C C . PHE A 1 361 ? 24.551 -1.876 -22.837 1.00 37.88 361 PHE A C 1
ATOM 2894 O O . PHE A 1 361 ? 25.016 -1.752 -21.702 1.00 37.88 361 PHE A O 1
ATOM 2901 N N . ILE A 1 362 ? 24.907 -2.846 -23.674 1.00 43.38 362 ILE A N 1
ATOM 2902 C CA . ILE A 1 362 ? 26.055 -3.713 -23.447 1.00 43.38 362 ILE A CA 1
ATOM 2903 C C . ILE A 1 362 ? 27.244 -2.774 -23.227 1.00 43.38 362 ILE A C 1
ATOM 2905 O O . ILE A 1 362 ? 27.522 -1.928 -24.074 1.00 43.38 362 ILE A O 1
ATOM 2909 N N . ASP A 1 363 ? 27.909 -2.884 -22.081 1.00 33.50 363 ASP A N 1
ATOM 2910 C CA . ASP A 1 363 ? 29.154 -2.165 -21.836 1.00 33.50 363 ASP A CA 1
ATOM 2911 C C . ASP A 1 363 ? 30.243 -2.833 -22.691 1.00 33.50 363 ASP A C 1
ATOM 2913 O O . ASP A 1 363 ? 30.835 -3.841 -22.306 1.00 33.50 363 ASP A O 1
ATOM 2917 N N . ILE A 1 364 ? 30.420 -2.323 -23.914 1.00 42.38 364 ILE A N 1
ATOM 2918 C CA . ILE A 1 364 ? 31.343 -2.844 -24.941 1.00 42.38 364 ILE A CA 1
ATOM 2919 C C . ILE A 1 364 ? 32.813 -2.503 -24.588 1.00 42.38 364 ILE A C 1
ATOM 2921 O O . ILE A 1 364 ? 33.737 -2.896 -25.293 1.00 42.38 364 ILE A O 1
ATOM 2925 N N . SER A 1 365 ? 33.072 -1.817 -23.467 1.00 36.66 365 SER A N 1
ATOM 2926 C CA . SER A 1 365 ? 34.380 -1.240 -23.122 1.00 36.66 365 SER A CA 1
ATOM 2927 C C . SER A 1 365 ? 35.464 -2.229 -22.659 1.00 36.66 365 SER A C 1
ATOM 2929 O O . SER A 1 365 ? 36.565 -1.797 -22.316 1.00 36.66 365 SER A O 1
ATOM 2931 N N . ARG A 1 366 ? 35.216 -3.548 -22.626 1.00 35.34 366 ARG A N 1
ATOM 2932 C CA . ARG A 1 366 ? 36.191 -4.521 -22.091 1.00 35.34 366 ARG A CA 1
ATOM 2933 C C . ARG A 1 366 ? 36.511 -5.655 -23.065 1.00 35.34 366 ARG A C 1
ATOM 2935 O O . ARG A 1 366 ? 35.787 -6.640 -23.133 1.00 35.34 366 ARG A O 1
ATOM 2942 N N . ASN A 1 367 ? 37.640 -5.486 -23.763 1.00 37.00 367 ASN A N 1
ATOM 2943 C CA . ASN A 1 367 ? 38.480 -6.473 -24.462 1.00 37.00 367 ASN A CA 1
ATOM 2944 C C . ASN A 1 367 ? 37.912 -7.902 -24.564 1.00 37.00 367 ASN A C 1
ATOM 2946 O O . ASN A 1 367 ? 38.103 -8.743 -23.683 1.00 37.00 367 ASN A O 1
ATOM 2950 N N . TYR A 1 368 ? 37.276 -8.191 -25.700 1.00 44.59 368 TYR A N 1
ATOM 2951 C CA . TYR A 1 368 ? 36.708 -9.495 -26.031 1.00 44.59 368 TYR A CA 1
ATOM 2952 C C . TYR A 1 368 ? 37.680 -10.343 -26.858 1.00 44.59 368 TYR A C 1
ATOM 2954 O O . TYR A 1 368 ? 37.539 -10.464 -28.069 1.00 44.59 368 TYR A O 1
ATOM 2962 N N . LEU A 1 369 ? 38.650 -10.973 -26.195 1.00 38.19 369 LEU A N 1
ATOM 2963 C CA . LEU A 1 369 ? 39.527 -11.983 -26.813 1.00 38.19 369 LEU A CA 1
ATOM 2964 C C . LEU A 1 369 ? 39.076 -13.434 -26.552 1.00 38.19 369 LEU A C 1
ATOM 2966 O O . LEU A 1 369 ? 39.759 -14.374 -26.937 1.00 38.19 369 LEU A O 1
ATOM 2970 N N . PHE A 1 370 ? 37.904 -13.645 -25.942 1.00 39.72 370 PHE A N 1
ATOM 2971 C CA . PHE A 1 370 ? 37.439 -14.979 -25.539 1.00 39.72 370 PHE A CA 1
ATOM 2972 C C . PHE A 1 370 ? 35.980 -15.267 -25.929 1.00 39.72 370 PHE A C 1
ATOM 2974 O O . PHE A 1 370 ? 35.151 -15.565 -25.073 1.00 39.72 370 PHE A O 1
ATOM 2981 N N . ASN A 1 371 ? 35.645 -15.212 -27.224 1.00 44.47 371 ASN A N 1
ATOM 2982 C CA . ASN A 1 371 ? 34.630 -16.110 -27.799 1.00 44.47 371 ASN A CA 1
ATOM 2983 C C . ASN A 1 371 ? 34.725 -16.133 -29.343 1.00 44.47 371 ASN A C 1
ATOM 2985 O O . ASN A 1 371 ? 34.373 -15.140 -29.973 1.00 44.47 371 ASN A O 1
ATOM 2989 N N . PRO A 1 372 ? 35.125 -17.240 -30.002 1.00 51.47 372 PRO A N 1
ATOM 2990 C CA . PRO A 1 372 ? 35.251 -17.305 -31.468 1.00 51.47 372 PRO A CA 1
ATOM 2991 C C . PRO A 1 372 ? 33.906 -17.283 -32.221 1.00 51.47 372 PRO A C 1
ATOM 2993 O O . PRO A 1 372 ? 33.887 -17.493 -33.431 1.00 51.47 372 PRO A O 1
ATOM 2996 N N . GLN A 1 373 ? 32.789 -17.086 -31.513 1.00 52.88 373 GLN A N 1
ATOM 2997 C CA . GLN A 1 373 ? 31.432 -17.181 -32.046 1.00 52.88 373 GLN A CA 1
ATOM 2998 C C . GLN A 1 373 ? 30.763 -15.832 -32.295 1.00 52.88 373 GLN A C 1
ATOM 3000 O O . GLN A 1 373 ? 29.707 -15.831 -32.909 1.00 52.88 373 GLN A O 1
ATOM 3005 N N . TRP A 1 374 ? 31.318 -14.702 -31.855 1.00 56.84 374 TRP A N 1
ATOM 3006 C CA . TRP A 1 374 ? 30.684 -13.390 -32.017 1.00 56.84 374 TRP A CA 1
ATOM 3007 C C . TRP A 1 374 ? 31.651 -12.402 -32.668 1.00 56.84 374 TRP A C 1
ATOM 3009 O O . TRP A 1 374 ? 32.809 -12.317 -32.272 1.00 56.84 374 TRP A O 1
ATOM 3019 N N . ALA A 1 375 ? 31.168 -11.674 -33.670 1.00 57.06 375 ALA A N 1
ATOM 3020 C CA . ALA A 1 375 ? 31.872 -10.605 -34.359 1.00 57.06 375 ALA A CA 1
ATOM 3021 C C . ALA A 1 375 ? 31.135 -9.287 -34.113 1.00 57.06 375 ALA A C 1
ATOM 3023 O O . ALA A 1 375 ? 29.904 -9.237 -34.134 1.00 57.06 375 ALA A O 1
ATOM 3024 N N . ILE A 1 376 ? 31.893 -8.223 -33.875 1.00 56.53 376 ILE A N 1
ATOM 3025 C CA . ILE A 1 376 ? 31.356 -6.877 -33.699 1.00 56.53 376 ILE A CA 1
ATOM 3026 C C . ILE A 1 376 ? 31.911 -6.029 -34.837 1.00 56.53 376 ILE A C 1
ATOM 3028 O O . ILE A 1 376 ? 33.127 -5.941 -34.992 1.00 56.53 376 ILE A O 1
ATOM 3032 N N . SER A 1 377 ? 31.038 -5.417 -35.633 1.00 52.94 377 SER A N 1
ATOM 3033 C CA . SER A 1 377 ? 31.426 -4.440 -36.650 1.00 52.94 377 SER A CA 1
ATOM 3034 C C . SER A 1 377 ? 30.763 -3.100 -36.360 1.00 52.94 377 SER A C 1
ATOM 3036 O O . SER A 1 377 ? 29.595 -3.020 -35.988 1.00 52.94 377 SER A O 1
ATOM 3038 N N . PHE A 1 378 ? 31.520 -2.016 -36.475 1.00 53.16 378 PHE A N 1
ATOM 3039 C CA . PHE A 1 378 ? 30.975 -0.676 -36.301 1.00 53.16 378 PHE A CA 1
ATOM 3040 C C . PHE A 1 378 ? 30.401 -0.186 -37.631 1.00 53.16 378 PHE A C 1
ATOM 3042 O O . PHE A 1 378 ? 31.133 -0.064 -38.615 1.00 53.16 378 PHE A O 1
ATOM 3049 N N . ASN A 1 379 ? 29.098 0.097 -37.670 1.00 59.31 379 ASN A N 1
ATOM 3050 C CA . ASN A 1 379 ? 28.467 0.670 -38.851 1.00 59.31 379 ASN A CA 1
ATOM 3051 C C . ASN A 1 379 ? 28.535 2.198 -38.777 1.00 59.31 379 ASN A C 1
ATOM 3053 O O . ASN A 1 379 ? 27.812 2.826 -38.001 1.00 59.31 379 ASN A O 1
ATOM 3057 N N . ARG A 1 380 ? 29.394 2.791 -39.615 1.00 50.09 380 ARG A N 1
ATOM 3058 C CA . ARG A 1 380 ? 29.572 4.248 -39.705 1.00 50.09 380 ARG A CA 1
ATOM 3059 C C . ARG A 1 380 ? 28.314 4.980 -40.182 1.00 50.09 380 ARG A C 1
ATOM 3061 O O . ARG A 1 380 ? 28.128 6.128 -39.803 1.00 50.09 380 ARG A O 1
ATOM 3068 N N . ASN A 1 381 ? 27.436 4.327 -40.945 1.00 54.19 381 ASN A N 1
ATOM 3069 C CA . ASN A 1 381 ? 26.241 4.968 -41.504 1.00 54.19 381 ASN A CA 1
ATOM 3070 C C . ASN A 1 381 ? 25.125 5.125 -40.464 1.00 54.19 381 ASN A C 1
ATOM 3072 O O . ASN A 1 381 ? 24.380 6.097 -40.501 1.00 54.19 381 ASN A O 1
ATOM 3076 N N . THR A 1 382 ? 25.008 4.178 -39.530 1.00 54.94 382 THR A N 1
ATOM 3077 C CA . THR A 1 382 ? 23.987 4.194 -38.466 1.00 54.94 382 THR A CA 1
ATOM 3078 C C . THR A 1 382 ? 24.548 4.613 -37.107 1.00 54.94 382 THR A C 1
ATOM 3080 O O . THR A 1 382 ? 23.809 4.641 -36.127 1.00 54.94 382 THR A O 1
ATOM 3083 N N . ASN A 1 383 ? 25.850 4.915 -37.041 1.00 50.94 383 ASN A N 1
ATOM 3084 C CA . ASN A 1 383 ? 26.592 5.231 -35.820 1.00 50.94 383 ASN A CA 1
ATOM 3085 C C . ASN A 1 383 ? 26.340 4.213 -34.686 1.00 50.94 383 ASN A C 1
ATOM 3087 O O . ASN A 1 383 ? 26.160 4.570 -33.523 1.00 50.94 383 ASN A O 1
ATOM 3091 N N . SER A 1 384 ? 26.270 2.925 -35.041 1.00 45.94 384 SER A N 1
ATOM 3092 C CA . SER A 1 384 ? 25.875 1.844 -34.133 1.00 45.94 384 SER A CA 1
ATOM 3093 C C . SER A 1 384 ? 26.772 0.617 -34.284 1.00 45.94 384 SER A C 1
ATOM 3095 O O . SER A 1 384 ? 27.196 0.274 -35.390 1.00 45.94 384 SER A O 1
ATOM 3097 N N . PHE A 1 385 ? 26.993 -0.111 -33.190 1.00 51.44 385 PHE A N 1
ATOM 3098 C CA . PHE A 1 385 ? 27.672 -1.406 -33.223 1.00 51.44 385 PHE A CA 1
ATOM 3099 C C . PHE A 1 385 ? 26.727 -2.507 -33.720 1.00 51.44 385 PHE A C 1
ATOM 3101 O O . PHE A 1 385 ? 25.669 -2.745 -33.138 1.00 51.44 385 PHE A O 1
ATOM 3108 N N . LEU A 1 386 ? 27.124 -3.198 -34.785 1.00 48.88 386 LEU A N 1
ATOM 3109 C CA . LEU A 1 386 ? 26.505 -4.430 -35.255 1.00 48.88 386 LEU A CA 1
ATOM 3110 C C . LEU A 1 386 ? 27.168 -5.602 -34.536 1.00 48.88 386 LEU A C 1
ATOM 3112 O O . LEU A 1 386 ? 28.376 -5.801 -34.634 1.00 48.88 386 LEU A O 1
ATOM 3116 N N . VAL A 1 387 ? 26.374 -6.385 -33.812 1.00 55.91 387 VAL A N 1
ATOM 3117 C CA . VAL A 1 387 ? 26.838 -7.593 -33.123 1.00 55.91 387 VAL A CA 1
ATOM 3118 C C . VAL A 1 387 ? 26.257 -8.800 -33.852 1.00 55.91 387 VAL A C 1
ATOM 3120 O O . VAL A 1 387 ? 25.041 -8.994 -33.869 1.00 55.91 387 VAL A O 1
ATOM 3123 N N . GLY A 1 388 ? 27.118 -9.596 -34.480 1.00 50.25 388 GLY A N 1
ATOM 3124 C CA . GLY A 1 388 ? 26.756 -10.785 -35.250 1.00 50.25 388 GLY A CA 1
ATOM 3125 C C . GLY A 1 388 ? 27.392 -12.049 -34.681 1.00 50.25 388 GLY A C 1
ATOM 3126 O O . GLY A 1 388 ? 28.428 -11.994 -34.026 1.00 50.25 388 GLY A O 1
ATOM 3127 N N . ARG A 1 389 ? 26.781 -13.211 -34.930 1.00 53.81 389 ARG A N 1
ATOM 3128 C CA . ARG A 1 389 ? 27.379 -14.513 -34.603 1.00 53.81 389 ARG A CA 1
ATOM 3129 C C . ARG A 1 389 ? 28.156 -15.025 -35.818 1.00 53.81 389 ARG A C 1
ATOM 3131 O O . ARG A 1 389 ? 27.614 -15.021 -36.918 1.00 53.81 389 ARG A O 1
ATOM 3138 N N . VAL A 1 390 ? 29.390 -15.483 -35.632 1.00 57.12 390 VAL A N 1
ATOM 3139 C CA . VAL A 1 390 ? 30.211 -16.110 -36.679 1.00 57.12 390 VAL A CA 1
ATOM 3140 C C . VAL A 1 390 ? 29.610 -17.481 -37.003 1.00 57.12 390 VAL A C 1
ATOM 3142 O O . VAL A 1 390 ? 29.564 -18.356 -36.139 1.00 57.12 390 VAL A O 1
ATOM 3145 N N . ILE A 1 391 ? 29.090 -17.643 -38.225 1.00 50.84 391 ILE A N 1
ATOM 3146 C CA . ILE A 1 391 ? 28.433 -18.880 -38.694 1.00 50.84 391 ILE A CA 1
ATOM 3147 C C . ILE A 1 391 ? 29.439 -19.788 -39.416 1.00 50.84 391 ILE A C 1
ATOM 3149 O O . ILE A 1 391 ? 29.373 -21.004 -39.265 1.00 50.84 391 ILE A O 1
ATOM 3153 N N . ILE A 1 392 ? 30.385 -19.202 -40.154 1.00 47.53 392 ILE A N 1
ATOM 3154 C CA . ILE A 1 392 ? 31.454 -19.888 -40.888 1.00 47.53 392 ILE A CA 1
ATOM 3155 C C . ILE A 1 392 ? 32.728 -19.061 -40.680 1.00 47.53 392 ILE A C 1
ATOM 3157 O O . ILE A 1 392 ? 32.690 -17.838 -40.814 1.00 47.53 392 ILE A O 1
ATOM 3161 N N . LYS A 1 393 ? 33.832 -19.707 -40.296 1.00 45.34 393 LYS A N 1
ATOM 3162 C CA . LYS A 1 393 ? 35.171 -19.118 -40.406 1.00 45.34 393 LYS A CA 1
ATOM 3163 C C . LYS A 1 393 ? 35.744 -19.608 -41.726 1.00 45.34 393 LYS A C 1
ATOM 3165 O O . LYS A 1 393 ? 35.937 -20.814 -41.860 1.00 45.34 393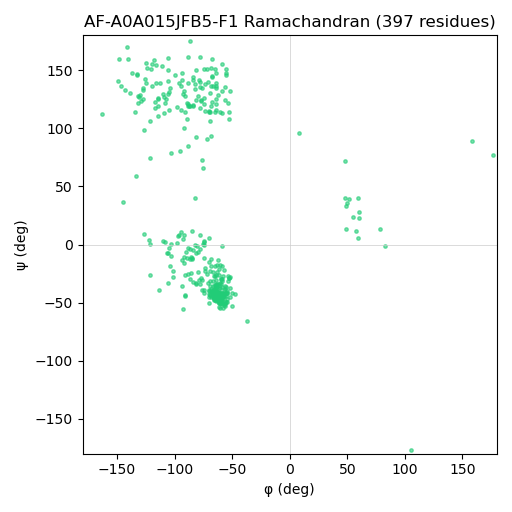 LYS A O 1
ATOM 3170 N N . ASP A 1 394 ? 35.999 -18.706 -42.666 1.00 40.59 394 ASP A N 1
ATOM 3171 C CA . ASP A 1 394 ? 36.811 -19.065 -43.825 1.00 40.59 394 ASP A CA 1
ATOM 3172 C C . ASP A 1 394 ? 38.216 -19.453 -43.336 1.00 40.59 394 ASP A C 1
ATOM 3174 O O . ASP A 1 394 ? 38.817 -18.707 -42.551 1.00 40.59 394 ASP A O 1
ATOM 3178 N N . PRO A 1 395 ? 38.755 -20.619 -43.734 1.00 38.78 395 PRO A N 1
ATOM 3179 C CA . PRO A 1 395 ? 40.125 -21.004 -43.436 1.00 38.78 395 PRO A CA 1
ATOM 3180 C C . PRO A 1 395 ? 41.059 -20.227 -44.369 1.00 38.78 395 PRO A C 1
ATOM 3182 O O . PRO A 1 395 ? 41.594 -20.762 -45.331 1.00 38.78 395 PRO A O 1
ATOM 3185 N N . GLY A 1 396 ? 41.209 -18.931 -44.121 1.00 45.06 396 GLY A N 1
ATOM 3186 C CA . GLY A 1 396 ? 41.989 -18.073 -45.001 1.00 45.06 396 GLY A CA 1
ATOM 3187 C C . GLY A 1 396 ? 41.946 -16.626 -44.561 1.00 45.06 396 GLY A C 1
ATOM 3188 O O . GLY A 1 396 ? 41.181 -15.845 -45.110 1.00 45.06 396 GLY A O 1
ATOM 3189 N N . ASN A 1 397 ? 42.723 -16.316 -43.523 1.00 29.88 397 ASN A N 1
ATOM 3190 C CA . ASN A 1 397 ? 43.514 -15.090 -43.357 1.00 29.88 397 ASN A CA 1
ATOM 3191 C C . ASN A 1 397 ? 43.797 -14.877 -41.871 1.00 29.88 397 ASN A C 1
ATOM 3193 O O . ASN A 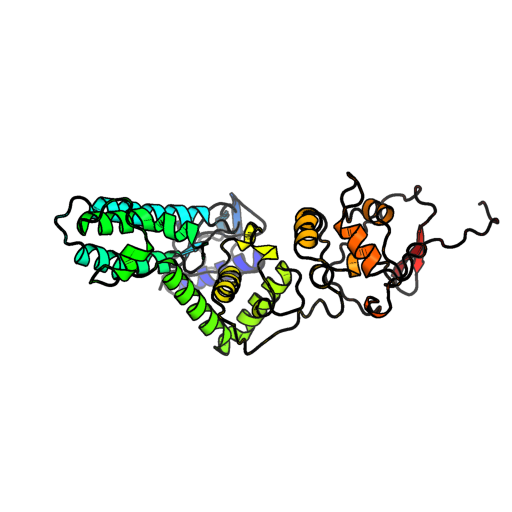1 397 ? 43.059 -14.218 -41.142 1.00 29.88 397 ASN A O 1
ATOM 3197 N N . SER A 1 398 ? 44.904 -15.466 -41.429 1.00 28.77 398 SER A N 1
ATOM 3198 C CA . SER A 1 398 ? 45.742 -14.841 -40.418 1.00 28.77 398 SER A CA 1
ATOM 3199 C C . SER A 1 398 ? 46.314 -13.552 -41.005 1.00 28.77 398 SER A C 1
ATOM 3201 O O . SER A 1 398 ? 47.053 -13.635 -41.985 1.00 28.77 398 SER A O 1
ATOM 3203 N N . ILE A 1 399 ? 45.944 -12.409 -40.430 1.00 30.50 399 ILE A N 1
ATOM 3204 C CA . ILE A 1 399 ? 46.822 -11.336 -39.924 1.00 30.50 399 ILE A CA 1
ATOM 3205 C C . ILE A 1 399 ? 45.974 -10.492 -38.969 1.00 30.50 399 ILE A C 1
ATOM 3207 O O . ILE A 1 399 ? 44.855 -10.094 -39.370 1.00 30.50 399 ILE A O 1
#

Radius of gyration: 28.53 Å; Cα contacts (8 Å, |Δi|>4): 418; chains: 1; bounding box: 75×70×78 Å

Foldseek 3Di:
DPDDDDDDPDLVSVQAVVQVVQLVCLVVVHDDDLVPDAAEDPPDEQDKDKRAHDDDPSDPDRIRIHGHHHQADWDDDPREIDGNVLDCVVLLVVLLVLLVVLLVVCQVDPDALLVLLCCCVPPSLVNNLVRLLFWQADLVSQCVSNVSSLQSSCVNNVHDSPDDPVCSQPVDPHHRDRSNVVSLVSLLVVLVCLQPDPVNVVVNVVVQLVVCVVVVHQWGLQVDQLPLCCPPPSCNTGSVSCSSNVCVVVVHGDDRPDTDGNPQPVPWAFLVVQDDSVLSSVCVCLCVPQVRTTQCVQADLQQFFGHDPVRCLVLVSGDVDDDDDPSVVSVQVRQAPDPPPRTGDPVNRHDNPHDNPDPPPRPPPDDDPPDQFWDWDQDPVVRDIDIHTCPDDDPDDDD

Solvent-accessible surface area (backbone atoms only — not comparable to full-atom values): 24092 Å² total; per-residue (Å²): 137,83,92,78,85,89,86,58,97,43,72,67,53,43,23,56,50,49,32,56,50,45,41,52,27,47,76,66,79,46,80,84,66,70,90,74,63,80,42,81,55,96,85,50,58,65,40,77,46,78,38,64,36,70,91,46,98,62,50,93,68,51,65,48,78,44,59,21,42,42,49,86,48,69,49,76,56,100,82,29,72,46,32,81,63,67,60,57,63,64,60,53,50,51,51,37,47,55,37,46,53,51,33,62,68,50,63,85,48,99,59,55,27,64,58,50,38,47,45,42,57,64,53,48,47,50,54,46,46,58,51,34,72,71,42,39,70,53,58,72,59,46,53,61,43,49,36,57,44,55,51,49,34,37,53,51,63,72,49,63,91,83,61,54,70,68,52,55,50,69,72,44,98,56,83,49,73,59,65,51,62,53,47,49,50,54,52,44,53,53,51,49,53,39,62,69,36,75,92,33,43,66,59,41,50,48,55,52,46,49,50,22,60,76,69,51,39,60,60,47,73,69,81,48,86,55,70,81,51,61,85,38,77,82,49,53,37,31,37,69,61,39,42,49,46,55,32,47,77,70,71,48,80,68,86,64,95,67,74,69,63,45,84,64,44,81,79,58,53,34,45,68,83,76,40,56,69,68,43,50,51,71,41,49,63,41,34,73,76,41,71,52,50,36,48,66,76,48,31,40,93,80,28,50,30,51,54,50,74,70,54,33,32,73,68,59,48,41,74,85,68,83,76,88,54,69,52,55,55,52,49,48,68,73,42,33,73,43,96,88,70,36,32,40,34,77,93,71,46,47,75,86,81,70,67,62,81,74,68,78,72,79,82,79,88,67,87,85,87,82,58,97,47,59,45,76,48,77,40,80,89,75,77,41,79,45,78,45,68,55,87,73,80,75,96,76,75,93,128

Secondary structure (DSSP, 8-state):
--------SSHHHHHHHHHHHHHHHHHTT----GGG--B--SS--S-EEEEEPPP-TT-S--EEEEEBPPTT-EEEETTEEEETT---HHHHHHHHHHHHHHHHHHTTS---HHHHHHIIIIIIHHHHHHHTTTB---HHHHHHHHHHHHHHHHHHTT--TT--HHHHHHS-SS----HHHHHHHHHHHHHHHHHH-GGGHHHHHHHHHHHHHHHT-SS-TTSS-GGGGTT-GGGTTBHHHHHHHHHHHTT-----S-----TT-TTPPBHHHHS-HHHHHHTHHHHHHH---BGGGTB-TTSSBBPPHHHHHHTTSS-SSSS--HHHHHHHHHHBS-TTT-BBPGGG---S----TT-------S---S-TTEEEEEETTTTEEEEEE-----S----